Protein AF-A0A6J8AQ52-F1 (afdb_monomer_lite)

Secondary structure (DSSP, 8-state):
-----SS------------SSSHHHHTT------THHHHHHHHHHHHHHHHHTT-----------PPPPPP-PPPPS----------BHHHHHHHHHHHHHTHHHHTTHHHHTTHHHHHHHHT-S-SSSB---TT-HHHHHHHHHHHHHHHHH-------TT--EEEEEE-----GGGTTS-HHHHHHHHHHHHHHHTHHHHTT-EEEEEES-HHHHHHHHH--SSHHHHHHHHHHHHHHHHTT-EEEEEE--GGG-HHHHHHHT---TT-----HHHHHHHHHHH----EEES--TTT-SSSSEEESS--TT-SEE-GGGS--TTS-EEE---GGGHHHHHHHHHHHHTTSGGG---S---HHHHHHHHHHHHHHHHTS-HHHHHHHHHHHHHHHHHHHHTT--STTPPHHHHHHHHHHHHHH---HHHHHHHHHHHHHHHHHHT---GGGSTTS---

Foldseek 3Di:
DDADFDLAFDDDDDDDDDDPPVVVVVVPDDDDDDPPVVVVVVVVVVVVVVVVVPPPDDDDDDDDDDDDDDDDDDDDPPDDDDDDPQDFLLNLVVVLVVLVVLCVQLNQVSQLLCLLSVLQSVPDPDRRDRRPCVVVVSNVVSVVCCVVCVVVSRGHDDDPPPFDARETAAAADDDPVCVVPDRLLRRLVRLLFNLQLCLVVQQQHEYEYEYQDPVNQCCLRRNDNDPSSSVSSVSSVVSCVVRVYHYRYDYDHVVVRVVNVVRSPDDDPQQDEDDPVVVVVVCVVQDPFDEEEAHDPVHDPDLAYEHCHRGRSHPYHDCLVDDCPPGRYHYDHRPVCPVVVVVSVVVNLCCDFPNPDDPDDDPVCVVVSVCVVVVLVVVDDPVLVVLLVVLLVVLVVVCVVVVHDLVVDALVSLLVVLVVVVVVDPDLVSSVSNLVSSQVCNVVGHHDRSCVDVSNDSD

pLDDT: mean 75.39, std 20.75, range [21.36, 96.62]

Radius of gyration: 35.49 Å; chains: 1; bounding box: 75×76×105 Å

InterPro domains:
  IPR010998 Integrase/recombinase, N-terminal [G3DSA:1.10.150.130] (375-459)
  IPR044068 Core-binding (CB) domain [PS51900] (367-445)
  IPR052055 Hepadnavirus polymerase/reverse transcriptase [PTHR33050] (88-349)

Organism: Mytilus coruscus (NCBI:txid42192)

Structure (mmCIF, N/CA/C/O backbone):
data_AF-A0A6J8AQ52-F1
#
_entry.id   AF-A0A6J8AQ52-F1
#
loop_
_atom_site.group_PDB
_atom_site.id
_atom_site.type_symbol
_atom_site.label_atom_id
_atom_site.label_alt_id
_atom_site.label_comp_id
_atom_site.label_asym_id
_atom_site.label_entity_id
_atom_site.label_seq_id
_atom_site.pdbx_PDB_ins_code
_atom_site.Cartn_x
_atom_site.Cartn_y
_atom_site.Cartn_z
_atom_site.occupancy
_atom_site.B_iso_or_equiv
_atom_site.auth_seq_id
_atom_site.auth_comp_id
_atom_site.auth_asym_id
_atom_site.auth_atom_id
_atom_site.pdbx_PDB_model_num
ATOM 1 N N . MET A 1 1 ? -5.218 -19.307 -9.862 1.00 22.22 1 MET A N 1
ATOM 2 C CA . MET A 1 1 ? -3.906 -19.885 -9.485 1.00 22.22 1 MET A CA 1
ATOM 3 C C . MET A 1 1 ? -2.793 -18.841 -9.500 1.00 22.22 1 MET A C 1
ATOM 5 O O . MET A 1 1 ? -2.116 -18.672 -10.508 1.00 22.22 1 MET A O 1
ATOM 9 N N . SER A 1 2 ? -2.579 -18.145 -8.387 1.00 21.36 2 SER A N 1
ATOM 10 C CA . SER A 1 2 ? -1.350 -17.372 -8.166 1.00 21.36 2 SER A CA 1
ATOM 11 C C . SER A 1 2 ? -1.159 -17.154 -6.669 1.00 21.36 2 SER A C 1
ATOM 13 O O . SER A 1 2 ? -1.871 -16.366 -6.048 1.00 21.36 2 SER A O 1
ATOM 15 N N . GLU A 1 3 ? -0.218 -17.895 -6.090 1.00 24.02 3 GLU A N 1
ATOM 16 C CA . GLU A 1 3 ? 0.265 -17.701 -4.726 1.00 24.02 3 GLU A CA 1
ATOM 17 C C . GLU A 1 3 ? 1.272 -16.545 -4.708 1.00 24.02 3 GLU A C 1
ATOM 19 O O . GLU A 1 3 ? 2.189 -16.512 -5.523 1.00 24.02 3 GLU A O 1
ATOM 24 N N . ILE A 1 4 ? 1.095 -15.572 -3.811 1.00 28.89 4 ILE A N 1
ATOM 25 C CA . ILE A 1 4 ? 1.937 -14.368 -3.738 1.00 28.89 4 ILE A CA 1
ATOM 26 C C . ILE A 1 4 ? 2.066 -13.958 -2.285 1.00 28.89 4 ILE A C 1
ATOM 28 O O . ILE A 1 4 ? 1.031 -13.987 -1.618 1.00 28.89 4 ILE A O 1
ATOM 32 N N . ARG A 1 5 ? 3.268 -13.568 -1.808 1.00 34.38 5 ARG A N 1
ATOM 33 C CA . ARG A 1 5 ? 3.459 -13.027 -0.455 1.00 34.38 5 ARG A CA 1
ATOM 34 C C . ARG A 1 5 ? 4.822 -12.373 -0.126 1.00 34.38 5 ARG A C 1
ATOM 36 O O . ARG A 1 5 ? 5.812 -12.589 -0.806 1.00 34.38 5 ARG A O 1
ATOM 43 N N . GLU A 1 6 ? 4.736 -11.595 0.961 1.00 28.03 6 GLU A N 1
ATOM 44 C CA . GLU A 1 6 ? 5.574 -10.545 1.585 1.00 28.03 6 GLU A CA 1
ATOM 45 C C . GLU A 1 6 ? 5.920 -9.304 0.752 1.00 28.03 6 GLU A C 1
ATOM 47 O O . GLU A 1 6 ? 6.754 -9.295 -0.136 1.00 28.03 6 GLU A O 1
ATOM 52 N N . GLY A 1 7 ? 5.216 -8.220 1.084 1.00 36.56 7 GLY A N 1
ATOM 53 C CA . GLY A 1 7 ? 4.629 -7.295 0.125 1.00 36.56 7 GLY A CA 1
ATOM 54 C C . GLY A 1 7 ? 3.143 -7.617 0.001 1.00 36.56 7 GLY A C 1
ATOM 55 O O . GLY A 1 7 ? 2.321 -6.897 0.546 1.00 36.56 7 GLY A O 1
ATOM 56 N N . SER A 1 8 ? 2.810 -8.805 -0.506 1.00 30.89 8 SER A N 1
ATOM 57 C CA . SER A 1 8 ? 1.436 -9.311 -0.619 1.00 30.89 8 SER A CA 1
ATOM 58 C C . SER A 1 8 ? 0.875 -9.953 0.660 1.00 30.89 8 SER A C 1
ATOM 60 O O . SER A 1 8 ? 1.432 -10.932 1.153 1.00 30.89 8 SER A O 1
ATOM 62 N N . PRO A 1 9 ? -0.243 -9.451 1.199 1.00 34.19 9 PRO A N 1
ATOM 63 C CA . PRO A 1 9 ? -1.164 -10.249 2.010 1.00 34.19 9 PRO A CA 1
ATOM 64 C C . PRO A 1 9 ? -2.192 -11.004 1.165 1.00 34.19 9 PRO A C 1
ATOM 66 O O . PRO A 1 9 ? -2.716 -10.484 0.190 1.00 34.19 9 PRO A O 1
ATOM 69 N N . ILE A 1 10 ? -2.540 -12.193 1.665 1.00 33.03 10 ILE A N 1
ATOM 70 C CA . ILE A 1 10 ? -3.653 -13.073 1.263 1.00 33.03 10 ILE A CA 1
ATOM 71 C C . ILE A 1 10 ? -3.321 -14.056 0.154 1.00 33.03 10 ILE A C 1
ATOM 73 O O . ILE A 1 10 ? -3.046 -13.704 -0.985 1.00 33.03 10 ILE A O 1
ATOM 77 N N . SER A 1 11 ? -3.400 -15.333 0.524 1.00 33.41 11 SER A N 1
ATOM 78 C CA . SER A 1 11 ? -3.432 -16.424 -0.434 1.00 33.41 11 SER A CA 1
ATOM 79 C C . SER A 1 11 ? -4.870 -16.690 -0.861 1.00 33.41 11 SER A C 1
ATOM 81 O O . SER A 1 11 ? -5.689 -17.082 -0.027 1.00 33.41 11 SER A O 1
ATOM 83 N N . GLU A 1 12 ? -5.148 -16.562 -2.149 1.00 27.72 12 GLU A N 1
ATOM 84 C CA . GLU A 1 12 ? -6.246 -17.287 -2.779 1.00 27.72 12 GLU A CA 1
ATOM 85 C C . GLU A 1 12 ? -5.800 -18.749 -2.930 1.00 27.72 12 GLU A C 1
ATOM 87 O O . GLU A 1 12 ? -4.727 -19.023 -3.468 1.00 27.72 12 GLU A O 1
ATOM 92 N N . ALA A 1 13 ? -6.569 -19.690 -2.384 1.00 30.55 13 ALA A N 1
ATOM 93 C CA . ALA A 1 13 ? -6.374 -21.112 -2.632 1.00 30.55 13 ALA A CA 1
ATOM 94 C C . ALA A 1 13 ? -7.548 -21.606 -3.479 1.00 30.55 13 ALA A C 1
ATOM 96 O O . ALA A 1 13 ? -8.672 -21.714 -2.986 1.00 30.55 13 ALA A O 1
ATOM 97 N N . ASP A 1 14 ? -7.258 -21.886 -4.750 1.00 26.84 14 ASP A N 1
ATOM 98 C CA . ASP A 1 14 ? -8.092 -22.737 -5.591 1.00 26.84 14 ASP A CA 1
ATOM 99 C C . ASP A 1 14 ? -8.073 -24.160 -5.011 1.00 26.84 14 ASP A C 1
ATOM 101 O O . ASP A 1 14 ? -7.049 -24.663 -4.546 1.00 26.84 14 ASP A O 1
ATOM 105 N N . THR A 1 15 ? -9.238 -24.794 -4.997 1.00 38.19 15 THR A N 1
ATOM 106 C CA . THR A 1 15 ? -9.477 -26.117 -4.419 1.00 38.19 15 THR A CA 1
ATOM 107 C C . THR A 1 15 ? -8.909 -27.200 -5.343 1.00 38.19 15 THR A C 1
ATOM 109 O O . THR A 1 15 ? -9.486 -27.464 -6.393 1.00 38.19 15 THR A O 1
ATOM 112 N N . ALA A 1 16 ? -7.809 -27.860 -4.971 1.00 26.69 16 ALA A N 1
ATOM 113 C CA . ALA A 1 16 ? -7.393 -29.115 -5.603 1.00 26.69 16 ALA A CA 1
ATOM 114 C C . ALA A 1 16 ? -6.661 -30.020 -4.601 1.00 26.69 16 ALA A C 1
ATOM 116 O O . ALA A 1 16 ? -5.817 -29.574 -3.828 1.00 26.69 16 ALA A O 1
ATOM 117 N N . ALA A 1 17 ? -7.069 -31.286 -4.583 1.00 32.69 17 ALA A N 1
ATOM 118 C CA . ALA A 1 17 ? -6.663 -32.309 -3.635 1.00 32.69 17 ALA A CA 1
ATOM 119 C C . ALA A 1 17 ? -5.302 -32.929 -3.988 1.00 32.69 17 ALA A C 1
ATOM 121 O O . ALA A 1 17 ? -5.066 -33.272 -5.142 1.00 32.69 17 ALA A O 1
ATOM 122 N N . GLY A 1 18 ? -4.478 -33.161 -2.964 1.00 34.81 18 GLY A N 1
ATOM 123 C CA . GLY A 1 18 ? -3.268 -33.982 -3.042 1.00 34.81 18 GLY A CA 1
ATOM 124 C C . GLY A 1 18 ? -2.063 -33.289 -2.420 1.00 34.81 18 GLY A C 1
ATOM 125 O O . GLY A 1 18 ? -1.523 -32.385 -3.033 1.00 34.81 18 GLY A O 1
ATOM 126 N N . ASP A 1 19 ? -1.727 -33.672 -1.180 1.00 33.78 19 ASP A N 1
ATOM 127 C CA . ASP A 1 19 ? -0.341 -33.881 -0.692 1.00 33.78 19 ASP A CA 1
ATOM 128 C C . ASP A 1 19 ? -0.253 -33.967 0.847 1.00 33.78 19 ASP A C 1
ATOM 130 O O . ASP A 1 19 ? 0.609 -33.396 1.509 1.00 33.78 19 ASP A O 1
ATOM 134 N N . TRP A 1 20 ? -1.120 -34.799 1.438 1.00 38.41 20 TRP A N 1
ATOM 135 C CA . TRP A 1 20 ? -0.991 -35.291 2.824 1.00 38.41 20 TRP A CA 1
ATOM 136 C C . TRP A 1 20 ? 0.004 -36.467 2.956 1.00 38.41 20 TRP A C 1
ATOM 138 O O . TRP A 1 20 ? 0.015 -37.184 3.962 1.00 38.41 20 TRP A O 1
ATOM 148 N N . ALA A 1 21 ? 0.825 -36.712 1.931 1.00 31.08 21 ALA A N 1
ATOM 149 C CA . ALA A 1 21 ? 1.878 -37.726 1.960 1.00 31.08 21 ALA A CA 1
ATOM 150 C C . ALA A 1 21 ? 3.179 -37.178 2.578 1.00 31.08 21 ALA A C 1
ATOM 152 O O . ALA A 1 21 ? 3.831 -37.882 3.339 1.00 31.08 21 ALA A O 1
ATOM 153 N N . THR A 1 22 ? 3.487 -35.900 2.356 1.00 36.50 2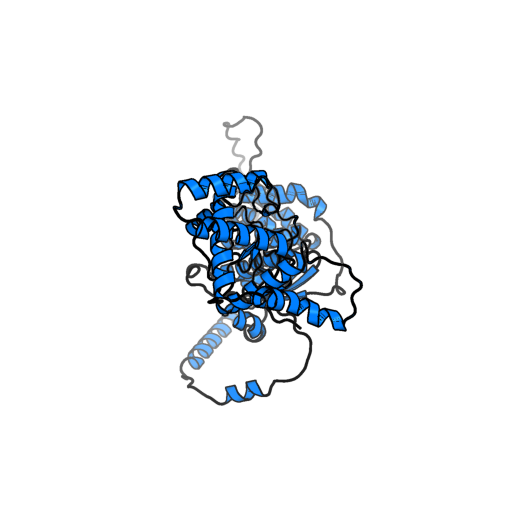2 THR A N 1
ATOM 154 C CA . THR A 1 22 ? 4.757 -35.263 2.749 1.00 36.50 22 THR A CA 1
ATOM 155 C C . THR A 1 22 ? 4.831 -34.924 4.242 1.00 36.50 22 THR A C 1
ATOM 157 O O . THR A 1 22 ? 5.900 -34.912 4.842 1.00 36.50 22 THR A O 1
ATOM 160 N N . VAL A 1 23 ? 3.681 -34.685 4.881 1.00 37.91 23 VAL A N 1
ATOM 161 C CA . VAL A 1 23 ? 3.604 -34.336 6.314 1.00 37.91 23 VAL A CA 1
ATOM 162 C C . VAL A 1 23 ? 3.905 -35.543 7.212 1.00 37.91 23 VAL A C 1
ATOM 164 O O . VAL A 1 23 ? 4.502 -35.384 8.272 1.00 37.91 23 VAL A O 1
ATOM 167 N N . ARG A 1 24 ? 3.583 -36.764 6.760 1.00 37.88 24 ARG A N 1
ATOM 168 C CA . ARG A 1 24 ? 3.850 -38.000 7.518 1.00 37.88 24 ARG A CA 1
ATOM 169 C C . ARG A 1 24 ? 5.327 -38.392 7.565 1.00 37.88 24 ARG A C 1
ATOM 171 O O . ARG A 1 24 ? 5.709 -39.182 8.420 1.00 37.88 24 ARG A O 1
ATOM 178 N N . GLU A 1 25 ? 6.158 -37.832 6.692 1.00 34.16 25 GLU A N 1
ATOM 179 C CA . GLU A 1 25 ? 7.600 -38.096 6.678 1.00 34.16 25 GLU A CA 1
ATOM 180 C C . GLU A 1 25 ? 8.356 -37.251 7.725 1.00 34.16 25 GLU A C 1
ATOM 182 O O . GLU A 1 25 ? 9.401 -37.662 8.223 1.00 34.16 25 GLU A O 1
ATOM 187 N N . TYR A 1 26 ? 7.786 -36.116 8.153 1.00 36.75 26 TYR A N 1
ATOM 188 C CA . TYR A 1 26 ? 8.377 -35.242 9.175 1.00 36.75 26 TYR A CA 1
ATOM 189 C C . TYR A 1 26 ? 8.038 -35.634 10.622 1.00 36.75 26 TYR A C 1
ATOM 191 O O . TYR A 1 26 ? 8.769 -35.261 11.537 1.00 36.75 26 TYR A O 1
ATOM 199 N N . GLU A 1 27 ? 6.988 -36.428 10.847 1.00 41.31 27 GLU A N 1
ATOM 200 C CA . GLU A 1 27 ? 6.624 -36.942 12.180 1.00 41.31 27 GLU A CA 1
ATOM 201 C C . GLU A 1 27 ? 7.553 -38.072 12.676 1.00 41.31 27 GLU A C 1
ATOM 203 O O . GLU A 1 27 ? 7.440 -38.510 13.820 1.00 41.31 27 GLU A O 1
ATOM 208 N N . ALA A 1 28 ? 8.499 -38.536 11.851 1.00 33.19 28 ALA A N 1
ATOM 209 C CA . ALA A 1 28 ? 9.345 -39.691 12.153 1.00 33.19 28 ALA A CA 1
ATOM 210 C C . ALA A 1 28 ? 10.640 -39.382 12.936 1.00 33.19 28 ALA A C 1
ATOM 212 O O . ALA A 1 28 ? 11.305 -40.320 13.372 1.00 33.19 28 ALA A O 1
ATOM 213 N N . ASN A 1 29 ? 11.012 -38.113 13.160 1.00 31.42 29 ASN A N 1
ATOM 214 C CA . ASN A 1 29 ? 12.273 -37.764 13.835 1.00 31.42 29 ASN A CA 1
ATOM 215 C C . ASN A 1 29 ? 12.056 -37.022 15.162 1.00 31.42 29 ASN A C 1
ATOM 217 O O . ASN A 1 29 ? 11.895 -35.805 15.225 1.00 31.42 29 ASN A O 1
ATOM 221 N N . VAL A 1 30 ? 12.088 -37.811 16.236 1.00 40.75 30 VAL A N 1
ATOM 222 C CA . VAL A 1 30 ? 11.982 -37.419 17.645 1.00 40.75 30 VAL A CA 1
ATOM 223 C C . VAL A 1 30 ? 13.291 -36.786 18.130 1.00 40.75 30 VAL A C 1
ATOM 225 O O . VAL A 1 30 ? 14.336 -37.429 18.076 1.00 40.75 30 VAL A O 1
ATOM 228 N N . ILE A 1 31 ? 13.236 -35.576 18.701 1.00 36.38 31 ILE A N 1
ATOM 229 C CA . ILE A 1 31 ? 14.275 -35.080 19.619 1.00 36.38 31 ILE A CA 1
ATOM 230 C C . ILE A 1 31 ? 13.610 -34.608 20.922 1.00 36.38 31 ILE A C 1
ATOM 232 O O . ILE A 1 31 ? 12.972 -33.563 20.974 1.00 36.38 31 ILE A O 1
ATOM 236 N N . ALA A 1 32 ? 13.773 -35.475 21.928 1.00 32.09 32 ALA A N 1
ATOM 237 C CA . ALA A 1 32 ? 13.803 -35.301 23.383 1.00 32.09 32 ALA A CA 1
ATOM 238 C C . ALA A 1 32 ? 12.851 -34.292 24.060 1.00 32.09 32 ALA A C 1
ATOM 240 O O . ALA A 1 32 ? 13.088 -33.086 24.095 1.00 32.09 32 ALA A O 1
ATOM 241 N N . SER A 1 33 ? 11.838 -34.858 24.728 1.00 41.28 33 SER A N 1
ATOM 242 C CA . SER A 1 33 ? 11.075 -34.249 25.819 1.00 41.28 33 SER A CA 1
ATOM 243 C C . SER A 1 33 ? 11.853 -34.321 27.137 1.00 41.28 33 SER A C 1
ATOM 245 O O . SER A 1 33 ? 12.264 -35.417 27.522 1.00 41.28 33 SER A O 1
ATOM 247 N N . ASP A 1 34 ? 11.936 -33.221 27.885 1.00 35.19 34 ASP A N 1
ATOM 248 C CA . ASP A 1 34 ? 12.308 -33.269 29.303 1.00 35.19 34 ASP A CA 1
ATOM 249 C C . ASP A 1 34 ? 11.048 -33.187 30.182 1.00 35.19 34 ASP A C 1
ATOM 251 O O . ASP A 1 34 ? 10.294 -32.215 30.169 1.00 35.19 34 ASP A O 1
ATOM 255 N N . SER A 1 35 ? 10.823 -34.251 30.960 1.00 46.47 35 SER A N 1
ATOM 256 C CA . SER A 1 35 ? 9.626 -34.534 31.782 1.00 46.47 35 SER A CA 1
ATOM 257 C C . SER A 1 35 ? 9.402 -33.620 33.007 1.00 46.47 35 SER A C 1
ATOM 259 O O . SER A 1 35 ? 8.556 -33.899 33.861 1.00 46.47 35 SER A O 1
ATOM 261 N N . GLU A 1 36 ? 10.145 -32.517 33.119 1.00 41.00 36 GLU A N 1
ATOM 262 C CA . GLU A 1 36 ? 10.085 -31.596 34.265 1.00 41.00 36 GLU A CA 1
ATOM 263 C C . GLU A 1 36 ? 9.040 -30.475 34.104 1.00 41.00 36 GLU A C 1
ATOM 265 O O . GLU A 1 36 ? 8.584 -29.905 35.103 1.00 41.00 36 GLU A O 1
ATOM 270 N N . ASP A 1 37 ? 8.587 -30.190 32.880 1.00 52.94 37 ASP A N 1
ATOM 271 C CA . ASP A 1 37 ? 7.623 -29.110 32.629 1.00 52.94 37 ASP A CA 1
ATOM 272 C C . ASP A 1 37 ? 6.151 -29.554 32.743 1.00 52.94 37 ASP A C 1
ATOM 274 O O . ASP A 1 37 ? 5.309 -28.776 33.202 1.00 52.94 37 ASP A O 1
ATOM 278 N N . GLU A 1 38 ? 5.825 -30.827 32.485 1.00 49.75 38 GLU A N 1
ATOM 279 C CA . GLU A 1 38 ? 4.457 -31.355 32.662 1.00 49.75 38 GLU A CA 1
ATOM 280 C C . GLU A 1 38 ? 4.010 -31.364 34.135 1.00 49.75 38 GLU A C 1
ATOM 282 O O . GLU A 1 38 ? 2.872 -31.007 34.461 1.00 49.75 38 GLU A O 1
ATOM 287 N N . LYS A 1 39 ? 4.919 -31.683 35.068 1.00 47.38 39 LYS A N 1
ATOM 288 C CA . LYS A 1 39 ? 4.611 -31.684 36.511 1.00 47.38 39 LYS A CA 1
ATOM 289 C C . LYS A 1 39 ? 4.326 -30.281 37.055 1.00 47.38 39 LYS A C 1
ATOM 291 O O . LYS A 1 39 ? 3.505 -30.133 37.966 1.00 47.38 39 LYS A O 1
ATOM 296 N N . LYS A 1 40 ? 4.958 -29.242 36.496 1.00 49.06 40 LYS A N 1
ATOM 297 C CA . LYS A 1 40 ? 4.730 -27.840 36.893 1.00 49.06 40 LYS A CA 1
ATOM 298 C C . LYS A 1 40 ? 3.394 -27.309 36.371 1.00 49.06 40 LYS A C 1
ATOM 300 O O . LYS A 1 40 ? 2.717 -26.573 37.092 1.00 49.06 40 LYS A O 1
ATOM 305 N N . ILE A 1 41 ? 2.977 -27.736 35.178 1.00 48.84 41 ILE A N 1
ATOM 306 C CA . ILE A 1 41 ? 1.690 -27.366 34.571 1.00 48.84 41 ILE A CA 1
ATOM 307 C C . ILE A 1 41 ? 0.519 -27.983 35.355 1.00 48.84 41 ILE A C 1
ATOM 309 O O . ILE A 1 41 ? -0.396 -27.261 35.760 1.00 48.84 41 ILE A O 1
ATOM 313 N N . HIS A 1 42 ? 0.593 -29.267 35.719 1.00 46.56 42 HIS A N 1
ATOM 314 C CA . HIS A 1 42 ? -0.468 -29.911 36.506 1.00 46.56 42 HIS A CA 1
ATOM 315 C C . HIS A 1 42 ? -0.596 -29.381 37.948 1.00 46.56 42 HIS A C 1
ATOM 317 O O . HIS A 1 42 ? -1.705 -29.302 38.498 1.00 46.56 42 HIS A O 1
ATOM 323 N N . GLN A 1 43 ? 0.506 -28.949 38.576 1.00 47.09 43 GLN A N 1
ATOM 324 C CA . GLN A 1 43 ? 0.435 -28.268 39.876 1.00 47.09 43 GLN A CA 1
ATOM 325 C C . GLN A 1 43 ? -0.182 -26.863 39.779 1.00 47.09 43 GLN A C 1
ATOM 327 O O . GLN A 1 43 ? -0.827 -26.425 40.737 1.00 47.09 43 GLN A O 1
ATOM 332 N N . ALA A 1 44 ? -0.032 -26.166 38.648 1.00 47.50 44 ALA A N 1
ATOM 333 C CA . ALA A 1 44 ? -0.669 -24.871 38.408 1.00 47.50 44 ALA A CA 1
ATOM 334 C C . ALA A 1 44 ? -2.186 -25.014 38.172 1.00 47.50 44 ALA A C 1
ATOM 336 O O . ALA A 1 44 ? -2.973 -24.263 38.757 1.00 47.50 44 ALA A O 1
ATOM 337 N N . GLU A 1 45 ? -2.613 -26.034 37.423 1.00 46.50 45 GLU A N 1
ATOM 338 C CA . GLU A 1 45 ? -4.032 -26.350 37.195 1.00 46.50 45 GLU A CA 1
ATOM 339 C C . GLU A 1 45 ? -4.765 -26.746 38.485 1.00 46.50 45 GLU A C 1
ATOM 341 O O . GLU A 1 45 ? -5.859 -26.252 38.776 1.00 46.50 45 GLU A O 1
ATOM 346 N N . SER A 1 46 ? -4.128 -27.566 39.329 1.00 48.06 46 SER 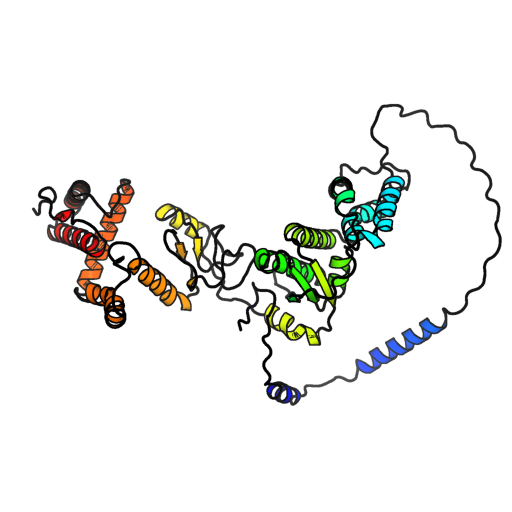A N 1
ATOM 347 C CA . SER A 1 46 ? -4.696 -27.995 40.616 1.00 48.06 46 SER A CA 1
ATOM 348 C C . SER A 1 46 ? -4.886 -26.831 41.602 1.00 48.06 46 SER A C 1
ATOM 350 O O . SER A 1 46 ? -5.814 -26.837 42.419 1.00 48.06 46 SER A O 1
ATOM 352 N N . ARG A 1 47 ? -4.031 -25.799 41.524 1.00 50.78 47 ARG A N 1
ATOM 353 C CA . ARG A 1 47 ? -4.155 -24.570 42.327 1.00 50.78 47 ARG A CA 1
ATOM 354 C C . ARG A 1 47 ? -5.278 -23.667 41.809 1.00 50.78 47 ARG A C 1
ATOM 356 O O . ARG A 1 47 ? -6.027 -23.134 42.626 1.00 50.78 47 ARG A O 1
ATOM 363 N N . ALA A 1 48 ? -5.461 -23.567 40.490 1.00 46.44 48 ALA A N 1
ATOM 364 C CA . ALA A 1 48 ? -6.531 -22.777 39.875 1.00 46.44 48 ALA A CA 1
ATOM 365 C C . ALA A 1 48 ? -7.938 -23.335 40.175 1.00 46.44 48 ALA A C 1
ATOM 367 O O . ALA A 1 48 ? -8.868 -22.571 40.453 1.00 46.44 48 ALA A O 1
ATOM 368 N N . MET A 1 49 ? -8.098 -24.664 40.217 1.00 46.12 49 MET A N 1
ATOM 369 C CA . MET A 1 49 ? -9.391 -25.291 40.529 1.00 46.12 49 MET A CA 1
ATOM 370 C C . MET A 1 49 ? -9.842 -25.101 41.987 1.00 46.12 49 MET A C 1
ATOM 372 O O . MET A 1 49 ? -11.044 -25.053 42.258 1.00 46.12 49 MET A O 1
ATOM 376 N N . ARG A 1 50 ? -8.917 -24.922 42.943 1.00 45.22 50 ARG A N 1
ATOM 377 C CA . ARG A 1 50 ? -9.277 -24.634 44.347 1.00 45.22 50 ARG A CA 1
ATOM 378 C C . ARG A 1 50 ? -9.790 -23.206 44.543 1.00 45.22 50 ARG A C 1
ATOM 380 O O . ARG A 1 50 ? -10.663 -22.988 45.380 1.00 45.22 50 ARG A O 1
ATOM 387 N N . THR A 1 51 ? -9.330 -22.244 43.743 1.00 44.75 51 THR A N 1
ATOM 388 C CA . THR A 1 51 ? -9.771 -20.838 43.829 1.00 44.75 51 THR A CA 1
ATOM 389 C C . THR A 1 51 ? -11.170 -20.619 43.235 1.00 44.75 51 THR A C 1
ATOM 391 O O . THR A 1 51 ? -11.879 -19.698 43.642 1.00 44.75 51 THR A O 1
ATOM 394 N N . ALA A 1 52 ? -11.611 -21.493 42.325 1.00 41.03 52 ALA A N 1
ATOM 395 C CA . ALA A 1 52 ? -12.933 -21.423 41.698 1.00 41.03 52 ALA A CA 1
ATOM 396 C C . ALA A 1 52 ? -14.087 -21.887 42.613 1.00 41.03 52 ALA A C 1
ATOM 398 O O . ALA A 1 52 ? -15.234 -21.503 42.392 1.00 41.03 52 ALA A O 1
ATOM 399 N N . LYS A 1 53 ? -13.808 -22.649 43.682 1.00 41.16 53 LYS A N 1
ATOM 400 C CA . LYS A 1 53 ? -14.848 -23.230 44.556 1.00 41.16 53 LYS A CA 1
ATOM 401 C C . LYS A 1 53 ? -15.310 -22.329 45.714 1.00 41.16 53 LYS A C 1
ATOM 403 O O . LYS A 1 53 ? -16.239 -22.696 46.423 1.00 41.16 53 LYS A O 1
ATOM 408 N N . TYR A 1 54 ? -14.719 -21.139 45.892 1.00 37.69 54 TYR A N 1
ATOM 409 C CA . TYR A 1 54 ? -15.078 -20.204 46.979 1.00 37.69 54 TYR A CA 1
ATOM 410 C C . TYR A 1 54 ? -15.950 -19.009 46.543 1.00 37.69 54 TYR A C 1
ATOM 412 O O . TYR A 1 54 ? -16.326 -18.179 47.368 1.00 37.69 54 TYR A O 1
ATOM 420 N N . LYS A 1 55 ? -16.325 -18.913 45.259 1.00 37.84 55 LYS A N 1
ATOM 421 C CA . LYS A 1 55 ? -17.214 -17.859 44.728 1.00 37.84 55 LYS A CA 1
ATOM 422 C C . LYS A 1 55 ? -18.588 -18.401 44.320 1.00 37.84 55 LYS A C 1
ATOM 424 O O . LYS A 1 55 ? -19.088 -18.114 43.241 1.00 37.84 55 LYS A O 1
ATOM 429 N N . SER A 1 56 ? -19.236 -19.152 45.204 1.00 39.41 56 SER A N 1
ATOM 430 C CA . SER A 1 56 ? -20.670 -19.444 45.087 1.00 39.41 56 SER A CA 1
ATOM 431 C C . SER A 1 56 ? -21.344 -19.342 46.451 1.00 39.41 56 SER A C 1
ATOM 433 O O . SER A 1 56 ? -21.704 -20.341 47.063 1.00 39.41 56 SER A O 1
ATOM 435 N N . ARG A 1 57 ? -21.488 -18.116 46.957 1.00 36.62 57 ARG A N 1
ATOM 436 C CA . ARG A 1 57 ? -22.394 -17.795 48.067 1.00 36.62 57 ARG A CA 1
ATOM 437 C C . ARG A 1 57 ? -22.721 -16.302 48.027 1.00 36.62 57 ARG A C 1
ATOM 439 O O . ARG A 1 57 ? -21.947 -15.471 48.485 1.00 36.62 57 ARG A O 1
ATOM 446 N N . ARG A 1 58 ? -23.853 -15.960 47.405 1.00 42.28 58 ARG A N 1
ATOM 447 C CA . ARG A 1 58 ? -24.510 -14.653 47.575 1.00 42.28 58 ARG A CA 1
ATOM 448 C C . ARG A 1 58 ? -25.318 -14.672 48.876 1.00 42.28 58 ARG A C 1
ATOM 450 O O . ARG A 1 58 ? -25.935 -15.698 49.160 1.00 42.28 58 ARG A O 1
ATOM 457 N N . PRO A 1 59 ? -25.413 -13.536 49.580 1.00 33.12 59 PRO A N 1
ATOM 458 C CA . PRO A 1 59 ? -26.655 -13.184 50.263 1.00 33.12 59 PRO A CA 1
ATOM 459 C C . PRO A 1 59 ? -27.341 -11.946 49.661 1.00 33.12 59 PRO A C 1
ATOM 461 O O . PRO A 1 59 ? -26.735 -11.127 48.974 1.00 33.12 59 PRO A O 1
ATOM 464 N N . HIS A 1 60 ? -28.643 -11.897 49.929 1.00 34.19 60 HIS A N 1
ATOM 465 C CA . HIS A 1 60 ? -29.711 -10.987 49.497 1.00 34.19 60 HIS A CA 1
ATOM 466 C C . HIS A 1 60 ? -29.629 -9.592 50.195 1.00 34.19 60 HIS A C 1
ATOM 468 O O . HIS A 1 60 ? -28.871 -9.459 51.156 1.00 34.19 60 HIS A O 1
ATOM 474 N N . PRO A 1 61 ? -30.350 -8.540 49.737 1.00 47.09 61 PRO A N 1
ATOM 475 C CA . PRO A 1 61 ? -30.070 -7.145 50.069 1.00 47.09 61 PRO A CA 1
ATOM 476 C C . PRO A 1 61 ? -30.711 -6.714 51.393 1.00 47.09 61 PRO A C 1
ATOM 478 O O . PRO A 1 61 ? -31.783 -7.190 51.758 1.00 47.09 61 PRO A O 1
ATOM 481 N N . TYR A 1 62 ? -30.095 -5.740 52.066 1.00 30.62 62 TYR A N 1
ATOM 482 C CA . TYR A 1 62 ? -30.711 -5.037 53.187 1.00 30.62 62 TYR A CA 1
ATOM 483 C C . TYR A 1 62 ? -30.609 -3.514 53.042 1.00 30.62 62 TYR A C 1
ATOM 485 O O . TYR A 1 62 ? -29.531 -2.960 52.856 1.00 30.62 62 TYR A O 1
ATOM 493 N N . LYS A 1 63 ? -31.801 -2.918 53.172 1.00 33.56 63 LYS A N 1
ATOM 494 C CA . LYS A 1 63 ? -32.215 -1.642 53.778 1.00 33.56 63 LYS A CA 1
ATOM 495 C C . LYS A 1 63 ? -31.522 -0.328 53.388 1.00 33.56 63 LYS A C 1
ATOM 497 O O . LYS A 1 63 ? -30.342 -0.081 53.597 1.00 33.56 63 LYS A O 1
ATOM 502 N N . THR A 1 64 ? -32.396 0.560 52.926 1.00 40.69 64 THR A N 1
ATOM 503 C CA . THR A 1 64 ? -32.273 2.007 52.789 1.00 40.69 64 THR A CA 1
ATOM 504 C C . THR A 1 64 ? -31.891 2.670 54.113 1.00 40.69 64 THR A C 1
ATOM 506 O O . THR A 1 64 ? -32.669 2.620 55.064 1.00 40.69 64 THR A O 1
ATOM 509 N N . ASN A 1 65 ? -30.750 3.358 54.139 1.00 32.69 65 ASN A N 1
ATOM 510 C CA . 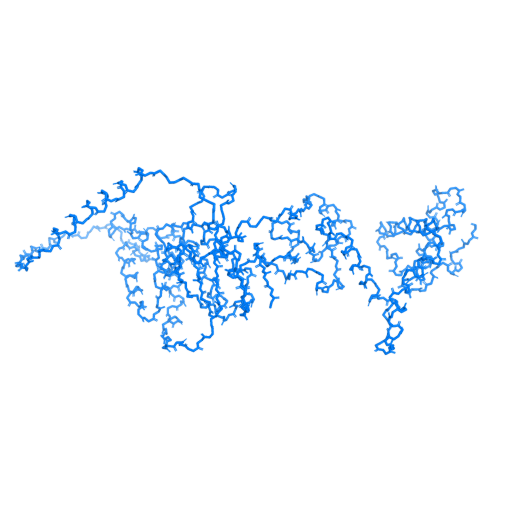ASN A 1 65 ? -30.488 4.414 55.113 1.00 32.69 65 ASN A CA 1
ATOM 511 C C . ASN A 1 65 ? -30.559 5.764 54.394 1.00 32.69 65 ASN A C 1
ATOM 513 O O . ASN A 1 65 ? -29.845 6.015 53.421 1.00 32.69 65 ASN A O 1
ATOM 517 N N . SER A 1 66 ? -31.466 6.604 54.879 1.00 39.97 66 SER A N 1
ATOM 518 C CA . SER A 1 66 ? -31.650 8.006 54.523 1.00 39.97 66 SER A CA 1
ATOM 519 C C . SER A 1 66 ? -30.348 8.791 54.689 1.00 39.97 66 SER A C 1
ATOM 521 O O . SER A 1 66 ? -29.743 8.804 55.760 1.00 39.97 66 SER A O 1
ATOM 523 N N . ARG A 1 67 ? -29.926 9.451 53.611 1.00 38.75 67 ARG A N 1
ATOM 524 C CA . ARG A 1 67 ? -28.787 10.372 53.577 1.00 38.75 67 ARG A CA 1
ATOM 525 C C . ARG A 1 67 ? -29.252 11.745 54.095 1.00 38.75 67 ARG A C 1
ATOM 527 O O . ARG A 1 67 ? -30.334 12.162 53.683 1.00 38.75 67 ARG A O 1
ATOM 534 N N . PRO A 1 68 ? -28.493 12.464 54.942 1.00 40.41 68 PRO A N 1
ATOM 535 C CA . PRO A 1 68 ? -28.836 13.842 55.282 1.00 40.41 68 PRO A CA 1
ATOM 536 C C . PRO A 1 68 ? -28.736 14.727 54.033 1.00 40.41 68 PRO A C 1
ATOM 538 O O . PRO A 1 68 ? -27.892 14.478 53.164 1.00 40.41 68 PRO A O 1
ATOM 541 N N . ALA A 1 69 ? -29.606 15.732 53.940 1.00 40.78 69 ALA A N 1
ATOM 542 C CA . ALA A 1 69 ? -29.619 16.705 52.852 1.00 40.78 69 ALA A CA 1
ATOM 543 C C . ALA A 1 69 ? -28.265 17.443 52.736 1.00 40.78 69 ALA A C 1
ATOM 545 O O . ALA A 1 69 ? -27.599 17.645 53.756 1.00 40.78 69 ALA A O 1
ATOM 546 N N . PRO A 1 70 ? -27.833 17.850 51.527 1.00 39.12 70 PRO A N 1
ATOM 547 C CA . PRO A 1 70 ? -26.620 18.642 51.373 1.00 39.12 70 PRO A CA 1
ATOM 548 C C . PRO A 1 70 ? -26.835 20.028 51.984 1.00 39.12 70 PRO A C 1
ATOM 550 O O . PRO A 1 70 ? -27.852 20.669 51.732 1.00 39.12 70 PRO A O 1
ATOM 553 N N . VAL A 1 71 ? -25.859 20.490 52.760 1.00 42.47 71 VAL A N 1
ATOM 554 C CA . VAL A 1 71 ? -25.764 21.884 53.200 1.00 42.47 71 VAL A CA 1
ATOM 555 C C . VAL A 1 71 ? -25.526 22.752 51.963 1.00 42.47 71 VAL A C 1
ATOM 557 O O . VAL A 1 71 ? -24.551 22.538 51.241 1.00 42.47 71 VAL A O 1
ATOM 560 N N . GLU A 1 72 ? -26.417 23.710 51.708 1.00 39.84 72 GLU A N 1
ATOM 561 C CA . GLU A 1 72 ? -26.223 24.760 50.706 1.00 39.84 72 GLU A CA 1
ATOM 562 C C . GLU A 1 72 ? -25.033 25.637 51.112 1.00 39.84 72 GLU A C 1
ATOM 564 O O . GLU A 1 72 ? -25.133 26.505 51.977 1.00 39.84 72 GLU A O 1
ATOM 569 N N . THR A 1 73 ? -23.877 25.414 50.494 1.00 43.34 73 THR A N 1
ATOM 570 C CA . THR A 1 73 ? -22.794 26.400 50.498 1.00 43.34 73 THR A CA 1
ATOM 571 C C . THR A 1 73 ? -23.033 27.392 49.368 1.00 43.34 73 THR A C 1
ATOM 573 O O . THR A 1 73 ? -23.172 26.987 48.212 1.00 43.34 73 THR A O 1
ATOM 576 N N . ALA A 1 74 ? -23.081 28.678 49.721 1.00 39.00 74 ALA A N 1
ATOM 577 C CA . ALA A 1 74 ? -23.291 29.804 48.817 1.00 39.00 74 ALA A CA 1
ATOM 578 C C . ALA A 1 74 ? -22.340 29.791 47.596 1.00 39.00 74 ALA A C 1
ATOM 580 O O . ALA A 1 74 ? -21.219 29.277 47.694 1.00 39.00 74 ALA A O 1
ATOM 581 N N . PRO A 1 75 ? -22.744 30.377 46.450 1.00 40.69 75 PRO A N 1
ATOM 582 C CA . PRO A 1 75 ? -21.912 30.416 45.255 1.00 40.69 75 PRO A CA 1
ATOM 583 C C . PRO A 1 75 ? -20.661 31.269 45.495 1.00 40.69 75 PRO A C 1
ATOM 585 O O . PRO A 1 75 ? -20.740 32.388 46.001 1.00 40.69 75 PRO A O 1
ATOM 588 N N . ASN A 1 76 ? -19.502 30.741 45.100 1.00 39.34 76 ASN A N 1
ATOM 589 C CA . ASN A 1 76 ? -18.240 31.474 45.074 1.00 39.34 76 ASN A CA 1
ATOM 590 C C . ASN A 1 76 ? -18.364 32.690 44.115 1.00 39.34 76 ASN A C 1
ATOM 592 O O . ASN A 1 76 ? -18.706 32.467 42.953 1.00 39.34 76 ASN A O 1
ATOM 596 N N . PRO A 1 77 ? -18.104 33.948 44.540 1.00 35.91 77 PRO A N 1
ATOM 597 C CA . PRO A 1 77 ? -18.450 35.141 43.755 1.00 35.91 77 PRO A CA 1
ATOM 598 C C . PRO A 1 77 ? -17.490 35.497 42.612 1.00 35.91 77 PRO A C 1
ATOM 600 O O . PRO A 1 77 ? -17.677 36.528 41.971 1.00 35.91 77 PRO A O 1
ATOM 603 N N . TYR A 1 78 ? -16.456 34.703 42.344 1.00 39.50 78 TYR A N 1
ATOM 604 C CA . TYR A 1 78 ? -15.491 35.025 41.294 1.00 39.50 78 TYR A CA 1
ATOM 605 C C . TYR A 1 78 ? -15.677 34.105 40.087 1.00 39.50 78 TYR A C 1
ATOM 607 O O . TYR A 1 78 ? -15.542 32.892 40.213 1.00 39.50 78 TYR A O 1
ATOM 615 N N . PHE A 1 79 ? -15.951 34.745 38.943 1.00 40.28 79 PHE A N 1
ATOM 616 C CA . PHE A 1 79 ? -16.135 34.246 37.567 1.00 40.28 79 PHE A CA 1
ATOM 617 C C . PHE A 1 79 ? -17.565 34.328 37.018 1.00 40.28 79 PHE A C 1
ATOM 619 O O . PHE A 1 79 ? -18.162 33.350 36.579 1.00 40.28 79 PHE A O 1
ATOM 626 N N . VAL A 1 80 ? -18.067 35.560 36.934 1.00 42.06 80 VAL A N 1
ATOM 627 C CA . VAL A 1 80 ? -18.922 35.976 35.818 1.00 42.06 80 VAL A CA 1
ATOM 628 C C . VAL A 1 80 ? -17.985 36.526 34.745 1.00 42.06 80 VAL A C 1
ATOM 630 O O . VAL A 1 80 ? -17.349 37.543 34.989 1.00 42.06 80 VAL A O 1
ATOM 633 N N . ASN A 1 81 ? -17.847 35.823 33.617 1.00 35.94 81 ASN A N 1
ATOM 634 C CA . ASN A 1 81 ? -17.504 36.389 32.306 1.00 35.94 81 ASN A CA 1
ATOM 635 C C . ASN A 1 81 ? -17.728 35.327 31.208 1.00 35.94 81 ASN A C 1
ATOM 637 O O . ASN A 1 81 ? -17.001 34.346 31.118 1.00 35.94 81 ASN A O 1
ATOM 641 N N . GLN A 1 82 ? -18.806 35.542 30.449 1.00 35.97 82 GLN A N 1
ATOM 642 C CA . GLN A 1 82 ? -19.083 35.170 29.052 1.00 35.97 82 GLN A CA 1
ATOM 643 C C . GLN A 1 82 ? -18.488 33.864 28.460 1.00 35.97 82 GLN A C 1
ATOM 645 O O . GLN A 1 82 ? -17.312 33.766 28.133 1.00 35.97 82 GLN A O 1
ATOM 650 N N . GLU A 1 83 ? -19.400 32.911 28.223 1.00 43.53 83 GLU A N 1
ATOM 651 C CA . GLU A 1 83 ? -19.519 32.050 27.025 1.00 43.53 83 GLU A CA 1
ATOM 652 C C . GLU A 1 83 ? -18.306 31.238 26.529 1.00 43.53 83 GLU A C 1
ATOM 654 O O . GLU A 1 83 ? -17.941 31.279 25.357 1.00 43.53 83 GLU A O 1
ATOM 659 N N . ILE A 1 84 ? -17.784 30.343 27.371 1.00 43.31 84 ILE A N 1
ATOM 660 C CA . ILE A 1 84 ? -17.161 29.094 26.896 1.00 43.31 84 ILE A CA 1
ATOM 661 C C . ILE A 1 84 ? -17.778 27.945 27.708 1.00 43.31 84 ILE A C 1
ATOM 663 O O . ILE A 1 84 ? -17.759 28.012 28.940 1.00 43.31 84 ILE A O 1
ATOM 667 N N . PRO A 1 85 ? -18.377 26.905 27.089 1.00 54.88 85 PRO A N 1
ATOM 668 C CA . PRO A 1 85 ? -19.034 25.845 27.847 1.00 54.88 85 PRO A CA 1
ATOM 669 C C . PRO A 1 85 ? -18.034 25.159 28.785 1.00 54.88 85 PRO A C 1
ATOM 671 O O . PRO A 1 85 ? -16.978 24.686 28.362 1.00 54.88 85 PRO A O 1
ATOM 674 N N . TYR A 1 86 ? -18.375 25.100 30.075 1.00 61.75 86 TYR A N 1
ATOM 675 C CA . TYR A 1 86 ? -17.576 24.414 31.085 1.00 61.75 86 TYR A CA 1
ATOM 676 C C . TYR A 1 86 ? -17.482 22.919 30.752 1.00 61.75 86 TYR A C 1
ATOM 678 O O . TYR A 1 86 ? -18.427 22.145 30.940 1.00 61.75 86 TYR A O 1
ATOM 686 N N . ASN A 1 87 ? -16.329 22.495 30.243 1.00 76.88 87 ASN A N 1
ATOM 687 C CA . ASN A 1 87 ? -16.104 21.119 29.820 1.00 76.88 87 ASN A CA 1
ATOM 688 C C . ASN A 1 87 ? -15.579 20.296 30.997 1.00 76.88 87 ASN A C 1
ATOM 690 O O . ASN A 1 87 ? -14.376 20.131 31.162 1.00 76.88 87 ASN A O 1
ATOM 694 N N . SER A 1 88 ? -16.470 19.791 31.850 1.00 88.19 88 SER A N 1
ATOM 695 C CA . SER A 1 88 ? -16.080 18.903 32.950 1.00 88.19 88 SER A CA 1
ATOM 696 C C . SER A 1 88 ? -15.873 17.461 32.474 1.00 88.19 88 SER A C 1
ATOM 698 O O . SER A 1 88 ? -16.436 17.017 31.466 1.00 88.19 88 SER A O 1
ATOM 700 N N . ALA A 1 89 ? -15.113 16.674 33.238 1.00 88.31 89 ALA A N 1
ATOM 701 C CA . ALA A 1 89 ? -15.002 15.239 32.983 1.00 88.31 89 ALA A CA 1
ATOM 702 C C . ALA A 1 89 ? -16.365 14.524 33.093 1.00 88.31 89 ALA A C 1
ATOM 704 O O . ALA A 1 89 ? -16.597 13.528 32.404 1.00 88.31 89 ALA A O 1
ATOM 705 N N . ARG A 1 90 ? -17.281 15.044 33.925 1.00 90.75 90 ARG A N 1
ATOM 706 C CA . ARG A 1 90 ? -18.674 14.588 34.015 1.00 90.75 90 ARG A CA 1
ATOM 707 C C . ARG A 1 90 ? -19.431 14.816 32.708 1.00 90.75 90 ARG A C 1
ATOM 709 O O . ARG A 1 90 ? -20.068 13.880 32.230 1.00 90.75 90 ARG A O 1
ATOM 716 N N . ASN A 1 91 ? -19.319 16.000 32.107 1.00 89.88 91 ASN A N 1
ATOM 717 C CA . ASN A 1 91 ? -19.976 16.318 30.835 1.00 89.88 91 ASN A CA 1
ATOM 718 C C . ASN A 1 91 ? -19.455 15.415 29.709 1.00 89.88 91 ASN A C 1
ATOM 720 O O . ASN A 1 91 ? -20.244 14.788 29.000 1.00 89.88 91 ASN A O 1
ATOM 724 N N . LEU A 1 92 ? -18.130 15.247 29.612 1.00 90.88 92 LEU A N 1
ATOM 725 C CA . LEU A 1 92 ? -17.520 14.337 28.637 1.00 90.88 92 LEU A CA 1
ATOM 726 C C . LEU A 1 92 ? -18.001 12.889 28.827 1.00 90.88 92 LEU A C 1
ATOM 728 O O . LEU A 1 92 ? -18.310 12.201 27.853 1.00 90.88 92 LEU A O 1
ATOM 732 N N . ALA A 1 93 ? -18.114 12.425 30.076 1.00 92.44 93 ALA A N 1
ATOM 733 C CA . ALA A 1 93 ? -18.620 11.091 30.390 1.00 92.44 93 ALA A CA 1
ATOM 734 C C . ALA A 1 93 ? -20.101 10.909 30.031 1.00 92.44 93 ALA A C 1
ATOM 736 O O . ALA A 1 93 ? -20.471 9.843 29.541 1.00 92.44 93 ALA A O 1
ATOM 737 N N . GLN A 1 94 ? -20.939 11.931 30.223 1.00 93.75 94 GLN A N 1
ATOM 738 C CA . GLN A 1 94 ? -22.345 11.894 29.813 1.00 93.75 94 GLN A CA 1
ATOM 739 C C . GLN A 1 94 ? -22.485 11.770 28.293 1.00 93.75 94 GLN A C 1
ATOM 741 O O . GLN A 1 94 ? -23.212 10.896 27.821 1.00 93.75 94 GLN A O 1
ATOM 746 N N . VAL A 1 95 ? -21.760 12.593 27.528 1.00 92.81 95 VAL A N 1
ATOM 747 C CA . VAL A 1 95 ? -21.760 12.530 26.056 1.00 92.81 95 VAL A CA 1
ATOM 748 C C . VAL A 1 95 ? -21.256 11.168 25.577 1.00 92.81 95 VAL A C 1
ATOM 750 O O . VAL A 1 95 ? -21.928 10.494 24.798 1.00 92.81 95 VAL A O 1
ATOM 753 N N . THR A 1 96 ? -20.124 10.711 26.118 1.00 94.06 96 THR A N 1
ATOM 754 C CA . THR A 1 96 ? -19.539 9.403 25.785 1.00 94.06 96 THR A CA 1
ATOM 755 C C . THR A 1 96 ? -20.509 8.258 26.091 1.00 94.06 96 THR A C 1
ATOM 757 O O . THR A 1 96 ? -20.698 7.365 25.269 1.00 94.06 96 THR A O 1
ATOM 760 N N . GLY A 1 97 ? -21.175 8.291 27.249 1.00 95.44 97 GLY A N 1
ATOM 761 C CA . GLY A 1 97 ? -22.159 7.283 27.645 1.00 95.44 97 GLY A CA 1
ATOM 762 C C . GLY A 1 97 ? -23.371 7.233 26.715 1.00 95.44 97 GLY A C 1
ATOM 763 O O . GLY A 1 97 ? -23.812 6.144 26.347 1.00 95.44 97 GLY A O 1
ATOM 764 N N . ARG A 1 98 ? -23.869 8.397 26.276 1.00 94.69 98 ARG A N 1
ATOM 765 C CA . ARG A 1 98 ? -24.942 8.482 25.274 1.00 94.69 98 ARG A CA 1
ATOM 766 C C . ARG A 1 98 ? -24.511 7.848 23.955 1.00 94.69 98 ARG A C 1
ATOM 768 O O . ARG A 1 98 ? -25.249 7.021 23.434 1.00 94.69 98 ARG A O 1
ATOM 775 N N . ILE A 1 99 ? -23.303 8.140 23.474 1.00 94.31 99 ILE A N 1
ATOM 776 C CA . ILE A 1 99 ? -22.770 7.532 22.245 1.00 94.31 99 ILE A CA 1
ATOM 777 C C . ILE A 1 99 ? -22.705 6.006 22.359 1.00 94.31 99 ILE A C 1
ATOM 779 O O . ILE A 1 99 ? -23.196 5.290 21.489 1.00 94.31 99 ILE A O 1
ATOM 783 N N . ILE A 1 100 ? -22.153 5.495 23.460 1.00 93.56 100 ILE A N 1
ATOM 784 C CA . ILE A 1 100 ? -22.034 4.052 23.696 1.00 93.56 100 ILE A CA 1
ATOM 785 C C . ILE A 1 100 ? -23.400 3.364 23.770 1.00 93.56 100 ILE A C 1
ATOM 787 O O . ILE A 1 100 ? -23.542 2.242 23.284 1.00 93.56 100 ILE A O 1
ATOM 791 N N . SER A 1 101 ? -24.419 4.027 24.320 1.00 94.00 101 SER A N 1
ATOM 792 C CA . SER A 1 101 ? -25.778 3.475 24.390 1.00 94.00 101 SER A CA 1
ATOM 793 C C . SER A 1 101 ? -26.389 3.183 23.011 1.00 94.00 101 SER A C 1
ATOM 795 O O . SER A 1 101 ? -27.254 2.318 22.900 1.00 94.00 101 SER A O 1
ATOM 797 N N . MET A 1 102 ? -25.880 3.819 21.947 1.00 91.38 102 MET A N 1
ATOM 798 C CA . MET A 1 102 ? -26.310 3.598 20.560 1.00 91.38 102 MET A CA 1
ATOM 799 C C . MET A 1 102 ? -25.638 2.386 19.887 1.00 91.38 102 MET A C 1
ATOM 801 O O . MET A 1 102 ? -25.953 2.060 18.742 1.00 91.38 102 MET A O 1
ATOM 805 N N . SER A 1 103 ? -24.728 1.689 20.580 1.00 89.56 103 SER A N 1
ATOM 806 C CA . SER A 1 103 ? -24.009 0.505 20.080 1.00 89.56 103 SER A CA 1
ATOM 807 C C . SER A 1 103 ? -24.909 -0.576 19.441 1.00 89.56 103 SER A C 1
ATOM 809 O O . SER A 1 103 ? -24.506 -1.116 18.413 1.00 89.56 103 SER A O 1
ATOM 811 N N . PRO A 1 104 ? -26.137 -0.867 19.924 1.00 87.88 104 PRO A N 1
ATOM 812 C CA . PRO A 1 104 ? -27.027 -1.842 19.277 1.00 87.88 104 PRO A CA 1
ATOM 813 C C . PRO A 1 104 ? -27.489 -1.481 17.854 1.00 87.88 104 PRO A C 1
ATOM 815 O O . PRO A 1 104 ? -27.962 -2.360 17.129 1.00 87.88 104 PRO A O 1
ATOM 818 N N . VAL A 1 105 ? -27.405 -0.202 17.474 1.00 86.56 105 VAL A N 1
ATOM 819 C CA . VAL A 1 105 ? -27.794 0.309 16.149 1.00 86.56 105 VAL A CA 1
ATOM 820 C C . VAL A 1 105 ? -26.550 0.593 15.315 1.00 86.56 105 VAL A C 1
ATOM 822 O O . VAL A 1 105 ? -26.404 0.050 14.229 1.00 86.56 105 VAL A O 1
ATOM 825 N N . ILE A 1 106 ? -25.637 1.392 15.866 1.00 85.62 106 ILE A N 1
ATOM 826 C CA . ILE A 1 106 ? -24.464 1.932 15.165 1.00 85.62 106 ILE A CA 1
ATOM 827 C C . ILE A 1 106 ? -23.289 0.928 15.164 1.00 85.62 106 ILE A C 1
ATOM 829 O O . ILE A 1 106 ? -22.371 0.998 14.349 1.00 85.62 106 ILE A O 1
ATOM 833 N N . GLY A 1 107 ? -23.300 -0.039 16.082 1.00 86.81 107 GLY A N 1
ATOM 834 C CA . GLY A 1 107 ? -22.297 -1.090 16.179 1.00 86.81 107 GLY A CA 1
ATOM 835 C C . GLY A 1 107 ? -20.995 -0.656 16.856 1.00 86.81 107 GLY A C 1
ATOM 836 O O . GLY A 1 107 ? -20.936 0.245 17.700 1.00 86.81 107 GLY A O 1
ATOM 837 N N . ASN A 1 108 ? -19.927 -1.360 16.493 1.00 88.44 108 ASN A N 1
ATOM 838 C CA . ASN A 1 108 ? -18.618 -1.328 17.148 1.00 88.44 108 ASN A CA 1
ATOM 839 C C . ASN A 1 108 ? -17.891 0.024 17.085 1.00 88.44 108 ASN A C 1
ATOM 841 O O . ASN A 1 108 ? -17.111 0.349 17.984 1.00 88.44 108 ASN A O 1
ATOM 845 N N . ILE A 1 109 ? -18.194 0.845 16.080 1.00 89.69 109 ILE A N 1
ATOM 846 C CA . ILE A 1 109 ? -17.624 2.187 15.919 1.00 89.69 109 ILE A CA 1
ATOM 847 C C . ILE A 1 109 ? -17.875 3.085 17.138 1.00 89.69 109 ILE A C 1
ATOM 849 O O . ILE A 1 109 ? -17.004 3.874 17.495 1.00 89.69 109 ILE A O 1
ATOM 853 N N . THR A 1 110 ? -18.994 2.891 17.850 1.00 92.38 110 THR A N 1
ATOM 854 C CA . THR A 1 110 ? -19.285 3.585 19.120 1.00 92.38 110 THR A CA 1
ATOM 855 C C . THR A 1 110 ? -18.148 3.455 20.125 1.00 92.38 110 THR A C 1
ATOM 857 O O . THR A 1 110 ? -17.827 4.413 20.820 1.00 92.38 110 THR A O 1
ATOM 860 N N . ARG A 1 111 ? -17.494 2.290 20.179 1.00 93.38 111 ARG A N 1
ATOM 861 C CA . ARG A 1 111 ? -16.378 2.017 21.090 1.00 93.38 111 ARG A CA 1
ATOM 862 C C . ARG A 1 111 ? -15.045 2.484 20.533 1.00 93.38 111 ARG A C 1
ATOM 864 O O . ARG A 1 111 ? -14.211 2.918 21.317 1.00 93.38 111 ARG A O 1
ATOM 871 N N . ILE A 1 112 ? -14.835 2.355 19.222 1.00 93.31 112 ILE A N 1
ATOM 872 C CA . ILE A 1 112 ? -13.588 2.766 18.564 1.00 93.31 112 ILE A CA 1
ATOM 873 C C . ILE A 1 112 ? -13.448 4.287 18.643 1.00 93.31 112 ILE A C 1
ATOM 875 O O . ILE A 1 112 ? -12.434 4.760 19.136 1.00 93.31 112 ILE A O 1
ATOM 879 N N . MET A 1 113 ? -14.484 5.034 18.261 1.00 93.62 113 MET A N 1
ATOM 880 C CA . MET A 1 113 ? -14.471 6.500 18.175 1.00 93.62 113 MET A CA 1
ATOM 881 C C . MET A 1 113 ? -14.818 7.196 19.500 1.00 93.62 113 MET A C 1
ATOM 883 O O . MET A 1 113 ? -15.327 8.312 19.504 1.00 93.62 113 MET A O 1
ATOM 887 N N . THR A 1 114 ? -14.604 6.535 20.637 1.00 94.69 114 THR A N 1
ATOM 888 C CA . THR A 1 114 ? -14.749 7.143 21.974 1.00 94.69 114 THR A CA 1
ATOM 889 C C . THR A 1 114 ? -13.610 6.771 22.924 1.00 94.69 114 THR A C 1
ATOM 891 O O . THR A 1 114 ? -13.682 7.033 24.131 1.00 94.69 114 THR A O 1
ATOM 894 N N . ARG A 1 115 ? -12.547 6.116 22.435 1.00 94.75 115 ARG A N 1
ATOM 895 C CA . ARG A 1 115 ? -11.459 5.666 23.312 1.00 94.75 115 ARG A CA 1
ATOM 896 C C . ARG A 1 115 ? -10.652 6.820 23.856 1.00 94.75 115 ARG A C 1
ATOM 898 O O . ARG A 1 115 ? -10.310 6.760 25.037 1.00 94.75 115 ARG A O 1
ATOM 905 N N . TYR A 1 116 ? -10.400 7.863 23.077 1.00 93.50 116 TYR A N 1
ATOM 906 C CA . TYR A 1 116 ? -9.706 9.043 23.583 1.00 93.50 116 TYR A CA 1
ATOM 907 C C . TYR A 1 116 ? -10.546 9.804 24.607 1.00 93.50 116 TYR A C 1
ATOM 909 O O . TYR A 1 116 ? -10.010 10.227 25.639 1.00 93.50 116 TYR A O 1
ATOM 917 N N . CYS A 1 117 ? -11.865 9.877 24.411 1.00 92.94 117 CYS A N 1
ATOM 918 C CA . CYS A 1 117 ? -12.797 10.347 25.433 1.00 92.94 117 CYS A CA 1
ATOM 919 C C . CYS A 1 117 ? -12.654 9.527 26.727 1.00 92.94 117 CYS A C 1
ATOM 921 O O . CYS A 1 117 ? -12.433 10.095 27.797 1.00 92.94 117 CYS A O 1
ATOM 923 N N . TYR A 1 118 ? -12.673 8.191 26.648 1.00 93.31 118 TYR A N 1
ATOM 924 C CA . TYR A 1 118 ? -12.480 7.319 27.814 1.00 93.31 118 TYR A CA 1
ATOM 925 C C . TYR A 1 118 ? -11.105 7.465 28.474 1.00 93.31 118 TYR A C 1
ATOM 927 O O . TYR A 1 118 ? -11.028 7.456 29.704 1.00 93.31 118 TYR A O 1
ATOM 935 N N . MET A 1 119 ? -10.023 7.598 27.702 1.00 92.38 119 MET A N 1
ATOM 936 C CA . MET A 1 119 ? -8.677 7.845 28.233 1.00 92.38 119 MET A CA 1
ATOM 937 C C . MET A 1 119 ? -8.645 9.160 29.016 1.00 92.38 119 MET A C 1
ATOM 939 O O . MET A 1 119 ? -8.163 9.189 30.147 1.00 92.38 119 MET A O 1
ATOM 943 N N . SER A 1 120 ? -9.249 10.214 28.463 1.00 90.19 120 SER A N 1
ATOM 944 C CA . SER A 1 120 ? -9.341 11.528 29.103 1.00 90.19 120 SER A CA 1
ATOM 945 C C . SER A 1 120 ? -10.222 11.547 30.342 1.00 90.19 120 SER A C 1
ATOM 947 O O . SER A 1 120 ? -9.877 12.201 31.323 1.00 90.19 120 SER A O 1
ATOM 949 N N . ILE A 1 121 ? -11.335 10.813 30.326 1.00 91.06 121 ILE A N 1
ATOM 950 C CA . ILE A 1 121 ? -12.159 10.611 31.517 1.00 91.06 121 ILE A CA 1
ATOM 951 C C . ILE A 1 121 ? -11.333 9.865 32.561 1.00 91.06 121 ILE A C 1
ATOM 953 O O . ILE A 1 121 ? -11.305 10.271 33.716 1.00 91.06 121 ILE A O 1
ATOM 957 N N . LYS A 1 122 ? -10.632 8.788 32.193 1.00 90.56 122 LYS A N 1
ATOM 958 C CA . LYS A 1 122 ? -9.830 7.993 33.133 1.00 90.56 122 LYS A CA 1
ATOM 959 C C . LYS A 1 122 ? -8.689 8.800 33.760 1.00 90.56 122 LYS A C 1
ATOM 961 O O . LYS A 1 122 ? -8.399 8.580 34.930 1.00 90.56 122 LYS A O 1
ATOM 966 N N . SER A 1 123 ? -8.090 9.729 33.019 1.00 88.12 123 SER A N 1
ATOM 967 C CA . SER A 1 123 ? -7.000 10.588 33.495 1.00 88.12 123 SER A CA 1
ATOM 968 C C . SER A 1 123 ? -7.467 11.810 34.301 1.00 88.12 123 SER A C 1
ATOM 970 O O . SER A 1 123 ? -6.649 12.673 34.609 1.00 88.12 123 SER A O 1
ATOM 972 N N . ARG A 1 124 ? -8.771 11.959 34.573 1.00 87.94 124 ARG A N 1
ATOM 973 C CA . ARG A 1 124 ? -9.317 13.124 35.287 1.00 87.94 124 ARG A CA 1
ATOM 974 C C . ARG A 1 124 ? -8.819 13.187 36.735 1.00 87.94 124 ARG A C 1
ATOM 976 O O . ARG A 1 124 ? -8.741 12.159 37.402 1.00 87.94 124 ARG A O 1
ATOM 983 N N . MET A 1 125 ? -8.586 14.400 37.236 1.00 85.94 125 MET A N 1
ATOM 984 C CA . MET A 1 125 ? -8.306 14.640 38.660 1.00 85.94 125 MET A CA 1
ATOM 985 C C . MET A 1 125 ? -9.594 14.720 39.490 1.00 85.94 125 MET A C 1
ATOM 987 O O . MET A 1 125 ? -9.657 14.185 40.591 1.00 85.94 125 MET A O 1
ATOM 991 N N . SER A 1 126 ? -10.640 15.348 38.944 1.00 87.50 126 SER A N 1
ATOM 992 C CA . SER A 1 126 ? -11.976 15.433 39.539 1.00 87.50 126 SER A CA 1
ATOM 993 C C . SER A 1 126 ? -13.052 15.292 38.456 1.00 87.50 126 SER A C 1
ATOM 995 O O . SER A 1 126 ? -12.783 15.408 37.259 1.00 87.50 126 SER A O 1
ATOM 997 N N . TRP A 1 127 ? -14.282 14.990 38.868 1.00 86.62 127 TRP A N 1
ATOM 998 C CA . TRP A 1 127 ? -15.438 14.929 37.969 1.00 86.62 127 TRP A CA 1
ATOM 999 C C . TRP A 1 127 ? -15.874 16.301 37.477 1.00 86.62 127 TRP A C 1
ATOM 1001 O O . TRP A 1 127 ? -16.285 16.438 36.326 1.00 86.62 127 TRP A O 1
ATOM 1011 N N . ASP A 1 128 ? -15.757 17.284 38.358 1.00 85.62 128 ASP A N 1
ATOM 1012 C CA . ASP A 1 128 ? -16.317 18.614 38.179 1.00 85.62 128 ASP A CA 1
ATOM 1013 C C . ASP A 1 128 ? -15.217 19.657 37.965 1.00 85.62 128 ASP A C 1
ATOM 1015 O O . ASP A 1 128 ? -15.516 20.835 37.941 1.00 85.62 128 ASP A O 1
ATOM 1019 N N . SER A 1 129 ? -13.956 19.238 37.787 1.00 77.94 129 SER A N 1
ATOM 1020 C CA . SER A 1 129 ? -12.866 20.124 37.365 1.00 77.94 129 SER A CA 1
ATOM 1021 C C . SER A 1 129 ? -12.911 20.385 35.862 1.00 77.94 129 SER A C 1
ATOM 1023 O O . SER A 1 129 ? -13.241 19.481 35.085 1.00 77.94 129 SER A O 1
ATOM 1025 N N . TYR A 1 130 ? -12.473 21.580 35.462 1.00 78.94 130 TYR A N 1
ATOM 1026 C CA . TYR A 1 130 ? -12.322 21.961 34.063 1.00 78.94 130 TYR A CA 1
ATOM 1027 C C . TYR A 1 130 ? -11.348 21.017 33.353 1.00 78.94 130 TYR A C 1
ATOM 1029 O O . TYR A 1 130 ? -10.211 20.819 33.789 1.00 78.94 130 TYR A O 1
ATOM 1037 N N . LEU A 1 131 ? -11.805 20.406 32.265 1.00 77.81 131 LEU A N 1
ATOM 1038 C CA . LEU A 1 131 ? -11.000 19.545 31.418 1.00 77.81 131 LEU A CA 1
ATOM 1039 C C . LEU A 1 131 ? -10.524 20.380 30.233 1.00 77.81 131 LEU A C 1
ATOM 1041 O O . LEU A 1 131 ? -11.306 20.737 29.355 1.00 77.81 131 LEU A O 1
ATOM 1045 N N . VAL A 1 132 ? -9.227 20.686 30.212 1.00 73.88 132 VAL A N 1
ATOM 1046 C CA . VAL A 1 132 ? -8.599 21.418 29.106 1.00 73.88 132 VAL A CA 1
ATOM 1047 C C . VAL A 1 132 ? -8.625 20.522 27.865 1.00 73.88 132 VAL A C 1
ATOM 1049 O O . VAL A 1 132 ? -7.802 19.620 27.717 1.00 73.88 132 VAL A O 1
ATOM 1052 N N . LEU A 1 133 ? -9.640 20.706 27.018 1.00 69.25 133 LEU A N 1
ATOM 1053 C CA . LEU A 1 133 ? -9.824 19.947 25.779 1.00 69.25 133 LEU A CA 1
ATOM 1054 C C . LEU A 1 133 ? -8.933 20.458 24.647 1.00 69.25 133 LEU A C 1
ATOM 1056 O O . LEU A 1 133 ? -8.575 19.677 23.774 1.00 69.25 133 LEU A O 1
ATOM 1060 N N . GLU A 1 134 ? -8.543 21.733 24.673 1.00 63.94 134 GLU A N 1
ATOM 1061 C CA . GLU A 1 134 ? -7.707 22.362 23.640 1.00 63.94 134 GLU A CA 1
ATOM 1062 C C . GLU A 1 134 ? -6.339 21.684 23.496 1.00 63.94 134 GLU A C 1
ATOM 1064 O O . GLU A 1 134 ? -5.838 21.518 22.389 1.00 63.94 134 GLU A O 1
ATOM 1069 N N . SER A 1 135 ? -5.776 21.179 24.597 1.00 65.81 135 SER A N 1
ATOM 1070 C CA . SER A 1 135 ? -4.544 20.381 24.584 1.00 65.81 135 SER A CA 1
ATOM 1071 C C . SER A 1 135 ? -4.766 18.912 24.195 1.00 65.81 135 SER A C 1
ATOM 1073 O O . SER A 1 135 ? -3.817 18.133 24.131 1.00 65.81 135 SER A O 1
ATOM 1075 N N . LYS A 1 136 ? -6.013 18.507 23.922 1.00 75.06 136 LYS A N 1
ATOM 1076 C CA . LYS A 1 136 ? -6.435 17.124 23.660 1.00 75.06 136 LYS A CA 1
ATOM 1077 C C . LYS A 1 136 ? -7.046 16.985 22.268 1.00 75.06 136 LYS A C 1
ATOM 1079 O O . LYS A 1 136 ? -8.202 16.581 22.116 1.00 75.06 136 LYS A O 1
ATOM 1084 N N . SER A 1 137 ? -6.230 17.258 21.250 1.00 81.38 137 SER A N 1
ATOM 1085 C CA . SER A 1 137 ? -6.608 17.189 19.828 1.00 81.38 137 SER A CA 1
ATOM 1086 C C . SER A 1 137 ? -7.372 15.904 19.459 1.00 81.38 137 SER A C 1
ATOM 1088 O O . SER A 1 137 ? -8.407 15.962 18.796 1.00 81.38 137 SER A O 1
ATOM 1090 N N . PHE A 1 138 ? -6.956 14.746 19.982 1.00 87.31 138 PHE A N 1
ATOM 1091 C CA . PHE A 1 138 ? -7.620 13.470 19.703 1.00 87.31 138 PHE A CA 1
ATOM 1092 C C . PHE A 1 138 ? -9.052 13.370 20.252 1.00 87.31 138 PHE A C 1
ATOM 1094 O O . PHE A 1 138 ? -9.934 12.850 19.571 1.00 87.31 138 PHE A O 1
ATOM 1101 N N . VAL A 1 139 ? -9.327 13.914 21.442 1.00 89.25 139 VAL A N 1
ATOM 1102 C CA . VAL A 1 139 ? -10.693 13.947 22.002 1.00 89.25 139 VAL A CA 1
ATOM 1103 C C . VAL A 1 139 ? -11.580 14.850 21.158 1.00 89.25 139 VAL A C 1
ATOM 1105 O O . VAL A 1 139 ? -12.703 14.483 20.827 1.00 89.25 139 VAL A O 1
ATOM 1108 N N . ILE A 1 140 ? -11.057 16.015 20.767 1.00 89.19 140 ILE A N 1
ATOM 1109 C CA . ILE A 1 140 ? -11.763 16.935 19.873 1.00 89.19 140 ILE A CA 1
ATOM 1110 C C . ILE A 1 140 ? -12.072 16.240 18.542 1.00 89.19 140 ILE A C 1
ATOM 1112 O O . ILE A 1 140 ? -13.183 16.378 18.039 1.00 89.19 140 ILE A O 1
ATOM 1116 N N . SER A 1 141 ? -11.134 15.464 17.993 1.00 90.31 141 SER A N 1
ATOM 1117 C CA . SER A 1 141 ? -11.347 14.722 16.745 1.00 90.31 141 SER A CA 1
ATOM 1118 C C . SER A 1 141 ? -12.460 13.672 16.857 1.00 90.31 141 SER A C 1
ATOM 1120 O O . SER A 1 141 ? -13.293 13.586 15.959 1.00 90.31 141 SER A O 1
ATOM 1122 N N . GLU A 1 142 ? -12.547 12.938 17.976 1.00 92.88 142 GLU A N 1
ATOM 1123 C CA . GLU A 1 142 ? -13.641 11.990 18.232 1.00 92.88 142 GLU A CA 1
ATOM 1124 C C . GLU A 1 142 ? -14.987 12.716 18.364 1.00 92.88 142 GLU A C 1
ATOM 1126 O O . GLU A 1 142 ? -15.977 12.301 17.765 1.00 92.88 142 GLU A O 1
ATOM 1131 N N . LEU A 1 143 ? -15.039 13.823 19.112 1.00 92.12 143 LEU A N 1
ATOM 1132 C CA . LEU A 1 143 ? -16.271 14.595 19.290 1.00 92.12 143 LEU A CA 1
ATOM 1133 C C . LEU A 1 143 ? -16.763 15.214 17.976 1.00 92.12 143 LEU A C 1
ATOM 1135 O O . LEU A 1 143 ? -17.955 15.133 17.686 1.00 92.12 143 LEU A O 1
ATOM 1139 N N . LYS A 1 144 ? -15.856 15.777 17.165 1.00 92.50 144 LYS A N 1
ATOM 1140 C CA . LYS A 1 144 ? -16.170 16.281 15.818 1.00 92.50 144 LYS A CA 1
ATOM 1141 C C . LYS A 1 144 ? -16.667 15.162 14.913 1.00 92.50 144 LYS A C 1
ATOM 1143 O O . LYS A 1 144 ? -17.713 15.310 14.297 1.00 92.50 144 LYS A O 1
ATOM 1148 N N . PHE A 1 145 ? -15.991 14.010 14.918 1.00 92.50 145 PHE A N 1
ATOM 1149 C CA . PHE A 1 145 ? -16.443 12.841 14.170 1.00 92.50 145 PHE A CA 1
ATOM 1150 C C . PHE A 1 145 ? -17.909 12.507 14.483 1.00 92.50 145 PHE A C 1
ATOM 1152 O O . PHE A 1 145 ? -18.702 12.338 13.559 1.00 92.50 145 PHE A O 1
ATOM 1159 N N . TRP A 1 146 ? -18.293 12.451 15.761 1.00 93.50 146 TRP A N 1
ATOM 1160 C CA . TRP A 1 146 ? -19.683 12.177 16.131 1.00 93.50 146 TRP A CA 1
ATOM 1161 C C . TRP A 1 146 ? -20.633 13.300 15.740 1.00 93.50 146 TRP A C 1
ATOM 1163 O O . TRP A 1 146 ? -21.701 13.005 15.213 1.00 93.50 146 TRP A O 1
ATOM 1173 N N . LEU A 1 147 ? -20.257 14.559 15.959 1.00 92.88 147 LEU A N 1
ATOM 1174 C CA . LEU A 1 147 ? -21.077 15.704 15.571 1.00 92.88 147 LEU A CA 1
ATOM 1175 C C . LEU A 1 147 ? -21.413 15.672 14.072 1.00 92.88 147 LEU A C 1
ATOM 1177 O O . LEU A 1 147 ? -22.572 15.842 13.702 1.00 92.88 147 LEU A O 1
ATOM 1181 N N . ASP A 1 148 ? -20.419 15.368 13.239 1.00 93.06 148 ASP A N 1
ATOM 1182 C CA . ASP A 1 148 ? -20.540 15.413 11.782 1.00 93.06 148 ASP A CA 1
ATOM 1183 C C . ASP A 1 148 ? -21.208 14.154 11.198 1.00 93.06 148 ASP A C 1
ATOM 1185 O O . ASP A 1 148 ? -21.811 14.205 10.126 1.00 93.06 148 ASP A O 1
ATOM 1189 N N . ASN A 1 149 ? -21.108 13.003 11.879 1.00 90.06 149 ASN A N 1
ATOM 1190 C CA . ASN A 1 149 ? -21.486 11.707 11.299 1.00 90.06 149 ASN A CA 1
ATOM 1191 C C . ASN A 1 149 ? -22.655 11.002 11.991 1.00 90.06 149 ASN A C 1
ATOM 1193 O O . ASN A 1 149 ? -23.173 10.048 11.414 1.00 90.06 149 ASN A O 1
ATOM 1197 N N . ILE A 1 150 ? -23.106 11.429 13.179 1.00 88.62 150 ILE A N 1
ATOM 1198 C CA . ILE A 1 150 ? -24.111 10.688 13.968 1.00 88.62 150 ILE A CA 1
ATOM 1199 C C . ILE A 1 150 ? -25.395 10.386 13.187 1.00 88.62 150 ILE A C 1
ATOM 1201 O O . ILE A 1 150 ? -25.879 9.258 13.232 1.00 88.62 150 ILE A O 1
ATOM 1205 N N . ALA A 1 151 ? -25.913 11.355 12.427 1.00 86.25 151 ALA A N 1
ATOM 1206 C CA . ALA A 1 151 ? -27.113 11.174 11.612 1.00 86.25 151 ALA A CA 1
ATOM 1207 C C . ALA A 1 151 ? -26.883 10.168 10.475 1.00 86.25 151 ALA A C 1
ATOM 1209 O O . ALA A 1 151 ? -27.749 9.344 10.191 1.00 86.25 151 ALA A O 1
ATOM 1210 N N . ASN A 1 152 ? -25.688 10.195 9.880 1.00 83.19 152 ASN A N 1
ATOM 1211 C CA . ASN A 1 152 ? -25.319 9.326 8.771 1.00 83.19 152 ASN A CA 1
ATOM 1212 C C . ASN A 1 152 ? -25.057 7.892 9.210 1.00 83.19 152 ASN A C 1
ATOM 1214 O O . ASN A 1 152 ? -25.268 7.006 8.402 1.00 83.19 152 ASN A O 1
ATOM 1218 N N . VAL A 1 153 ? -24.600 7.648 10.443 1.00 79.06 153 VAL A N 1
ATOM 1219 C CA . VAL A 1 153 ? -24.297 6.293 10.950 1.00 79.06 153 VAL A CA 1
ATOM 1220 C C . VAL A 1 153 ? -25.451 5.662 11.731 1.00 79.06 153 VAL A C 1
ATOM 1222 O O . VAL A 1 153 ? -25.355 4.505 12.135 1.00 79.06 153 VAL A O 1
ATOM 1225 N N . ASN A 1 154 ? -26.546 6.395 11.950 1.00 79.12 154 ASN A N 1
ATOM 1226 C CA . ASN A 1 154 ? -27.724 5.928 12.681 1.00 79.12 154 ASN A CA 1
ATOM 1227 C C . ASN A 1 154 ? -28.642 5.045 11.816 1.00 79.12 154 ASN A C 1
ATOM 1229 O O . ASN A 1 154 ? -29.834 5.308 11.663 1.00 79.12 154 ASN A O 1
ATOM 1233 N N . PHE A 1 155 ? -28.085 3.990 11.231 1.00 71.12 155 PHE A N 1
ATOM 1234 C CA . PHE A 1 155 ? -28.839 2.995 10.481 1.00 71.12 155 PHE A CA 1
ATOM 1235 C C . PHE A 1 155 ? -28.440 1.590 10.926 1.00 71.12 155 PHE A C 1
ATOM 1237 O O . PHE A 1 155 ? -27.293 1.330 11.282 1.00 71.12 155 PHE A O 1
ATOM 1244 N N . LYS A 1 156 ? -29.405 0.668 10.901 1.00 68.38 156 LYS A N 1
ATOM 1245 C CA . LYS A 1 156 ? -29.188 -0.743 11.225 1.00 68.38 156 LYS A CA 1
ATOM 1246 C C . LYS A 1 156 ? -29.390 -1.579 9.974 1.00 68.38 156 LYS A C 1
ATOM 1248 O O . LYS A 1 156 ? -30.510 -1.709 9.488 1.00 68.38 156 LYS A O 1
ATOM 1253 N N . THR A 1 157 ? -28.324 -2.198 9.490 1.00 65.00 157 THR A N 1
ATOM 1254 C CA . THR A 1 157 ? -28.435 -3.192 8.421 1.00 65.00 157 THR A CA 1
ATOM 1255 C C . THR A 1 157 ? -28.883 -4.520 9.026 1.00 65.00 157 THR A C 1
ATOM 1257 O O . THR A 1 157 ? -28.167 -5.123 9.825 1.00 65.00 157 THR A O 1
ATOM 1260 N N . LEU A 1 158 ? -30.087 -4.974 8.680 1.00 59.56 158 LEU A N 1
ATOM 1261 C CA . LEU A 1 158 ? -30.595 -6.285 9.081 1.00 59.56 158 LEU A CA 1
ATOM 1262 C C . LEU A 1 158 ? -30.037 -7.348 8.121 1.00 59.56 158 LEU A C 1
ATOM 1264 O O . LEU A 1 158 ? -30.344 -7.308 6.939 1.00 59.56 158 LEU A O 1
ATOM 1268 N N . ASN A 1 159 ? -29.240 -8.284 8.647 1.00 54.28 159 ASN A N 1
ATOM 1269 C CA . ASN A 1 159 ? -28.812 -9.548 8.024 1.00 54.28 159 ASN A CA 1
ATOM 1270 C C . ASN A 1 159 ? -28.196 -9.494 6.608 1.00 54.28 159 ASN A C 1
ATOM 1272 O O . ASN A 1 159 ? -28.884 -9.386 5.601 1.00 54.28 159 ASN A O 1
ATOM 1276 N N . GLN A 1 160 ? -26.885 -9.749 6.526 1.00 56.53 160 GLN A N 1
ATOM 1277 C CA . GLN A 1 160 ? -26.121 -9.928 5.277 1.00 56.53 160 GLN A CA 1
ATOM 1278 C C . GLN A 1 160 ? -25.593 -11.371 5.119 1.00 56.53 160 GLN A C 1
ATOM 1280 O O . GLN A 1 160 ? -24.444 -11.587 4.741 1.00 56.53 160 GLN A O 1
ATOM 1285 N N . TYR A 1 161 ? -26.409 -12.387 5.428 1.00 56.88 161 TYR A N 1
ATOM 1286 C CA . TYR A 1 161 ? -25.973 -13.797 5.412 1.00 56.88 161 TYR A CA 1
ATOM 1287 C C . TYR A 1 161 ? -25.542 -14.322 4.032 1.00 56.88 161 TYR A C 1
ATOM 1289 O O . TYR A 1 161 ? -24.821 -15.310 3.955 1.00 56.88 161 TYR A O 1
ATOM 1297 N N . SER A 1 162 ? -25.950 -13.661 2.951 1.00 61.84 162 SER A N 1
ATOM 1298 C CA . SER A 1 162 ? -25.682 -14.053 1.564 1.00 61.84 162 SER A CA 1
ATOM 1299 C C . SER A 1 162 ? -24.489 -13.329 0.922 1.00 61.84 162 SER A C 1
ATOM 1301 O O . SER A 1 162 ? -24.271 -13.463 -0.280 1.00 61.84 162 SER A O 1
ATOM 1303 N N . GLN A 1 163 ? -23.700 -12.562 1.683 1.00 67.50 163 GLN A N 1
ATOM 1304 C CA . GLN A 1 163 ? -22.531 -11.883 1.120 1.00 67.50 163 GLN A CA 1
ATOM 1305 C C . GLN A 1 163 ? -21.343 -12.831 0.935 1.00 67.50 163 GLN A C 1
ATOM 1307 O O . GLN A 1 163 ? -20.900 -13.501 1.869 1.00 67.50 163 GLN A O 1
ATOM 1312 N N . SER A 1 164 ? -20.772 -12.831 -0.270 1.00 78.31 164 SER A N 1
ATOM 1313 C CA . SER A 1 164 ? -19.469 -13.437 -0.535 1.00 78.31 164 SER A CA 1
ATOM 1314 C C . SER A 1 164 ? -18.387 -12.698 0.252 1.00 78.31 164 SER A C 1
ATOM 1316 O O . SER A 1 164 ? -18.314 -11.468 0.192 1.00 78.31 164 SER A O 1
ATOM 1318 N N . HIS A 1 165 ? -17.539 -13.441 0.959 1.00 81.69 165 HIS A N 1
ATOM 1319 C CA . HIS A 1 165 ? -16.422 -12.873 1.707 1.00 81.69 165 HIS A CA 1
ATOM 1320 C C . HIS A 1 165 ? -15.099 -13.211 1.027 1.00 81.69 165 HIS A C 1
ATOM 1322 O O . HIS A 1 165 ? -14.882 -14.352 0.625 1.00 81.69 165 HIS A O 1
ATOM 1328 N N . VAL A 1 166 ? -14.193 -12.237 0.963 1.00 87.44 166 VAL A N 1
ATOM 1329 C CA . VAL A 1 166 ? -12.786 -12.504 0.646 1.00 87.44 166 VAL A CA 1
ATOM 1330 C C . VAL A 1 166 ? -12.110 -12.995 1.922 1.00 87.44 166 VAL A C 1
ATOM 1332 O O . VAL A 1 166 ? -12.121 -12.298 2.940 1.00 87.44 166 VAL A O 1
ATOM 1335 N N . MET A 1 167 ? -11.565 -14.209 1.882 1.00 90.62 167 MET A N 1
ATOM 1336 C CA . MET A 1 167 ? -10.850 -14.809 3.009 1.00 90.62 167 MET A CA 1
ATOM 1337 C C . MET A 1 167 ? -9.441 -14.239 3.098 1.00 90.62 167 MET A C 1
ATOM 1339 O O . MET A 1 167 ? -8.722 -14.222 2.105 1.00 90.62 167 MET A O 1
ATOM 1343 N N . ILE A 1 168 ? -9.043 -13.792 4.287 1.00 91.19 168 ILE A N 1
ATOM 1344 C CA . ILE A 1 168 ? -7.757 -13.143 4.519 1.00 91.19 168 ILE A CA 1
ATOM 1345 C C . ILE A 1 168 ? -7.064 -13.762 5.720 1.00 91.19 168 ILE A C 1
ATOM 1347 O O . ILE A 1 168 ? -7.682 -13.917 6.764 1.00 91.19 168 ILE A O 1
ATOM 1351 N N . TYR A 1 169 ? -5.773 -14.056 5.582 1.00 90.75 169 TYR A N 1
ATOM 1352 C CA . TYR A 1 169 ? -4.907 -14.515 6.666 1.00 90.75 169 TYR A CA 1
ATOM 1353 C C . TYR A 1 169 ? -3.755 -13.529 6.823 1.00 90.75 169 TYR A C 1
ATOM 1355 O O . TYR A 1 169 ? -3.124 -13.169 5.824 1.00 90.75 169 TYR A O 1
ATOM 1363 N N . SER A 1 170 ? -3.473 -13.109 8.054 1.00 89.75 170 SER A N 1
ATOM 1364 C CA . SER A 1 170 ? -2.351 -12.221 8.360 1.00 89.75 170 SER A CA 1
ATOM 1365 C C . SER A 1 170 ? -1.503 -12.750 9.506 1.00 89.75 170 SER A C 1
ATOM 1367 O O . SER A 1 170 ? -2.010 -13.399 10.422 1.00 89.75 170 SER A O 1
ATOM 1369 N N . ASP A 1 171 ? -0.226 -12.404 9.451 1.00 86.38 171 ASP A N 1
ATOM 1370 C CA . ASP A 1 171 ? 0.760 -12.603 10.507 1.00 86.38 171 ASP A CA 1
ATOM 1371 C C . ASP A 1 171 ? 1.848 -11.527 10.360 1.00 86.38 171 ASP A C 1
ATOM 1373 O O . ASP A 1 171 ? 2.015 -10.969 9.265 1.00 86.38 171 ASP A O 1
ATOM 1377 N N . ALA A 1 172 ? 2.572 -11.218 11.436 1.00 83.94 172 ALA A N 1
ATOM 1378 C CA . ALA A 1 172 ? 3.645 -10.232 11.425 1.00 83.94 172 ALA A CA 1
ATOM 1379 C C . ALA A 1 172 ? 4.969 -10.781 11.973 1.00 83.94 172 ALA A C 1
ATOM 1381 O O . ALA A 1 172 ? 5.159 -11.021 13.174 1.00 83.94 172 ALA A O 1
ATOM 1382 N N . MET A 1 173 ? 5.983 -10.818 11.108 1.00 79.56 173 MET A N 1
ATOM 1383 C CA . MET A 1 173 ? 7.343 -11.147 11.521 1.00 79.56 173 MET A CA 1
ATOM 1384 C C . MET A 1 173 ? 8.001 -9.996 12.291 1.00 79.56 173 MET A C 1
ATOM 1386 O O . MET A 1 173 ? 7.702 -8.813 12.121 1.00 79.56 173 MET A O 1
ATOM 1390 N N . ARG A 1 174 ? 8.912 -10.346 13.203 1.00 67.88 174 ARG A N 1
ATOM 1391 C CA . ARG A 1 174 ? 9.728 -9.378 13.938 1.00 67.88 174 ARG A CA 1
ATOM 1392 C C . ARG A 1 174 ? 10.951 -9.002 13.106 1.00 67.88 174 ARG A C 1
ATOM 1394 O O . ARG A 1 174 ? 11.864 -9.814 12.974 1.00 67.88 174 ARG A O 1
ATOM 1401 N N . LYS A 1 175 ? 10.980 -7.774 12.590 1.00 69.19 175 LYS A N 1
ATOM 1402 C CA . LYS A 1 175 ? 12.141 -7.209 11.881 1.00 69.19 175 LYS A CA 1
ATOM 1403 C C . LYS A 1 175 ? 13.101 -6.552 12.882 1.00 69.19 175 LYS A C 1
ATOM 1405 O O . LYS A 1 175 ? 12.685 -6.132 13.963 1.00 69.19 175 LYS A O 1
ATOM 1410 N N . SER A 1 176 ? 14.395 -6.492 12.555 1.00 62.84 176 SER A N 1
ATOM 1411 C CA . SER A 1 176 ? 15.447 -5.957 13.443 1.00 62.84 176 SER A CA 1
ATOM 1412 C C . SER A 1 176 ? 15.196 -4.500 13.849 1.00 62.84 176 SER A C 1
ATOM 1414 O O . SER A 1 176 ? 15.445 -4.124 14.992 1.00 62.84 176 SER A O 1
ATOM 1416 N N . THR A 1 177 ? 14.623 -3.712 12.943 1.00 61.94 177 THR A N 1
ATOM 1417 C CA . THR A 1 177 ? 14.227 -2.310 13.139 1.00 61.94 177 THR A CA 1
ATOM 1418 C C . THR A 1 177 ? 13.012 -2.128 14.054 1.00 61.94 177 THR A C 1
ATOM 1420 O O . THR A 1 177 ? 12.814 -1.046 14.597 1.00 61.94 177 THR A O 1
ATOM 1423 N N . GLU A 1 178 ? 12.215 -3.176 14.276 1.00 65.69 178 GLU A N 1
ATOM 1424 C CA . GLU A 1 178 ? 10.955 -3.135 15.037 1.00 65.69 178 GLU A CA 1
ATOM 1425 C C . GLU A 1 178 ? 11.049 -3.913 16.358 1.00 65.69 178 GLU A C 1
ATOM 1427 O O . GLU A 1 178 ? 10.043 -4.297 16.957 1.00 65.69 178 GLU A O 1
ATOM 1432 N N . MET A 1 179 ? 12.268 -4.171 16.839 1.00 66.12 179 MET A N 1
ATOM 1433 C CA . MET A 1 179 ? 12.504 -5.043 17.993 1.00 66.12 179 MET A CA 1
ATOM 1434 C C . MET A 1 179 ? 11.865 -4.528 19.294 1.00 66.12 179 MET A C 1
ATOM 1436 O O . MET A 1 179 ? 11.555 -5.325 20.180 1.00 66.12 179 MET A O 1
ATOM 1440 N N . LEU A 1 180 ? 11.649 -3.212 19.383 1.00 74.75 180 LEU A N 1
ATOM 1441 C CA . LEU A 1 180 ? 11.024 -2.529 20.518 1.00 74.75 180 LEU A CA 1
ATOM 1442 C C . LEU A 1 180 ? 9.487 -2.498 20.438 1.00 74.75 180 LEU A C 1
ATOM 1444 O O . LEU A 1 180 ? 8.832 -2.113 21.410 1.00 74.75 180 LEU A O 1
ATOM 1448 N N . GLU A 1 181 ? 8.887 -2.885 19.308 1.00 79.06 181 GLU A N 1
ATOM 1449 C CA . GLU A 1 181 ? 7.435 -2.884 19.157 1.00 79.06 181 GLU A CA 1
ATOM 1450 C C . GLU A 1 181 ? 6.792 -4.158 19.713 1.00 79.06 181 GLU A C 1
ATOM 1452 O O . GLU A 1 181 ? 7.235 -5.287 19.484 1.00 79.06 181 GLU A O 1
ATOM 1457 N N . SER A 1 182 ? 5.673 -3.984 20.424 1.00 88.00 182 SER A N 1
ATOM 1458 C CA . SER A 1 182 ? 4.883 -5.122 20.899 1.00 88.00 182 SER A CA 1
ATOM 1459 C C . SER A 1 182 ? 4.375 -5.958 19.722 1.00 88.00 182 SER A C 1
ATOM 1461 O O . SER A 1 182 ? 3.992 -5.395 18.696 1.00 88.00 182 SER A O 1
ATOM 1463 N N . SER A 1 183 ? 4.266 -7.279 19.898 1.00 88.12 183 SER A N 1
ATOM 1464 C CA . SER A 1 183 ? 3.704 -8.182 18.879 1.00 88.12 183 SER A CA 1
ATOM 1465 C C . SER A 1 183 ? 2.358 -7.694 18.341 1.00 88.12 183 SER A C 1
ATOM 1467 O O . SER A 1 183 ? 2.161 -7.626 17.141 1.00 88.12 183 SER A O 1
ATOM 1469 N N . THR A 1 184 ? 1.465 -7.239 19.223 1.00 92.88 184 THR A N 1
ATOM 1470 C CA . THR A 1 184 ? 0.140 -6.722 18.837 1.00 92.88 184 THR A CA 1
ATOM 1471 C C . THR A 1 184 ? 0.222 -5.476 17.947 1.00 92.88 184 THR A C 1
ATOM 1473 O O . THR A 1 184 ? -0.613 -5.303 17.070 1.00 92.88 184 THR A O 1
ATOM 1476 N N . CYS A 1 185 ? 1.220 -4.611 18.149 1.00 91.38 185 CYS A N 1
ATOM 1477 C CA . CYS A 1 185 ? 1.427 -3.438 17.293 1.00 91.38 185 CYS A CA 1
ATOM 1478 C C . CYS A 1 185 ? 1.847 -3.862 15.882 1.00 91.38 185 CYS A C 1
ATOM 1480 O O . CYS A 1 185 ? 1.253 -3.397 14.912 1.00 91.38 185 CYS A O 1
ATOM 1482 N N . ARG A 1 186 ? 2.792 -4.806 15.784 1.00 90.00 186 ARG A N 1
ATOM 1483 C CA . ARG A 1 186 ? 3.262 -5.359 14.506 1.00 90.00 186 ARG A CA 1
ATOM 1484 C C . ARG A 1 186 ? 2.143 -6.072 13.746 1.00 90.00 186 ARG A C 1
ATOM 1486 O O . ARG A 1 186 ? 1.956 -5.817 12.564 1.00 90.00 186 ARG A O 1
ATOM 1493 N N . GLU A 1 187 ? 1.329 -6.865 14.437 1.00 91.88 187 GLU A N 1
ATOM 1494 C CA . GLU A 1 187 ? 0.155 -7.512 13.838 1.00 91.88 187 GLU A CA 1
ATOM 1495 C C . GLU A 1 187 ? -0.879 -6.498 13.323 1.00 91.88 187 GLU A C 1
ATOM 1497 O O . GLU A 1 187 ? -1.339 -6.592 12.188 1.00 91.88 187 GLU A O 1
ATOM 1502 N N . LEU A 1 188 ? -1.225 -5.472 14.112 1.00 94.38 188 LEU A N 1
ATOM 1503 C CA . LEU A 1 188 ? -2.123 -4.407 13.643 1.00 94.38 188 LEU A CA 1
ATOM 1504 C C . LEU A 1 188 ? -1.520 -3.637 12.462 1.00 94.38 188 LEU A C 1
ATOM 1506 O O . LEU A 1 188 ? -2.247 -3.233 11.555 1.00 94.38 188 LEU A O 1
ATOM 1510 N N . LYS A 1 189 ? -0.197 -3.446 12.451 1.00 91.81 189 LYS A N 1
ATOM 1511 C CA . LYS A 1 189 ? 0.510 -2.828 11.330 1.00 91.81 189 LYS A CA 1
ATOM 1512 C C . LYS A 1 189 ? 0.437 -3.697 10.076 1.00 91.81 189 LYS A C 1
ATOM 1514 O O . LYS A 1 189 ? 0.224 -3.149 8.999 1.00 91.81 189 LYS A O 1
ATOM 1519 N N . ALA A 1 190 ? 0.543 -5.018 10.202 1.00 90.69 190 ALA A N 1
ATOM 1520 C CA . ALA A 1 190 ? 0.349 -5.936 9.085 1.00 90.69 190 ALA A CA 1
ATOM 1521 C C . ALA A 1 190 ? -1.066 -5.804 8.496 1.00 90.69 190 ALA A C 1
ATOM 1523 O O . ALA A 1 190 ? -1.199 -5.673 7.283 1.00 90.69 190 ALA A O 1
ATOM 1524 N N . ILE A 1 191 ? -2.106 -5.721 9.338 1.00 93.69 191 ILE A N 1
ATOM 1525 C CA . ILE A 1 191 ? -3.493 -5.477 8.892 1.00 93.69 191 ILE A CA 1
ATOM 1526 C C . ILE A 1 191 ? -3.619 -4.136 8.155 1.00 93.69 191 ILE A C 1
ATOM 1528 O O . ILE A 1 191 ? -4.190 -4.069 7.069 1.00 93.69 191 ILE A O 1
ATOM 1532 N N . GLU A 1 192 ? -3.065 -3.063 8.722 1.00 94.12 192 GLU A N 1
ATOM 1533 C CA . GLU A 1 192 ? -3.076 -1.727 8.116 1.00 94.12 192 GLU A CA 1
ATOM 1534 C C . GLU A 1 192 ? -2.395 -1.719 6.735 1.00 94.12 192 GLU A C 1
ATOM 1536 O O . GLU A 1 192 ? -2.986 -1.271 5.752 1.00 94.12 192 GLU A O 1
ATOM 1541 N N . LEU A 1 193 ? -1.169 -2.247 6.643 1.00 91.50 193 LEU A N 1
ATOM 1542 C CA . LEU A 1 193 ? -0.405 -2.309 5.392 1.00 91.50 193 LEU A CA 1
ATOM 1543 C C . LEU A 1 193 ? -1.110 -3.160 4.339 1.00 91.50 193 LEU A C 1
ATOM 1545 O O . LEU A 1 193 ? -1.111 -2.813 3.159 1.00 91.50 193 LEU A O 1
ATOM 1549 N N . ALA A 1 194 ? -1.738 -4.247 4.768 1.00 92.06 194 ALA A N 1
ATOM 1550 C CA . ALA A 1 194 ? -2.488 -5.131 3.905 1.00 92.06 194 ALA A CA 1
ATOM 1551 C C . ALA A 1 194 ? -3.703 -4.451 3.270 1.00 92.06 194 ALA A C 1
ATOM 1553 O O . ALA A 1 194 ? -3.876 -4.506 2.051 1.00 92.06 194 ALA A O 1
ATOM 1554 N N . LEU A 1 195 ? -4.501 -3.747 4.076 1.00 93.12 195 LEU A N 1
ATOM 1555 C CA . LEU A 1 195 ? -5.637 -2.968 3.586 1.00 93.12 195 LEU A CA 1
ATOM 1556 C C . LEU A 1 195 ? -5.198 -1.859 2.620 1.00 93.12 195 LEU A C 1
ATOM 1558 O O . LEU A 1 195 ? -5.870 -1.619 1.619 1.00 93.12 195 LEU A O 1
ATOM 1562 N N . MET A 1 196 ? -4.064 -1.203 2.893 1.00 91.75 196 MET A N 1
ATOM 1563 C CA . MET A 1 196 ? -3.517 -0.164 2.014 1.00 91.75 196 MET A CA 1
ATOM 1564 C C . MET A 1 196 ? -3.005 -0.726 0.682 1.00 91.75 196 MET A C 1
ATOM 1566 O O . MET A 1 196 ? -3.276 -0.147 -0.368 1.00 91.75 196 MET A O 1
ATOM 1570 N N . SER A 1 197 ? -2.283 -1.848 0.710 1.00 90.50 197 SER A N 1
ATOM 1571 C CA . SER A 1 197 ? -1.650 -2.430 -0.485 1.00 90.50 197 SER A CA 1
ATOM 1572 C C . SER A 1 197 ? -2.684 -2.988 -1.467 1.00 90.50 197 SER A C 1
ATOM 1574 O O . SER A 1 197 ? -2.531 -2.874 -2.677 1.00 90.50 197 SER A O 1
ATOM 1576 N N . TYR A 1 198 ? -3.793 -3.515 -0.946 1.00 88.75 198 TYR A N 1
ATOM 1577 C CA . TYR A 1 198 ? -4.870 -4.121 -1.732 1.00 88.75 198 TYR A CA 1
ATOM 1578 C C . TYR A 1 198 ? -6.124 -3.252 -1.806 1.00 88.75 198 TYR A C 1
ATOM 1580 O O . TYR A 1 198 ? -7.220 -3.747 -2.076 1.00 88.75 198 TYR A O 1
ATOM 1588 N N . GLN A 1 199 ? -5.985 -1.943 -1.597 1.00 86.12 199 GLN A N 1
ATOM 1589 C CA . GLN A 1 199 ? -7.117 -1.017 -1.549 1.00 86.12 199 GLN A CA 1
ATOM 1590 C C . GLN A 1 199 ? -8.060 -1.133 -2.760 1.00 86.12 199 GLN A C 1
ATOM 1592 O O . GLN A 1 199 ? -9.271 -1.025 -2.595 1.00 86.12 199 GLN A O 1
ATOM 1597 N N . HIS A 1 200 ? -7.528 -1.382 -3.963 1.00 86.56 200 HIS A N 1
ATOM 1598 C CA . HIS A 1 200 ? -8.320 -1.545 -5.187 1.00 86.56 200 HIS A CA 1
ATOM 1599 C C . HIS A 1 200 ? -9.042 -2.894 -5.227 1.00 86.56 200 HIS A C 1
ATOM 1601 O O . HIS A 1 200 ? -10.201 -2.963 -5.624 1.00 86.56 200 HIS A O 1
ATOM 1607 N N . ALA A 1 201 ? -8.380 -3.957 -4.766 1.00 88.69 201 ALA A N 1
ATOM 1608 C CA . ALA A 1 201 ? -8.939 -5.302 -4.740 1.00 88.69 201 ALA A CA 1
ATOM 1609 C C . ALA A 1 201 ? -10.000 -5.481 -3.643 1.00 88.69 201 ALA A C 1
ATOM 1611 O O . ALA A 1 201 ? -10.899 -6.306 -3.812 1.00 88.69 201 ALA A O 1
ATOM 1612 N N . PHE A 1 202 ? -9.909 -4.733 -2.537 1.00 92.12 202 PHE A N 1
ATOM 1613 C CA . PHE A 1 202 ? -10.851 -4.815 -1.414 1.00 92.12 202 PHE A CA 1
ATOM 1614 C C . PHE A 1 202 ? -11.964 -3.779 -1.451 1.00 92.12 202 PHE A C 1
ATOM 1616 O O . PHE A 1 202 ? -12.950 -3.965 -0.742 1.00 92.12 202 PHE A O 1
ATOM 1623 N N . ALA A 1 203 ? -11.840 -2.713 -2.245 1.00 92.25 203 ALA A N 1
ATOM 1624 C CA . ALA A 1 203 ? -12.840 -1.652 -2.295 1.00 92.25 203 ALA A CA 1
ATOM 1625 C C . ALA A 1 203 ? -14.261 -2.216 -2.487 1.00 92.25 203 ALA A C 1
ATOM 1627 O O . ALA A 1 203 ? -14.521 -2.988 -3.409 1.00 92.25 203 ALA A O 1
ATOM 1628 N N . GLY A 1 204 ? -15.178 -1.836 -1.594 1.00 89.31 204 GLY A N 1
ATOM 1629 C CA . GLY A 1 204 ? -16.574 -2.278 -1.607 1.00 89.31 204 GLY A CA 1
ATOM 1630 C C . GLY A 1 204 ? -16.827 -3.731 -1.182 1.00 89.31 204 GLY A C 1
ATOM 1631 O O . GLY A 1 204 ? -17.973 -4.171 -1.255 1.00 89.31 204 GLY A O 1
ATOM 1632 N N . LYS A 1 205 ? -15.806 -4.494 -0.768 1.00 90.19 205 LYS A N 1
ATOM 1633 C CA . LYS A 1 205 ? -15.943 -5.917 -0.418 1.00 90.19 205 LYS A CA 1
ATOM 1634 C C . LYS A 1 205 ? -16.082 -6.154 1.086 1.00 90.19 205 LYS A C 1
ATOM 1636 O O . LYS A 1 205 ? -15.600 -5.382 1.919 1.00 90.19 205 LYS A O 1
ATOM 1641 N N . SER A 1 206 ? -16.689 -7.293 1.414 1.00 91.50 206 SER A N 1
ATOM 1642 C CA . SER A 1 206 ? -16.698 -7.863 2.760 1.00 91.50 206 SER A CA 1
ATOM 1643 C C . SER A 1 206 ? -15.525 -8.832 2.915 1.00 91.50 206 SER A C 1
ATOM 1645 O O . SER A 1 206 ? -15.349 -9.755 2.120 1.00 91.50 206 SER A O 1
ATOM 1647 N N . LEU A 1 207 ? -14.696 -8.612 3.930 1.00 92.88 207 LEU A N 1
ATOM 1648 C CA . LEU A 1 207 ? -13.476 -9.361 4.202 1.00 92.88 207 LEU A CA 1
ATOM 1649 C C . LEU A 1 207 ? -13.664 -10.195 5.466 1.00 92.88 207 LEU A C 1
ATOM 1651 O O . LEU A 1 207 ? -14.063 -9.664 6.503 1.00 92.88 207 LEU A O 1
ATOM 1655 N N . LYS A 1 208 ? -13.333 -11.484 5.407 1.00 93.56 208 LYS A N 1
ATOM 1656 C CA . LYS A 1 208 ? -13.210 -12.333 6.595 1.00 93.56 208 LYS A CA 1
ATOM 1657 C C . LYS A 1 208 ? -11.733 -12.461 6.945 1.00 93.56 208 LYS A C 1
ATOM 1659 O O . LYS A 1 208 ? -10.989 -13.159 6.264 1.00 93.56 208 LYS A O 1
ATOM 1664 N N . TRP A 1 209 ? -11.321 -11.746 7.986 1.00 94.56 209 TRP A N 1
ATOM 1665 C CA . TRP A 1 209 ? -9.928 -11.586 8.383 1.00 94.56 209 TRP A CA 1
ATOM 1666 C C . TRP A 1 209 ? -9.554 -12.535 9.512 1.00 94.56 209 TRP A C 1
ATOM 1668 O O . TRP A 1 209 ? -10.134 -12.473 10.589 1.00 94.56 209 TRP A O 1
ATOM 1678 N N . LEU A 1 210 ? -8.560 -13.381 9.292 1.00 94.81 210 LEU A N 1
ATOM 1679 C CA . LEU A 1 210 ? -8.093 -14.389 10.230 1.00 94.81 210 LEU A CA 1
ATOM 1680 C C . LEU A 1 210 ? -6.688 -14.025 10.718 1.00 94.81 210 LEU A C 1
ATOM 1682 O O . LEU A 1 210 ? -5.794 -13.726 9.927 1.00 94.81 210 LEU A O 1
ATOM 1686 N N . THR A 1 211 ? -6.513 -14.015 12.037 1.00 93.75 211 THR A N 1
ATOM 1687 C CA . THR A 1 211 ? -5.239 -13.740 12.720 1.00 93.75 211 THR A CA 1
ATOM 1688 C C . THR A 1 211 ? -5.109 -14.661 13.925 1.00 93.75 211 THR A C 1
ATOM 1690 O O . THR A 1 211 ? -6.105 -14.996 14.566 1.00 93.75 211 THR A O 1
ATOM 1693 N N . ASP A 1 212 ? -3.890 -15.046 14.282 1.00 92.25 212 ASP A N 1
ATOM 1694 C CA . ASP A 1 212 ? -3.617 -15.815 15.498 1.00 92.25 212 ASP A CA 1
ATOM 1695 C C . ASP A 1 212 ? -3.469 -14.935 16.756 1.00 92.25 212 ASP A C 1
ATOM 1697 O O . ASP A 1 212 ? -3.270 -15.442 17.865 1.00 92.25 212 ASP A O 1
ATOM 1701 N N . ASN A 1 213 ? -3.666 -13.615 16.632 1.00 93.50 213 ASN A N 1
ATOM 1702 C CA . ASN A 1 213 ? -3.580 -12.668 17.737 1.00 93.50 213 ASN A CA 1
ATOM 1703 C C . ASN A 1 213 ? -4.960 -12.168 18.206 1.00 93.50 213 ASN A C 1
ATOM 1705 O O . ASN A 1 213 ? -5.565 -11.260 17.628 1.00 93.50 213 ASN A O 1
ATOM 1709 N N . GLN A 1 214 ? -5.431 -12.692 19.344 1.00 94.50 214 GLN A N 1
ATOM 1710 C CA . GLN A 1 214 ? -6.711 -12.295 19.955 1.00 94.50 214 GLN A CA 1
ATOM 1711 C C . GLN A 1 214 ? -6.787 -10.801 20.313 1.00 94.50 214 GLN A C 1
ATOM 1713 O O . GLN A 1 214 ? -7.873 -10.214 20.300 1.00 94.50 214 GLN A O 1
ATOM 1718 N N . ASN A 1 215 ? -5.657 -10.160 20.637 1.00 95.06 215 ASN A N 1
ATOM 1719 C CA . ASN A 1 215 ? -5.654 -8.731 20.947 1.00 95.06 215 ASN A CA 1
ATOM 1720 C C . ASN A 1 215 ? -5.984 -7.900 19.706 1.00 95.06 215 ASN A C 1
ATOM 1722 O O . ASN A 1 215 ? -6.727 -6.929 19.829 1.00 95.06 215 ASN A O 1
ATOM 1726 N N . CYS A 1 216 ? -5.506 -8.296 18.524 1.00 95.06 216 CYS A N 1
ATOM 1727 C CA . CYS A 1 216 ? -5.832 -7.616 17.270 1.00 95.06 216 CYS A CA 1
ATOM 1728 C C . CYS A 1 216 ? -7.329 -7.651 16.989 1.00 95.06 216 CYS A C 1
ATOM 1730 O O . CYS A 1 216 ? -7.918 -6.604 16.734 1.00 95.06 216 CYS A O 1
ATOM 1732 N N . VAL A 1 217 ? -7.960 -8.820 17.149 1.00 95.69 217 VAL A N 1
ATOM 1733 C CA . VAL A 1 217 ? -9.419 -8.981 17.021 1.00 95.69 217 VAL A CA 1
ATOM 1734 C C . VAL A 1 217 ? -10.149 -7.983 17.917 1.00 95.69 217 VAL A C 1
ATOM 1736 O O . VAL A 1 217 ? -10.979 -7.202 17.453 1.00 95.69 217 VAL A O 1
ATOM 1739 N N . ARG A 1 218 ? -9.790 -7.945 19.206 1.00 95.38 218 ARG A N 1
ATOM 1740 C CA . ARG A 1 218 ? -10.420 -7.042 20.177 1.00 95.38 218 ARG A CA 1
ATOM 1741 C C . ARG A 1 218 ? -10.199 -5.570 19.844 1.00 95.38 218 ARG A C 1
ATOM 1743 O O . ARG A 1 218 ? -11.110 -4.770 20.041 1.00 95.38 218 ARG A O 1
ATOM 1750 N N . ILE A 1 219 ? -9.004 -5.203 19.389 1.00 96.38 219 ILE A N 1
ATOM 1751 C CA . ILE A 1 219 ? -8.646 -3.811 19.102 1.00 96.38 219 ILE A CA 1
ATOM 1752 C C . ILE A 1 219 ? -9.330 -3.328 17.823 1.00 96.38 219 ILE A C 1
ATOM 1754 O O . ILE A 1 219 ? -9.909 -2.248 17.836 1.00 96.38 219 ILE A O 1
ATOM 1758 N N . VAL A 1 220 ? -9.353 -4.128 16.758 1.00 94.75 220 VAL A N 1
ATOM 1759 C CA . VAL A 1 220 ? -10.066 -3.780 15.518 1.00 94.75 220 VAL A CA 1
ATOM 1760 C C . VAL A 1 220 ? -11.575 -3.682 15.763 1.00 94.75 220 VAL A C 1
ATOM 1762 O O . VAL A 1 220 ? -12.228 -2.806 15.211 1.00 94.75 220 VAL A O 1
ATOM 1765 N N . GLN A 1 221 ? -12.141 -4.524 16.635 1.00 92.69 221 GLN A N 1
ATOM 1766 C CA . GLN A 1 221 ? -13.572 -4.483 16.957 1.00 92.69 221 GLN A CA 1
ATOM 1767 C C . GLN A 1 221 ? -13.962 -3.386 17.955 1.00 92.69 221 GLN A C 1
ATOM 1769 O O . GLN A 1 221 ? -15.115 -2.974 17.978 1.00 92.69 221 GLN A O 1
ATOM 1774 N N . ALA A 1 222 ? -13.073 -2.951 18.847 1.00 91.62 222 ALA A N 1
ATOM 1775 C CA . ALA A 1 222 ? -13.489 -2.118 19.976 1.00 91.62 222 ALA A CA 1
ATOM 1776 C C . ALA A 1 222 ? -12.535 -0.982 20.344 1.00 91.62 222 ALA A C 1
ATOM 1778 O O . ALA A 1 222 ? -12.847 -0.246 21.280 1.00 91.62 222 ALA A O 1
ATOM 1779 N N . GLY A 1 223 ? -11.389 -0.847 19.688 1.00 94.38 223 GLY A N 1
ATOM 1780 C CA . GLY A 1 223 ? -10.326 0.083 20.057 1.00 94.38 223 GLY A CA 1
ATOM 1781 C C . GLY A 1 223 ? -9.514 -0.353 21.283 1.00 94.38 223 GLY A C 1
ATOM 1782 O O . GLY A 1 223 ? -9.790 -1.367 21.935 1.00 94.38 223 GLY A O 1
ATOM 1783 N N . SER A 1 224 ? -8.504 0.448 21.621 1.00 95.44 224 SER A N 1
ATOM 1784 C CA . SER A 1 224 ? -7.552 0.219 22.709 1.00 95.44 224 SER A CA 1
ATOM 1785 C C . SER A 1 224 ? -7.518 1.383 23.701 1.00 95.44 224 SER A C 1
ATOM 1787 O O . SER A 1 224 ? -7.792 2.525 23.358 1.00 95.44 224 SER A O 1
ATOM 1789 N N . MET A 1 225 ? -7.132 1.095 24.947 1.00 93.00 225 MET A N 1
ATOM 1790 C CA . MET A 1 225 ? -6.800 2.118 25.954 1.00 93.00 225 MET A CA 1
ATOM 1791 C C . MET A 1 225 ? -5.315 2.520 25.921 1.00 93.00 225 MET A C 1
ATOM 1793 O O . MET A 1 225 ? -4.885 3.316 26.750 1.00 93.00 225 MET A O 1
ATOM 1797 N N . LYS A 1 226 ? -4.528 1.957 24.996 1.00 92.44 226 LYS A N 1
ATOM 1798 C CA . LYS A 1 226 ? -3.150 2.372 24.714 1.00 92.44 226 LYS A CA 1
ATOM 1799 C C . LYS A 1 226 ? -3.150 3.203 23.434 1.00 92.44 226 LYS A C 1
ATOM 1801 O O . LYS A 1 226 ? -3.509 2.657 22.395 1.00 92.44 226 LYS A O 1
ATOM 1806 N N . GLU A 1 227 ? -2.710 4.454 23.521 1.00 90.94 227 GLU A N 1
ATOM 1807 C CA . GLU A 1 227 ? -2.694 5.445 22.428 1.00 90.94 227 GLU A CA 1
ATOM 1808 C C . GLU A 1 227 ? -2.132 4.877 21.118 1.00 90.94 227 GLU A C 1
ATOM 1810 O O . GLU A 1 227 ? -2.883 4.712 20.165 1.00 90.94 227 GLU A O 1
ATOM 1815 N N . LYS A 1 228 ? -0.892 4.365 21.118 1.00 91.88 228 LYS A N 1
ATOM 1816 C CA . LYS A 1 228 ? -0.273 3.765 19.917 1.00 91.88 228 LYS A CA 1
ATOM 1817 C C . LYS A 1 228 ? -1.114 2.675 19.234 1.00 91.88 228 LYS A C 1
ATOM 1819 O O . LYS A 1 228 ? -1.096 2.542 18.016 1.00 91.88 228 LYS A O 1
ATOM 1824 N N . LEU A 1 229 ? -1.827 1.853 20.011 1.00 95.06 229 LEU A N 1
ATOM 1825 C CA . LEU A 1 229 ? -2.686 0.796 19.458 1.00 95.06 229 LEU A CA 1
ATOM 1826 C C . LEU A 1 229 ? -4.037 1.354 18.997 1.00 95.06 229 LEU A C 1
ATOM 1828 O O . LEU A 1 229 ? -4.638 0.815 18.070 1.00 95.06 229 LEU A O 1
ATOM 1832 N N . GLN A 1 230 ? -4.520 2.405 19.658 1.00 95.62 230 GLN A N 1
ATOM 1833 C CA . GLN A 1 230 ? -5.735 3.107 19.274 1.00 95.62 230 GLN A CA 1
ATOM 1834 C C . GLN A 1 230 ? -5.544 3.857 17.954 1.00 95.62 230 GLN A C 1
ATOM 1836 O O . GLN A 1 230 ? -6.425 3.782 17.105 1.00 95.62 230 GLN A O 1
ATOM 1841 N N . ASP A 1 231 ? -4.379 4.464 17.726 1.00 93.12 231 ASP A N 1
ATOM 1842 C CA . ASP A 1 231 ? -4.034 5.086 16.443 1.00 93.12 231 ASP A CA 1
ATOM 1843 C C . ASP A 1 231 ? -4.104 4.083 15.289 1.00 93.12 231 ASP A C 1
ATOM 1845 O O . ASP A 1 231 ? -4.680 4.368 14.240 1.00 93.12 231 ASP A O 1
ATOM 1849 N N . LYS A 1 232 ? -3.593 2.862 15.499 1.00 94.62 232 LYS A N 1
ATOM 1850 C CA . LYS A 1 232 ? -3.714 1.778 14.514 1.00 94.62 232 LYS A CA 1
ATOM 1851 C C . LYS A 1 232 ? -5.161 1.358 14.285 1.00 94.62 232 LYS A C 1
ATOM 1853 O O . LYS A 1 232 ? -5.556 1.179 13.137 1.00 94.62 232 LYS A O 1
ATOM 1858 N N . ALA A 1 233 ? -5.958 1.234 15.346 1.00 95.56 233 ALA A N 1
ATOM 1859 C CA . ALA A 1 233 ? -7.377 0.900 15.228 1.00 95.56 233 ALA A CA 1
ATOM 1860 C C . ALA A 1 233 ? -8.152 1.959 14.426 1.00 95.56 233 ALA A C 1
ATOM 1862 O O . ALA A 1 233 ? -8.942 1.609 13.552 1.00 95.56 233 ALA A O 1
ATOM 1863 N N . ILE A 1 234 ? -7.892 3.242 14.693 1.00 94.25 234 ILE A N 1
ATOM 1864 C CA . ILE A 1 234 ? -8.503 4.373 13.988 1.00 94.25 234 ILE A CA 1
ATOM 1865 C C . ILE A 1 234 ? -8.057 4.412 12.524 1.00 94.25 234 ILE A C 1
ATOM 1867 O O . ILE A 1 234 ? -8.895 4.589 11.645 1.00 94.25 234 ILE A O 1
ATOM 1871 N N . SER A 1 235 ? -6.768 4.204 12.247 1.00 94.94 235 SER A N 1
ATOM 1872 C CA . SER A 1 235 ? -6.248 4.142 10.875 1.00 94.94 235 SER A CA 1
ATOM 1873 C C . SER A 1 235 ? -6.926 3.030 10.068 1.00 94.94 235 SER A C 1
ATOM 1875 O O . SER A 1 235 ? -7.496 3.292 9.009 1.00 94.94 235 SER A O 1
ATOM 1877 N N . ILE A 1 236 ? -6.975 1.808 10.615 1.00 95.19 236 ILE A N 1
ATOM 1878 C CA . ILE A 1 236 ? -7.690 0.671 10.011 1.00 95.19 236 ILE A CA 1
ATOM 1879 C C . ILE A 1 236 ? -9.161 1.029 9.768 1.00 95.19 236 ILE A C 1
ATOM 1881 O O . ILE A 1 236 ? -9.679 0.800 8.675 1.00 95.19 236 ILE A O 1
ATOM 1885 N N . PHE A 1 237 ? -9.827 1.625 10.761 1.00 93.56 237 PHE A N 1
ATOM 1886 C CA . PHE A 1 237 ? -11.220 2.045 10.646 1.00 93.56 237 PHE A CA 1
ATOM 1887 C C . PHE A 1 237 ? -11.433 3.050 9.501 1.00 93.56 237 PHE A C 1
ATOM 1889 O O . PHE A 1 237 ? -12.331 2.850 8.682 1.00 93.56 237 PHE A O 1
ATOM 1896 N N . TYR A 1 238 ? -10.600 4.090 9.392 1.00 92.88 238 TYR A N 1
ATOM 1897 C CA . TYR A 1 238 ? -10.717 5.087 8.327 1.00 92.88 238 TYR A CA 1
ATOM 1898 C C . TYR A 1 238 ? -10.439 4.511 6.940 1.00 92.88 238 TYR A C 1
ATOM 1900 O O . TYR A 1 238 ? -11.161 4.853 6.005 1.00 92.88 238 TYR A O 1
ATOM 1908 N N . ILE A 1 239 ? -9.460 3.611 6.797 1.00 93.19 239 ILE A N 1
ATOM 1909 C CA . ILE A 1 239 ? -9.211 2.917 5.524 1.00 93.19 239 ILE A CA 1
ATOM 1910 C C . ILE A 1 239 ? -10.459 2.133 5.113 1.00 93.19 239 ILE A C 1
ATOM 1912 O O . ILE A 1 239 ? -10.922 2.254 3.975 1.00 93.19 239 ILE A O 1
ATOM 1916 N N . CYS A 1 240 ? -11.040 1.375 6.048 1.00 92.25 240 CYS A N 1
ATOM 1917 C CA . CYS A 1 240 ? -12.252 0.614 5.782 1.00 92.25 240 CYS A CA 1
ATOM 1918 C C . CYS A 1 240 ? -13.426 1.521 5.402 1.00 92.25 240 CYS A C 1
ATOM 1920 O O . CYS A 1 240 ? -14.125 1.243 4.429 1.00 92.25 240 CYS A O 1
ATOM 1922 N N . LEU A 1 241 ? -13.608 2.638 6.109 1.00 89.31 241 LEU A N 1
ATOM 1923 C CA . LEU A 1 241 ? -14.658 3.610 5.820 1.00 89.31 241 LEU A CA 1
ATOM 1924 C C . LEU A 1 241 ? -14.494 4.225 4.420 1.00 89.31 241 LEU A C 1
ATOM 1926 O O . LEU A 1 241 ? -15.426 4.193 3.618 1.00 89.31 241 LEU A O 1
ATOM 1930 N N . GLN A 1 242 ? -13.301 4.733 4.100 1.00 91.25 242 GLN A N 1
ATOM 1931 C CA . GLN A 1 242 ? -13.005 5.386 2.820 1.00 91.25 242 GLN A CA 1
ATOM 1932 C C . GLN A 1 242 ? -13.176 4.443 1.627 1.00 91.25 242 GLN A C 1
ATOM 1934 O O . GLN A 1 242 ? -13.663 4.852 0.574 1.00 91.25 242 GLN A O 1
ATOM 1939 N N . LYS A 1 243 ? -12.786 3.174 1.782 1.00 90.88 243 LYS A N 1
ATOM 1940 C CA . LYS A 1 243 ? -12.852 2.163 0.717 1.00 90.88 243 LYS A CA 1
ATOM 1941 C C . LYS A 1 243 ? -14.137 1.335 0.744 1.00 90.88 243 LYS A C 1
ATOM 1943 O O . LYS A 1 243 ? -14.272 0.422 -0.067 1.00 90.88 243 LYS A O 1
ATOM 1948 N N . ARG A 1 244 ? -15.087 1.653 1.634 1.00 90.31 244 ARG A N 1
ATOM 1949 C CA . ARG A 1 244 ? -16.342 0.904 1.837 1.00 90.31 244 ARG A CA 1
ATOM 1950 C C . ARG A 1 244 ? -16.098 -0.593 2.078 1.00 90.31 244 ARG A C 1
ATOM 1952 O O . ARG A 1 244 ? -16.799 -1.439 1.534 1.00 90.31 244 ARG A O 1
ATOM 1959 N N . ILE A 1 245 ? -15.072 -0.907 2.861 1.00 91.25 245 ILE A N 1
ATOM 1960 C CA . ILE A 1 245 ? -14.693 -2.272 3.227 1.00 91.25 245 ILE A CA 1
ATOM 1961 C C . ILE A 1 245 ? -15.431 -2.658 4.507 1.00 91.25 245 ILE A C 1
ATOM 1963 O O . ILE A 1 245 ? -15.365 -1.944 5.509 1.00 91.25 245 ILE A O 1
ATOM 1967 N N . SER A 1 246 ? -16.080 -3.819 4.496 1.00 90.38 246 SER A N 1
ATOM 1968 C CA . SER A 1 246 ? -16.620 -4.439 5.709 1.00 90.38 246 SER A CA 1
ATOM 1969 C C . SER A 1 246 ? -15.637 -5.493 6.207 1.00 90.38 246 SER A C 1
ATOM 1971 O O . SER A 1 246 ? -15.374 -6.461 5.502 1.00 90.38 246 SER A O 1
ATOM 1973 N N . ILE A 1 247 ? -15.060 -5.318 7.397 1.00 90.94 247 ILE A N 1
ATOM 1974 C CA . ILE A 1 247 ? -14.081 -6.262 7.954 1.00 90.94 247 ILE A CA 1
ATOM 1975 C C . ILE A 1 247 ? -14.696 -7.092 9.089 1.00 90.94 247 ILE A C 1
ATOM 1977 O O . ILE A 1 247 ? -15.090 -6.571 10.131 1.00 90.94 247 ILE A O 1
ATOM 1981 N N . ASN A 1 248 ? -14.741 -8.410 8.901 1.00 92.12 248 ASN A N 1
ATOM 1982 C CA . ASN A 1 248 ? -15.097 -9.396 9.916 1.00 92.12 248 ASN A CA 1
ATOM 1983 C C . ASN A 1 248 ? -13.828 -10.113 10.377 1.00 92.12 248 ASN A C 1
ATOM 1985 O O . ASN A 1 248 ? -13.384 -11.072 9.749 1.00 92.12 248 ASN A O 1
ATOM 1989 N N . ILE A 1 249 ? -13.224 -9.613 11.454 1.00 94.00 249 ILE A N 1
ATOM 1990 C CA . ILE A 1 249 ? -11.994 -10.171 12.015 1.00 94.00 249 ILE A CA 1
ATOM 1991 C C . ILE A 1 249 ? -12.283 -11.266 13.050 1.00 94.00 249 ILE A C 1
ATOM 1993 O O . ILE A 1 249 ? -13.114 -11.084 13.944 1.00 94.00 249 ILE A O 1
ATOM 1997 N N . GLN A 1 250 ? -11.580 -12.392 12.940 1.00 94.75 250 GLN A N 1
ATOM 1998 C CA . GLN A 1 250 ? -11.705 -13.569 13.793 1.00 94.75 250 GLN A CA 1
ATOM 1999 C C . GLN A 1 250 ? -10.331 -14.106 14.185 1.00 94.75 250 GLN A C 1
ATOM 2001 O O . GLN A 1 250 ? -9.358 -14.018 13.435 1.00 94.75 250 GLN A O 1
ATOM 2006 N N . TRP A 1 251 ? -10.272 -14.661 15.391 1.00 96.62 251 TRP A N 1
ATOM 2007 C CA . TRP A 1 251 ? -9.087 -15.352 15.867 1.00 96.62 251 TRP A CA 1
ATOM 2008 C C . TRP A 1 251 ? -9.096 -16.801 15.384 1.00 96.62 251 TRP A C 1
ATOM 2010 O O . TRP A 1 251 ? -10.145 -17.444 15.445 1.00 96.62 251 TRP A O 1
ATOM 2020 N N . ILE A 1 252 ? -7.936 -17.306 14.972 1.00 94.38 252 ILE A N 1
ATOM 2021 C CA . ILE A 1 252 ? -7.707 -18.727 14.687 1.00 94.38 252 ILE A CA 1
ATOM 2022 C C . ILE A 1 252 ? -6.501 -19.247 15.482 1.00 94.38 252 ILE A C 1
ATOM 2024 O O . ILE A 1 252 ? -5.592 -18.471 15.784 1.00 94.38 252 ILE A O 1
ATOM 2028 N N . PRO A 1 253 ? -6.451 -20.541 15.841 1.00 94.50 253 PRO A N 1
ATOM 2029 C CA . PRO A 1 253 ? -5.264 -21.134 16.443 1.00 94.50 253 PRO A CA 1
ATOM 2030 C C . PRO A 1 253 ? -4.033 -20.965 15.549 1.00 94.50 253 PRO A C 1
ATOM 2032 O O . PRO A 1 253 ? -4.122 -21.033 14.325 1.00 94.50 253 PRO A O 1
ATOM 2035 N N . ARG A 1 254 ? -2.849 -20.821 16.155 1.00 89.88 254 ARG A N 1
ATOM 2036 C CA . ARG A 1 254 ? -1.597 -20.649 15.401 1.00 89.88 254 ARG A CA 1
ATOM 2037 C C . ARG A 1 254 ? -1.310 -21.805 14.433 1.00 89.88 254 ARG A C 1
ATOM 2039 O O . ARG A 1 254 ? -0.820 -21.564 13.335 1.00 89.88 254 ARG A O 1
ATOM 2046 N N . GLY A 1 255 ? -1.684 -23.033 14.803 1.00 91.25 255 GLY A N 1
ATOM 2047 C CA . GLY A 1 255 ? -1.583 -24.213 13.933 1.00 91.25 255 GLY A CA 1
ATOM 2048 C C . GLY A 1 255 ? -2.467 -24.155 12.680 1.00 91.25 255 GLY A C 1
ATOM 2049 O O . GLY A 1 255 ? -2.198 -24.861 11.718 1.00 91.25 255 GLY A O 1
ATOM 2050 N N . GLU A 1 256 ? -3.478 -23.284 12.647 1.00 90.88 256 GLU A N 1
ATOM 2051 C CA . GLU A 1 256 ? -4.309 -23.029 11.462 1.00 90.88 256 GLU A CA 1
ATOM 2052 C C . GLU A 1 256 ? -3.814 -21.815 10.653 1.00 90.88 256 GLU A C 1
ATOM 2054 O O . GLU A 1 256 ? -4.222 -21.619 9.510 1.00 90.88 256 GLU A O 1
ATOM 2059 N N . ASN A 1 257 ? -2.898 -21.011 11.212 1.00 91.88 257 ASN A N 1
ATOM 2060 C CA . ASN A 1 257 ? -2.326 -19.822 10.571 1.00 91.88 257 ASN A CA 1
ATOM 2061 C C . ASN A 1 257 ? -0.953 -20.091 9.917 1.00 91.88 257 ASN A C 1
ATOM 2063 O O . ASN A 1 257 ? -0.226 -19.154 9.590 1.00 91.88 257 ASN A O 1
ATOM 2067 N N . LEU A 1 258 ? -0.586 -21.361 9.697 1.00 89.12 258 LEU A N 1
ATOM 2068 C CA . LEU A 1 258 ? 0.743 -21.757 9.198 1.00 89.12 258 LEU A CA 1
ATOM 2069 C C . LEU A 1 258 ? 1.100 -21.107 7.865 1.00 89.12 258 LEU A C 1
ATOM 2071 O O . LEU A 1 258 ? 2.241 -20.698 7.661 1.00 89.12 258 LEU A O 1
ATOM 2075 N N . LYS A 1 259 ? 0.120 -20.950 6.964 1.00 85.44 259 LYS A N 1
ATOM 2076 C CA . LYS A 1 259 ? 0.364 -20.266 5.694 1.00 85.44 259 LYS A CA 1
ATOM 2077 C C . LYS A 1 259 ? 0.783 -18.823 5.958 1.00 85.44 259 LYS A C 1
ATOM 2079 O O . LYS A 1 259 ? 1.751 -18.375 5.361 1.00 85.44 259 LYS A O 1
ATOM 2084 N N . ALA A 1 260 ? 0.079 -18.085 6.834 1.00 86.62 260 ALA A N 1
ATOM 2085 C CA . ALA A 1 260 ? 0.424 -16.713 7.256 1.00 86.62 260 ALA A CA 1
ATOM 2086 C C . ALA A 1 260 ? 1.874 -16.612 7.750 1.00 86.62 260 ALA A C 1
ATOM 2088 O O . ALA A 1 260 ? 2.654 -15.851 7.180 1.00 86.62 260 ALA A O 1
ATOM 2089 N N . ASP A 1 261 ? 2.218 -17.482 8.697 1.00 85.62 261 ASP A N 1
ATOM 2090 C CA . ASP A 1 261 ? 3.512 -17.535 9.385 1.00 85.62 261 ASP A CA 1
ATOM 2091 C C . ASP A 1 261 ? 4.687 -17.965 8.490 1.00 85.62 261 ASP A C 1
ATOM 2093 O O . ASP A 1 261 ? 5.775 -17.406 8.603 1.00 85.62 261 ASP A O 1
ATOM 2097 N N . TYR A 1 262 ? 4.497 -18.904 7.554 1.00 87.19 262 TYR A N 1
ATOM 2098 C CA . TYR A 1 262 ? 5.559 -19.305 6.615 1.00 87.19 262 TYR A CA 1
ATOM 2099 C C . TYR A 1 262 ? 6.057 -18.119 5.790 1.00 87.19 262 TYR A C 1
ATOM 2101 O O . TYR A 1 262 ? 7.244 -17.886 5.593 1.00 87.19 262 TYR A O 1
ATOM 2109 N N . ILE A 1 263 ? 5.108 -17.346 5.313 1.00 82.38 263 ILE A N 1
ATOM 2110 C CA . ILE A 1 263 ? 5.358 -16.274 4.372 1.00 82.38 263 ILE A CA 1
ATOM 2111 C C . ILE A 1 263 ? 5.869 -15.021 5.048 1.00 82.38 263 ILE A C 1
ATOM 2113 O O . ILE A 1 263 ? 6.635 -14.303 4.419 1.00 82.38 263 ILE A O 1
ATOM 2117 N N . SER A 1 264 ? 5.414 -14.723 6.271 1.00 82.88 264 SER A N 1
ATOM 2118 C CA . SER A 1 264 ? 5.876 -13.531 6.980 1.00 82.88 264 SER A CA 1
ATOM 2119 C C . SER A 1 264 ? 7.397 -13.607 7.190 1.00 82.88 264 SER A C 1
ATOM 2121 O O . SER A 1 264 ? 8.065 -12.611 7.434 1.00 82.88 264 SER A O 1
ATOM 2123 N N . LYS A 1 265 ? 7.968 -14.808 7.032 1.00 82.44 265 LYS A N 1
ATOM 2124 C CA . LYS A 1 265 ? 9.396 -15.111 7.086 1.00 82.44 265 LYS A CA 1
ATOM 2125 C C . LYS A 1 265 ? 10.115 -15.053 5.736 1.00 82.44 265 LYS A C 1
ATOM 2127 O O . LYS A 1 265 ? 11.332 -15.224 5.718 1.00 82.44 265 LYS A O 1
ATOM 2132 N N . ILE A 1 266 ? 9.418 -14.827 4.622 1.00 79.31 266 ILE A N 1
ATOM 2133 C CA . ILE A 1 266 ? 10.050 -14.678 3.306 1.00 79.31 266 ILE A CA 1
ATOM 2134 C C . ILE A 1 266 ? 10.738 -13.313 3.253 1.00 79.31 266 ILE A C 1
ATOM 2136 O O . ILE A 1 266 ? 10.096 -12.270 3.336 1.00 79.31 266 ILE A O 1
ATOM 2140 N N . ILE A 1 267 ? 12.061 -13.330 3.098 1.00 75.56 267 ILE A N 1
ATOM 2141 C CA . ILE A 1 267 ? 12.883 -12.131 2.931 1.00 75.56 267 ILE A CA 1
ATOM 2142 C C . ILE A 1 267 ? 13.267 -12.022 1.457 1.00 75.56 267 ILE A C 1
ATOM 2144 O O . ILE A 1 267 ? 13.884 -12.932 0.907 1.00 75.56 267 ILE A O 1
ATOM 2148 N N . ASP A 1 268 ? 12.926 -10.893 0.836 1.00 78.38 268 ASP A N 1
ATOM 2149 C CA . ASP A 1 268 ? 13.399 -10.551 -0.504 1.00 78.38 268 ASP A CA 1
ATOM 2150 C C . ASP A 1 268 ? 14.817 -9.968 -0.422 1.00 78.38 268 ASP A C 1
ATOM 2152 O O . ASP A 1 268 ? 15.008 -8.796 -0.087 1.00 78.38 268 ASP A O 1
ATOM 2156 N N . PHE A 1 269 ? 15.819 -10.812 -0.673 1.00 78.00 269 PHE A N 1
ATOM 2157 C CA . PHE A 1 269 ? 17.230 -10.410 -0.703 1.00 78.00 269 PHE A CA 1
ATOM 2158 C C . PHE A 1 269 ? 17.593 -9.589 -1.950 1.00 78.00 269 PHE A C 1
ATOM 2160 O O . PHE A 1 269 ? 18.651 -8.964 -1.976 1.00 78.00 269 PHE A O 1
ATOM 2167 N N . GLU A 1 270 ? 16.724 -9.568 -2.961 1.00 80.75 270 GLU A N 1
ATOM 2168 C CA . GLU A 1 270 ? 16.929 -8.868 -4.229 1.00 80.75 270 GLU A CA 1
ATOM 2169 C C . GLU A 1 270 ? 16.217 -7.499 -4.258 1.00 80.75 270 GLU A C 1
ATOM 2171 O O . GLU A 1 270 ? 16.250 -6.822 -5.285 1.00 80.75 270 GLU A O 1
ATOM 2176 N N . ASP A 1 271 ? 15.634 -7.044 -3.137 1.00 83.38 271 ASP A N 1
ATOM 2177 C CA . ASP A 1 271 ? 15.045 -5.700 -2.934 1.00 83.38 271 ASP A CA 1
ATOM 2178 C C . ASP A 1 271 ? 16.140 -4.618 -2.783 1.00 83.38 271 ASP A C 1
ATOM 2180 O O . ASP A 1 271 ? 16.128 -3.784 -1.872 1.00 83.38 271 ASP A O 1
ATOM 2184 N N . TRP A 1 272 ? 17.152 -4.665 -3.654 1.00 88.44 272 TRP A N 1
ATOM 2185 C CA . TRP A 1 272 ? 18.223 -3.677 -3.719 1.00 88.44 272 TRP A CA 1
ATOM 2186 C C . TRP A 1 272 ? 17.748 -2.422 -4.454 1.00 88.44 272 TRP A C 1
ATOM 2188 O O . TRP A 1 272 ? 16.762 -2.429 -5.183 1.00 88.44 272 TRP A O 1
ATOM 2198 N N . GLY A 1 273 ? 18.437 -1.303 -4.257 1.00 90.62 273 GLY A N 1
ATOM 2199 C CA . GLY A 1 273 ? 18.126 -0.059 -4.950 1.00 90.62 273 GLY A CA 1
ATOM 2200 C C . GLY A 1 273 ? 19.352 0.826 -5.071 1.00 90.62 273 GLY A C 1
ATOM 2201 O O . GLY A 1 273 ? 20.381 0.585 -4.436 1.00 90.62 273 GLY A O 1
ATOM 2202 N N . VAL A 1 274 ? 19.249 1.865 -5.894 1.00 92.94 274 VAL A N 1
ATOM 2203 C CA . VAL A 1 274 ? 20.324 2.852 -6.032 1.00 92.94 274 VAL A CA 1
ATOM 2204 C C . VAL A 1 274 ? 20.255 3.916 -4.934 1.00 92.94 274 VAL A C 1
ATOM 2206 O O . VAL A 1 274 ? 19.190 4.212 -4.379 1.00 92.94 274 VAL A O 1
ATOM 2209 N N . SER A 1 275 ? 21.396 4.541 -4.644 1.00 94.75 275 SER A N 1
ATOM 2210 C CA . SER A 1 275 ? 21.442 5.693 -3.743 1.00 94.75 275 SER A CA 1
ATOM 2211 C C . SER A 1 275 ? 20.687 6.888 -4.329 1.00 94.75 275 SER A C 1
ATOM 2213 O O . SER A 1 275 ? 20.564 7.033 -5.547 1.00 94.75 275 SER A O 1
ATOM 2215 N N . GLU A 1 276 ? 20.194 7.765 -3.452 1.00 94.62 276 GLU A N 1
ATOM 2216 C CA . GLU A 1 276 ? 19.468 8.968 -3.874 1.00 94.62 276 GLU A CA 1
ATOM 2217 C C . GLU A 1 276 ? 20.336 9.880 -4.741 1.00 94.62 276 GLU A C 1
ATOM 2219 O O . GLU A 1 276 ? 19.910 10.304 -5.806 1.00 94.62 276 GLU A O 1
ATOM 2224 N N . PHE A 1 277 ? 21.599 10.071 -4.352 1.00 95.19 277 PHE A N 1
ATOM 2225 C CA . PHE A 1 277 ? 22.568 10.848 -5.122 1.00 95.19 277 PHE A CA 1
ATOM 2226 C C . PHE A 1 277 ? 22.728 10.340 -6.563 1.00 95.19 277 PHE A C 1
ATOM 2228 O O . PHE A 1 277 ? 22.730 11.132 -7.504 1.00 95.19 277 PHE A O 1
ATOM 2235 N N . PHE A 1 278 ? 22.847 9.020 -6.748 1.00 94.06 278 PHE A N 1
ATOM 2236 C CA . PHE A 1 278 ? 22.982 8.442 -8.084 1.00 94.06 278 PHE A CA 1
ATOM 2237 C C . PHE A 1 278 ? 21.698 8.609 -8.900 1.00 94.06 278 PHE A C 1
ATOM 2239 O O . PHE A 1 278 ? 21.769 8.964 -10.074 1.00 94.06 278 PHE A O 1
ATOM 2246 N N . TYR A 1 279 ? 20.533 8.401 -8.280 1.00 95.25 279 TYR A N 1
ATOM 2247 C CA . TYR A 1 279 ? 19.250 8.660 -8.930 1.00 95.25 279 TYR A CA 1
ATOM 2248 C C . TYR A 1 279 ? 19.137 10.119 -9.392 1.00 95.25 279 TYR A C 1
ATOM 2250 O O . TYR A 1 279 ? 18.856 10.347 -10.566 1.00 95.25 279 TYR A O 1
ATOM 2258 N N . THR A 1 280 ? 19.428 11.094 -8.522 1.00 94.31 280 THR A N 1
ATOM 2259 C CA . THR A 1 280 ? 19.392 12.525 -8.867 1.00 94.31 280 THR A CA 1
ATOM 2260 C C . THR A 1 280 ? 20.314 12.836 -10.042 1.00 94.31 280 THR A C 1
ATOM 2262 O O . THR A 1 280 ? 19.865 13.404 -11.031 1.00 94.31 280 THR A O 1
ATOM 2265 N N . PHE A 1 281 ? 21.568 12.374 -9.992 1.00 93.06 281 PHE A N 1
ATOM 2266 C CA . PHE A 1 281 ? 22.535 12.579 -11.072 1.00 93.06 281 PHE A CA 1
ATOM 2267 C C . PHE A 1 281 ? 22.032 12.055 -12.426 1.00 93.06 281 PHE A C 1
ATOM 2269 O O . PHE A 1 281 ? 22.158 12.731 -13.445 1.00 93.06 281 PHE A O 1
ATOM 2276 N N . ILE A 1 282 ? 21.447 10.855 -12.455 1.00 90.31 282 ILE A N 1
ATOM 2277 C CA . ILE A 1 282 ? 20.934 10.284 -13.702 1.00 90.31 282 ILE A CA 1
ATOM 2278 C C . ILE A 1 282 ? 19.638 10.977 -14.149 1.00 90.31 282 ILE A C 1
ATOM 2280 O O . ILE A 1 282 ? 19.444 11.205 -15.345 1.00 90.31 282 ILE A O 1
ATOM 2284 N N . ASN A 1 283 ? 18.765 11.347 -13.213 1.00 89.62 283 ASN A N 1
ATOM 2285 C CA . ASN A 1 283 ? 17.539 12.081 -13.507 1.00 89.62 283 ASN A CA 1
ATOM 2286 C C . ASN A 1 283 ? 17.827 13.484 -14.071 1.00 89.62 283 ASN A C 1
ATOM 2288 O O . ASN A 1 283 ? 17.114 13.922 -14.967 1.00 89.62 283 ASN A O 1
ATOM 2292 N N . ASP A 1 284 ? 18.904 14.147 -13.651 1.00 88.81 284 ASP A N 1
ATOM 2293 C CA . ASP A 1 284 ? 19.329 15.426 -14.238 1.00 88.81 284 ASP A CA 1
ATOM 2294 C C . ASP A 1 284 ? 19.834 15.267 -15.685 1.00 88.81 284 ASP A C 1
ATOM 2296 O O . ASP A 1 284 ? 19.690 16.169 -16.510 1.00 88.81 284 ASP A O 1
ATOM 2300 N N . LEU A 1 285 ? 20.409 14.107 -16.022 1.00 80.56 285 LEU A N 1
ATOM 2301 C CA . LEU A 1 285 ? 20.941 13.827 -17.360 1.00 80.56 285 LEU A CA 1
ATOM 2302 C C . LEU A 1 285 ? 19.877 13.354 -18.359 1.00 80.56 285 LEU A C 1
ATOM 2304 O O . LEU A 1 285 ? 19.931 13.713 -19.542 1.00 80.56 285 LEU A O 1
ATOM 2308 N N . TRP A 1 286 ? 18.968 12.480 -17.922 1.00 82.44 286 TRP A N 1
ATOM 2309 C CA . TRP A 1 286 ? 18.036 11.749 -18.795 1.00 82.44 286 TRP A CA 1
ATOM 2310 C C . TRP A 1 286 ? 16.588 11.742 -18.305 1.00 82.44 286 TRP A C 1
ATOM 2312 O O . TRP A 1 286 ? 15.731 11.141 -18.957 1.00 82.44 286 TRP A O 1
ATOM 2322 N N . GLY A 1 287 ? 16.305 12.391 -17.181 1.00 86.56 287 GLY A N 1
ATOM 2323 C CA . GLY A 1 287 ? 14.955 12.578 -16.681 1.00 86.56 287 GLY A CA 1
ATOM 2324 C C . GLY A 1 287 ? 14.193 13.710 -17.395 1.00 86.56 287 GLY A C 1
ATOM 2325 O O . GLY A 1 287 ? 14.641 14.226 -18.423 1.00 86.56 287 GLY A O 1
ATOM 2326 N N . PRO A 1 288 ? 13.019 14.094 -16.865 1.00 92.31 288 PRO A N 1
ATOM 2327 C CA . PRO A 1 288 ? 12.382 13.483 -15.702 1.00 92.31 288 PRO A CA 1
ATOM 2328 C C . PRO A 1 288 ? 11.906 12.062 -16.017 1.00 92.31 288 PRO A C 1
ATOM 2330 O O . PRO A 1 288 ? 11.299 11.809 -17.063 1.00 92.31 288 PRO A O 1
ATOM 2333 N N . TYR A 1 289 ? 12.203 11.122 -15.121 1.00 92.62 289 TYR A N 1
ATOM 2334 C CA . TYR A 1 289 ? 11.602 9.795 -15.174 1.00 92.62 289 TYR A CA 1
ATOM 2335 C C . TYR A 1 289 ? 10.147 9.854 -14.712 1.00 92.62 289 TYR A C 1
ATOM 2337 O O . TYR A 1 289 ? 9.745 10.714 -13.934 1.00 92.62 289 TYR A O 1
ATOM 2345 N N . THR A 1 290 ? 9.345 8.938 -15.233 1.00 94.06 290 THR A N 1
ATOM 2346 C CA . THR A 1 290 ? 7.883 8.937 -15.064 1.00 94.06 290 THR A CA 1
ATOM 2347 C C . THR A 1 290 ? 7.406 7.775 -14.211 1.00 94.06 290 THR A C 1
ATOM 2349 O O . THR A 1 290 ? 6.454 7.930 -13.450 1.00 94.06 290 THR A O 1
ATOM 2352 N N . VAL A 1 291 ? 8.077 6.622 -14.316 1.00 95.12 291 VAL A N 1
ATOM 2353 C CA . VAL A 1 291 ? 7.720 5.408 -13.582 1.00 95.12 291 VAL A CA 1
ATOM 2354 C C . VAL A 1 291 ? 8.969 4.624 -13.195 1.00 95.12 291 VAL A C 1
ATOM 2356 O O . VAL A 1 291 ? 9.867 4.438 -14.022 1.00 95.12 291 VAL A O 1
ATOM 2359 N N . ASP A 1 292 ? 8.999 4.151 -11.951 1.00 96.44 292 ASP A N 1
ATOM 2360 C CA . ASP A 1 292 ? 10.034 3.273 -11.407 1.00 96.44 292 ASP A CA 1
ATOM 2361 C C . ASP A 1 292 ? 9.660 1.801 -11.628 1.00 96.44 292 ASP A C 1
ATOM 2363 O O . ASP A 1 292 ? 8.650 1.296 -11.130 1.00 96.44 292 ASP A O 1
ATOM 2367 N N . ARG A 1 293 ? 10.451 1.095 -12.428 1.00 94.00 293 ARG A N 1
ATOM 2368 C CA . ARG A 1 293 ? 10.268 -0.326 -12.709 1.00 94.00 293 ARG A CA 1
ATOM 2369 C C . ARG A 1 293 ? 11.191 -1.120 -11.787 1.00 94.00 293 ARG A C 1
ATOM 2371 O O . ARG A 1 293 ? 12.391 -0.854 -11.747 1.00 94.00 293 ARG A O 1
ATOM 2378 N N . PHE A 1 294 ? 10.633 -2.168 -11.174 1.00 93.75 294 PHE A N 1
ATOM 2379 C CA . PHE A 1 294 ? 11.309 -3.090 -10.248 1.00 93.75 294 PHE A CA 1
ATOM 2380 C C . PHE A 1 294 ? 11.619 -2.510 -8.858 1.00 93.75 294 PHE A C 1
ATOM 2382 O O . PHE A 1 294 ? 12.540 -2.971 -8.192 1.00 93.75 294 PHE A O 1
ATOM 2389 N N . ALA A 1 295 ? 10.826 -1.550 -8.391 1.00 93.00 295 ALA A N 1
ATOM 2390 C CA . ALA A 1 295 ? 10.974 -0.978 -7.059 1.00 93.00 295 ALA A CA 1
ATOM 2391 C C . ALA A 1 295 ? 9.890 -1.463 -6.098 1.00 93.00 295 ALA A C 1
ATOM 2393 O O . ALA A 1 295 ? 8.772 -1.765 -6.495 1.00 93.00 295 ALA A O 1
ATOM 2394 N N . SER A 1 296 ? 10.201 -1.488 -4.811 1.00 91.06 296 SER A N 1
ATOM 2395 C CA . SER A 1 296 ? 9.265 -1.640 -3.708 1.00 91.06 296 SER A CA 1
ATOM 2396 C C . SER A 1 296 ? 8.989 -0.292 -3.040 1.00 91.06 296 SER A C 1
ATOM 2398 O O . SER A 1 296 ? 9.693 0.697 -3.232 1.00 91.06 296 SER A O 1
ATOM 2400 N N . SER A 1 297 ? 8.006 -0.265 -2.138 1.00 89.38 297 SER A N 1
ATOM 2401 C CA . SER A 1 297 ? 7.724 0.907 -1.297 1.00 89.38 297 SER A CA 1
ATOM 2402 C C . SER A 1 297 ? 8.911 1.373 -0.432 1.00 89.38 297 SER A C 1
ATOM 2404 O O . SER A 1 297 ? 8.796 2.402 0.229 1.00 89.38 297 SER A O 1
ATOM 2406 N N . ARG A 1 298 ? 10.007 0.601 -0.354 1.00 88.44 298 ARG A N 1
ATOM 2407 C CA . ARG A 1 298 ? 11.206 0.933 0.431 1.00 88.44 298 ARG A CA 1
ATOM 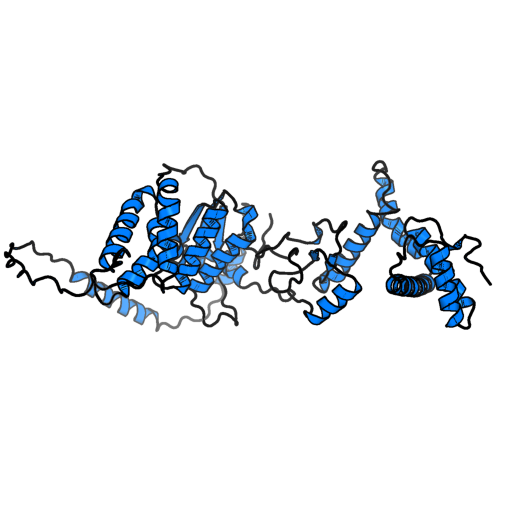2408 C C . ARG A 1 298 ? 12.282 1.638 -0.394 1.00 88.44 298 ARG A C 1
ATOM 2410 O O . ARG A 1 298 ? 12.999 2.462 0.163 1.00 88.44 298 ARG A O 1
ATOM 2417 N N . ASN A 1 299 ? 12.419 1.294 -1.675 1.00 92.19 299 ASN A N 1
ATOM 2418 C CA . ASN A 1 299 ? 13.507 1.768 -2.539 1.00 92.19 299 ASN A CA 1
ATOM 2419 C C . ASN A 1 299 ? 13.028 2.614 -3.736 1.00 92.19 299 ASN A C 1
ATOM 2421 O O . ASN A 1 299 ? 13.879 3.175 -4.428 1.00 92.19 299 ASN A O 1
ATOM 2425 N N . ALA A 1 300 ? 11.711 2.732 -3.952 1.00 94.06 300 ALA A N 1
ATOM 2426 C CA . ALA A 1 300 ? 11.132 3.510 -5.042 1.00 94.06 300 ALA A CA 1
ATOM 2427 C C . ALA A 1 300 ? 11.616 4.964 -5.042 1.00 94.06 300 ALA A C 1
ATOM 2429 O O . ALA A 1 300 ? 11.631 5.637 -4.008 1.00 94.06 300 ALA A O 1
ATOM 2430 N N . LYS A 1 301 ? 11.981 5.447 -6.232 1.00 95.31 301 LYS A N 1
ATOM 2431 C CA . LYS A 1 301 ? 12.437 6.823 -6.490 1.00 95.31 301 LYS A CA 1
ATOM 2432 C C . LYS A 1 301 ? 11.344 7.733 -7.032 1.00 95.31 301 LYS A C 1
ATOM 2434 O O . LYS A 1 301 ? 11.484 8.954 -7.022 1.00 95.31 301 LYS A O 1
ATOM 2439 N N . LEU A 1 302 ? 10.256 7.135 -7.508 1.00 94.81 302 LEU A N 1
ATOM 2440 C CA . LEU A 1 302 ? 9.126 7.815 -8.132 1.00 94.81 302 LEU A CA 1
ATOM 2441 C C . LEU A 1 302 ? 7.828 7.429 -7.420 1.00 94.81 302 LEU A C 1
ATOM 2443 O O . LEU A 1 302 ? 7.722 6.365 -6.812 1.00 94.81 302 LEU A O 1
ATOM 2447 N N . GLU A 1 303 ? 6.819 8.297 -7.515 1.00 94.06 303 GLU A N 1
ATOM 2448 C CA . GLU A 1 303 ? 5.493 8.031 -6.945 1.00 94.06 303 GLU A CA 1
ATOM 2449 C C . GLU A 1 303 ? 4.800 6.849 -7.635 1.00 94.06 303 GLU A C 1
ATOM 2451 O O . GLU A 1 303 ? 4.165 6.025 -6.977 1.00 94.06 303 GLU A O 1
ATOM 2456 N N . ARG A 1 304 ? 4.962 6.753 -8.958 1.00 94.75 304 ARG A N 1
ATOM 2457 C CA . ARG A 1 304 ? 4.496 5.637 -9.778 1.00 94.75 304 ARG A CA 1
ATOM 2458 C C . ARG A 1 304 ? 5.582 4.574 -9.832 1.00 94.75 304 ARG A C 1
ATOM 2460 O O . ARG A 1 304 ? 6.667 4.837 -10.355 1.00 94.75 304 ARG A O 1
ATOM 2467 N N . PHE A 1 305 ? 5.296 3.377 -9.324 1.00 95.69 305 PHE A N 1
ATOM 2468 C CA . PHE A 1 305 ? 6.252 2.274 -9.364 1.00 95.69 305 PHE A CA 1
ATOM 2469 C C . PHE A 1 305 ? 5.605 0.893 -9.487 1.00 95.69 305 PHE A C 1
ATOM 2471 O O . PHE A 1 305 ? 4.458 0.671 -9.086 1.00 95.69 305 PHE A O 1
ATOM 2478 N N . ASN A 1 306 ? 6.362 -0.060 -10.034 1.00 94.25 306 ASN A N 1
ATOM 2479 C CA . ASN A 1 306 ? 5.978 -1.468 -10.088 1.00 94.25 306 ASN A CA 1
ATOM 2480 C C . ASN A 1 306 ? 6.892 -2.318 -9.218 1.00 94.25 306 ASN A C 1
ATOM 2482 O O . ASN A 1 306 ? 8.108 -2.319 -9.417 1.00 94.25 306 ASN A O 1
ATOM 2486 N N . SER A 1 307 ? 6.279 -3.101 -8.340 1.00 91.00 307 SER A N 1
ATOM 2487 C CA . SER A 1 307 ? 6.956 -3.984 -7.396 1.00 91.00 307 SER A CA 1
ATOM 2488 C C . SER A 1 307 ? 6.755 -5.451 -7.748 1.00 91.00 307 SER A C 1
ATOM 2490 O O . SER A 1 307 ? 5.869 -5.821 -8.520 1.00 91.00 307 SER A O 1
ATOM 2492 N N . LEU A 1 308 ? 7.587 -6.311 -7.159 1.00 85.88 308 LEU A N 1
ATOM 2493 C CA . LEU A 1 308 ? 7.422 -7.760 -7.262 1.00 85.88 308 LEU A CA 1
ATOM 2494 C C . LEU A 1 308 ? 6.076 -8.215 -6.665 1.00 85.88 308 LEU A C 1
ATOM 2496 O O . LEU A 1 308 ? 5.399 -9.069 -7.231 1.00 85.88 308 LEU A O 1
ATOM 2500 N N . PHE A 1 309 ? 5.663 -7.583 -5.564 1.00 83.62 309 PHE A N 1
ATOM 2501 C CA . PHE A 1 309 ? 4.442 -7.879 -4.814 1.00 83.62 309 PHE A CA 1
ATOM 2502 C C . PHE A 1 309 ? 3.634 -6.614 -4.537 1.00 83.62 309 PHE A C 1
ATOM 2504 O O . PHE A 1 309 ? 4.186 -5.520 -4.592 1.00 83.62 309 PHE A O 1
ATOM 2511 N N . TRP A 1 310 ? 2.338 -6.727 -4.238 1.00 85.56 310 TRP A N 1
ATOM 2512 C CA . TRP A 1 310 ? 1.516 -5.548 -3.939 1.00 85.56 310 TRP A CA 1
ATOM 2513 C C . TRP A 1 310 ? 1.964 -4.907 -2.633 1.00 85.56 310 TRP A C 1
ATOM 2515 O O . TRP A 1 310 ? 1.695 -5.459 -1.580 1.00 85.56 310 TRP A O 1
ATOM 2525 N N . ASN A 1 311 ? 2.570 -3.726 -2.689 1.00 87.19 311 ASN A N 1
ATOM 2526 C CA . ASN A 1 311 ? 2.921 -2.935 -1.518 1.00 87.19 311 ASN A CA 1
ATOM 2527 C C . ASN A 1 311 ? 2.058 -1.670 -1.475 1.00 87.19 311 ASN A C 1
ATOM 2529 O O . ASN A 1 311 ? 1.296 -1.348 -2.391 1.00 87.19 311 ASN A O 1
ATOM 2533 N N . VAL A 1 312 ? 2.199 -0.907 -0.395 1.00 88.12 312 VAL A N 1
ATOM 2534 C CA . VAL A 1 312 ? 1.561 0.404 -0.282 1.00 88.12 312 VAL A CA 1
ATOM 2535 C C . VAL A 1 312 ? 2.027 1.284 -1.445 1.00 88.12 312 VAL A C 1
ATOM 2537 O O . VAL A 1 312 ? 3.228 1.484 -1.605 1.00 88.12 312 VAL A O 1
ATOM 2540 N N . LYS A 1 313 ? 1.068 1.822 -2.215 1.00 90.19 313 LYS A N 1
ATOM 2541 C CA . LYS A 1 313 ? 1.258 2.656 -3.424 1.00 90.19 313 LYS A CA 1
ATOM 2542 C C . LYS A 1 313 ? 1.804 1.953 -4.672 1.00 90.19 313 LYS A C 1
ATOM 2544 O O . LYS A 1 313 ? 2.033 2.633 -5.665 1.00 90.19 313 LYS A O 1
ATOM 2549 N N . THR A 1 314 ? 1.963 0.632 -4.667 1.00 91.56 314 THR A N 1
ATOM 2550 C CA . THR A 1 314 ? 2.281 -0.098 -5.901 1.00 91.56 314 THR A CA 1
ATOM 2551 C C . THR A 1 314 ? 1.246 0.226 -6.979 1.00 91.56 314 THR A C 1
ATOM 2553 O O . THR A 1 314 ? 0.048 0.114 -6.729 1.00 91.56 314 THR A O 1
ATOM 2556 N N . GLU A 1 315 ? 1.697 0.614 -8.173 1.00 92.56 315 GLU A N 1
ATOM 2557 C CA . GLU A 1 315 ? 0.818 0.830 -9.331 1.00 92.56 315 GLU A CA 1
ATOM 2558 C C . GLU A 1 315 ? 0.406 -0.510 -9.949 1.00 92.56 315 GLU A C 1
ATOM 2560 O O . GLU A 1 315 ? -0.762 -0.727 -10.265 1.00 92.56 315 GLU A O 1
ATOM 2565 N N . ALA A 1 316 ? 1.366 -1.428 -10.083 1.00 90.81 316 ALA A N 1
ATOM 2566 C CA . ALA A 1 316 ? 1.137 -2.774 -10.591 1.00 90.81 316 ALA A CA 1
ATOM 2567 C C . ALA A 1 316 ? 2.217 -3.755 -10.123 1.00 90.81 316 ALA A C 1
ATOM 2569 O O . ALA A 1 316 ? 3.365 -3.364 -9.887 1.00 90.81 316 ALA A O 1
ATOM 2570 N N . VAL A 1 317 ? 1.840 -5.032 -10.041 1.00 89.06 317 VAL A N 1
ATOM 2571 C CA . VAL A 1 317 ? 2.764 -6.156 -9.843 1.00 89.06 317 VAL A CA 1
ATOM 2572 C C . VAL A 1 317 ? 3.229 -6.720 -11.179 1.00 89.06 317 VAL A C 1
ATOM 2574 O O . VAL A 1 317 ? 2.510 -6.628 -12.172 1.00 89.06 317 VAL A O 1
ATOM 2577 N N . ASP A 1 318 ? 4.429 -7.300 -11.191 1.00 88.00 318 ASP A N 1
ATOM 2578 C CA . ASP A 1 318 ? 5.123 -7.776 -12.395 1.00 88.00 318 ASP A CA 1
ATOM 2579 C C . ASP A 1 318 ? 5.212 -6.706 -13.494 1.00 88.00 318 ASP A C 1
ATOM 2581 O O . ASP A 1 318 ? 4.388 -6.615 -14.410 1.00 88.00 318 ASP A O 1
ATOM 2585 N N . CYS A 1 319 ? 6.279 -5.912 -13.442 1.00 89.69 319 CYS A N 1
ATOM 2586 C CA . CYS A 1 319 ? 6.513 -4.856 -14.419 1.00 89.69 319 CYS A CA 1
ATOM 2587 C C . CYS A 1 319 ? 6.551 -5.351 -15.881 1.00 89.69 319 CYS A C 1
ATOM 2589 O O . CYS A 1 319 ? 6.278 -4.552 -16.772 1.00 89.69 319 CYS A O 1
ATOM 2591 N N . PHE A 1 320 ? 6.827 -6.634 -16.162 1.00 90.06 320 PHE A N 1
ATOM 2592 C CA . PHE A 1 320 ? 6.860 -7.160 -17.534 1.00 90.06 320 PHE A CA 1
ATOM 2593 C C . PHE A 1 320 ? 5.476 -7.293 -18.170 1.00 90.06 320 PHE A C 1
ATOM 2595 O O . PHE A 1 320 ? 5.378 -7.472 -19.385 1.00 90.06 320 PHE A O 1
ATOM 2602 N N . THR A 1 321 ? 4.416 -7.222 -17.367 1.00 89.69 321 THR A N 1
ATOM 2603 C CA . THR A 1 321 ? 3.026 -7.204 -17.845 1.00 89.69 321 THR A CA 1
ATOM 2604 C C . THR A 1 321 ? 2.541 -5.795 -18.178 1.00 89.69 321 THR A C 1
ATOM 2606 O O . THR A 1 321 ? 1.494 -5.633 -18.801 1.00 89.69 321 THR A O 1
ATOM 2609 N N . GLN A 1 322 ? 3.297 -4.772 -17.777 1.00 89.69 322 GLN A N 1
ATOM 2610 C CA . GLN A 1 322 ? 2.906 -3.378 -17.922 1.00 89.69 322 GLN A CA 1
ATOM 2611 C C . GLN A 1 322 ? 3.320 -2.820 -19.278 1.00 89.69 322 GLN A C 1
ATOM 2613 O O . GLN A 1 322 ? 4.310 -3.236 -19.880 1.00 89.69 322 GLN A O 1
ATOM 2618 N N . ASN A 1 323 ? 2.575 -1.826 -19.753 1.00 85.25 323 ASN A N 1
ATOM 2619 C CA . ASN A 1 323 ? 2.958 -1.108 -20.955 1.00 85.25 323 ASN A CA 1
ATOM 2620 C C . ASN A 1 323 ? 4.015 -0.046 -20.621 1.00 85.25 323 ASN A C 1
ATOM 2622 O O . ASN A 1 323 ? 3.736 0.910 -19.904 1.00 85.25 323 ASN A O 1
ATOM 2626 N N . TRP A 1 324 ? 5.227 -0.202 -21.155 1.00 87.31 324 TRP A N 1
ATOM 2627 C CA . TRP A 1 324 ? 6.325 0.749 -20.934 1.00 87.31 324 TRP A CA 1
ATOM 2628 C C . TRP A 1 324 ? 6.292 1.908 -21.940 1.00 87.31 324 TRP A C 1
ATOM 2630 O O . TRP A 1 324 ? 7.195 2.747 -21.956 1.00 87.31 324 TRP A O 1
ATOM 2640 N N . SER A 1 325 ? 5.268 1.949 -22.802 1.00 76.56 325 SER A N 1
ATOM 2641 C CA . SER A 1 325 ? 5.208 2.872 -23.922 1.00 76.56 325 SER A CA 1
ATOM 2642 C C . SER A 1 325 ? 4.885 4.301 -23.558 1.00 76.56 325 SER A C 1
ATOM 2644 O O . SER A 1 325 ? 3.940 4.537 -22.816 1.00 76.56 325 SER A O 1
ATOM 2646 N N . GLY A 1 326 ? 5.595 5.245 -24.178 1.00 78.12 326 GLY A N 1
ATOM 2647 C CA . GLY A 1 326 ? 5.390 6.677 -23.946 1.00 78.12 326 GLY A CA 1
ATOM 2648 C C . GLY A 1 326 ? 5.871 7.159 -22.575 1.00 78.12 326 GLY A C 1
ATOM 2649 O O . GLY A 1 326 ? 5.787 8.349 -22.304 1.00 78.12 326 GLY A O 1
ATOM 2650 N N . GLU A 1 327 ? 6.407 6.260 -21.748 1.00 86.00 327 GLU A N 1
ATOM 2651 C CA . GLU A 1 327 ? 6.947 6.555 -20.425 1.00 86.00 327 GLU A CA 1
ATOM 2652 C C . GLU A 1 327 ? 8.477 6.673 -20.502 1.00 86.00 327 GLU A C 1
ATOM 2654 O O . GLU A 1 327 ? 9.151 5.914 -21.210 1.00 86.00 327 GLU A O 1
ATOM 2659 N N . ASN A 1 328 ? 9.046 7.595 -19.729 1.00 88.81 328 ASN A N 1
ATOM 2660 C CA . ASN A 1 328 ? 10.474 7.597 -19.427 1.00 88.81 328 ASN A CA 1
ATOM 2661 C C . ASN A 1 328 ? 10.713 6.698 -18.206 1.00 88.81 328 ASN A C 1
ATOM 2663 O O . ASN A 1 328 ? 10.435 7.097 -17.072 1.00 88.81 328 ASN A O 1
ATOM 2667 N N . ASN A 1 329 ? 11.141 5.459 -18.445 1.00 92.12 329 ASN A N 1
ATOM 2668 C CA . ASN A 1 329 ? 11.184 4.407 -17.429 1.00 92.12 329 ASN A CA 1
ATOM 2669 C C . ASN A 1 329 ? 12.518 4.426 -16.667 1.00 92.12 329 ASN A C 1
ATOM 2671 O O . ASN A 1 329 ? 13.578 4.273 -17.275 1.00 92.12 329 ASN A O 1
ATOM 2675 N N . TRP A 1 330 ? 12.455 4.536 -15.340 1.00 95.38 330 TRP A N 1
ATOM 2676 C CA . TRP A 1 330 ? 13.576 4.222 -14.456 1.00 95.38 330 TRP A CA 1
ATOM 2677 C C . TRP A 1 330 ? 13.589 2.709 -14.210 1.00 95.38 330 TRP A C 1
ATOM 2679 O O . TRP A 1 330 ? 12.548 2.144 -13.889 1.00 95.38 330 TRP A O 1
ATOM 2689 N N . ILE A 1 331 ? 14.709 2.020 -14.448 1.00 94.25 331 ILE A N 1
ATOM 2690 C CA . ILE A 1 331 ? 14.751 0.546 -14.488 1.00 94.25 331 ILE A CA 1
ATOM 2691 C C . ILE A 1 331 ? 15.926 0.033 -13.653 1.00 94.25 331 ILE A C 1
ATOM 2693 O O . ILE A 1 331 ? 17.081 0.191 -14.050 1.00 94.25 331 ILE A O 1
ATOM 2697 N N . VAL A 1 332 ? 15.625 -0.621 -12.527 1.00 94.12 332 VAL A N 1
ATOM 2698 C CA . VAL A 1 332 ? 16.623 -1.206 -11.609 1.00 94.12 332 VAL A CA 1
ATOM 2699 C C . VAL A 1 332 ? 16.222 -2.647 -11.250 1.00 94.12 332 VAL A C 1
ATOM 2701 O O . VAL A 1 332 ? 15.766 -2.912 -10.144 1.00 94.12 332 VAL A O 1
ATOM 2704 N N . PRO A 1 333 ? 16.306 -3.600 -12.198 1.00 93.56 333 PRO A N 1
ATOM 2705 C CA . PRO A 1 333 ? 15.851 -4.966 -11.978 1.00 93.56 333 PRO A CA 1
ATOM 2706 C C . PRO A 1 333 ? 16.827 -5.754 -11.097 1.00 93.56 333 PRO A C 1
ATOM 2708 O O . PRO A 1 333 ? 18.034 -5.520 -11.177 1.00 93.56 333 PRO A O 1
ATOM 2711 N N . PRO A 1 334 ? 16.353 -6.785 -10.374 1.00 91.69 334 PRO A N 1
ATOM 2712 C CA . PRO A 1 334 ? 17.208 -7.842 -9.840 1.00 91.69 334 PRO A CA 1
ATOM 2713 C C . PRO A 1 334 ? 18.223 -8.343 -10.872 1.00 91.69 334 PRO A C 1
ATOM 2715 O O . PRO A 1 334 ? 17.910 -8.419 -12.067 1.00 91.69 334 PRO A O 1
ATOM 2718 N N . ILE A 1 335 ? 19.431 -8.712 -10.433 1.00 89.31 335 ILE A N 1
ATOM 2719 C CA . ILE A 1 335 ? 20.565 -8.982 -11.341 1.00 89.31 335 ILE A CA 1
ATOM 2720 C C . ILE A 1 335 ? 20.203 -10.065 -12.370 1.00 89.31 335 ILE A C 1
ATOM 2722 O O . ILE A 1 335 ? 20.472 -9.924 -13.565 1.00 89.31 335 ILE A O 1
ATOM 2726 N N . TYR A 1 336 ? 19.508 -11.113 -11.930 1.00 90.31 336 TYR A N 1
ATOM 2727 C CA . TYR A 1 336 ? 19.072 -12.216 -12.787 1.00 90.31 336 TYR A CA 1
ATOM 2728 C C . TYR A 1 336 ? 17.995 -11.817 -13.820 1.00 90.31 336 TYR A C 1
ATOM 2730 O O . TYR A 1 336 ? 17.822 -12.503 -14.829 1.00 90.31 336 TYR A O 1
ATOM 2738 N N . LEU A 1 337 ? 17.292 -10.696 -13.619 1.00 93.12 337 LEU A N 1
ATOM 2739 C CA . LEU A 1 337 ? 16.266 -10.172 -14.528 1.00 93.12 337 LEU A CA 1
ATOM 2740 C C . LEU A 1 337 ? 16.792 -9.124 -15.512 1.00 93.12 337 LEU A C 1
ATOM 2742 O O . LEU A 1 337 ? 16.067 -8.785 -16.449 1.00 93.12 337 LEU A O 1
ATOM 2746 N N . VAL A 1 338 ? 18.037 -8.652 -15.376 1.00 91.81 338 VAL A N 1
ATOM 2747 C CA . VAL A 1 338 ? 18.628 -7.614 -16.246 1.00 91.81 338 VAL A CA 1
ATOM 2748 C C . VAL A 1 338 ? 18.485 -7.967 -17.730 1.00 91.81 338 VAL A C 1
ATOM 2750 O O . VAL A 1 338 ? 18.002 -7.158 -18.522 1.00 91.81 338 VAL A O 1
ATOM 2753 N N . LEU A 1 339 ? 18.823 -9.200 -18.123 1.00 89.50 339 LEU A N 1
ATOM 2754 C CA . LEU A 1 339 ? 18.709 -9.632 -19.522 1.00 89.50 339 LEU A CA 1
ATOM 2755 C C . LEU A 1 339 ? 17.256 -9.644 -20.015 1.00 89.50 339 LEU A C 1
ATOM 2757 O O . LEU A 1 339 ? 16.991 -9.304 -21.169 1.00 89.50 339 LEU A O 1
ATOM 2761 N N . ARG A 1 340 ? 16.303 -10.017 -19.153 1.00 91.12 340 ARG A N 1
ATOM 2762 C CA . ARG A 1 340 ? 14.872 -10.009 -19.484 1.00 91.12 340 ARG A CA 1
ATOM 2763 C C . ARG A 1 340 ? 14.348 -8.576 -19.605 1.00 91.12 340 ARG A C 1
ATOM 2765 O O . ARG A 1 340 ? 13.618 -8.297 -20.551 1.00 91.12 340 ARG A O 1
ATOM 2772 N N . ALA A 1 341 ? 14.767 -7.671 -18.719 1.00 91.56 341 ALA A N 1
ATOM 2773 C CA . ALA A 1 341 ? 14.463 -6.239 -18.780 1.00 91.56 341 ALA A CA 1
ATOM 2774 C C . ALA A 1 341 ? 14.968 -5.614 -20.083 1.00 91.56 341 ALA A C 1
ATOM 2776 O O . ALA A 1 341 ? 14.187 -5.000 -20.806 1.00 91.56 341 ALA A O 1
ATOM 2777 N N . ILE A 1 342 ? 16.227 -5.865 -20.455 1.00 87.19 342 ILE A N 1
ATOM 2778 C CA . ILE A 1 342 ? 16.799 -5.388 -21.722 1.00 87.19 342 ILE A CA 1
ATOM 2779 C C . ILE A 1 342 ? 15.999 -5.924 -22.916 1.00 87.19 342 ILE A C 1
ATOM 2781 O O . ILE A 1 342 ? 15.609 -5.150 -23.788 1.00 87.19 342 ILE A O 1
ATOM 2785 N N . LYS A 1 343 ? 15.692 -7.230 -22.951 1.00 84.06 343 LYS A N 1
ATOM 2786 C CA . LYS A 1 343 ? 14.861 -7.819 -24.017 1.00 84.06 343 LYS A CA 1
ATOM 2787 C C . LYS A 1 343 ? 13.479 -7.169 -24.096 1.00 84.06 343 LYS A C 1
ATOM 2789 O O . LYS A 1 343 ? 12.989 -6.947 -25.199 1.00 84.06 343 LYS A O 1
ATOM 2794 N N . HIS A 1 344 ? 12.872 -6.846 -22.956 1.00 85.38 344 HIS A N 1
ATOM 2795 C CA . HIS A 1 344 ? 11.568 -6.192 -22.901 1.00 85.38 344 HIS A CA 1
ATOM 2796 C C . HIS A 1 344 ? 11.621 -4.763 -23.467 1.00 85.38 344 HIS A C 1
ATOM 2798 O O . HIS A 1 344 ? 10.808 -4.421 -24.325 1.00 85.38 344 HIS A O 1
ATOM 2804 N N . VAL A 1 345 ? 12.634 -3.969 -23.091 1.00 83.88 345 VAL A N 1
ATOM 2805 C CA . VAL A 1 345 ? 12.879 -2.630 -23.665 1.00 83.88 345 VAL A CA 1
ATOM 2806 C C . VAL A 1 345 ? 13.104 -2.710 -25.174 1.00 83.88 345 VAL A C 1
ATOM 2808 O O . VAL A 1 345 ? 12.517 -1.942 -25.932 1.00 83.88 345 VAL A O 1
ATOM 2811 N N . ILE A 1 346 ? 13.925 -3.659 -25.632 1.00 75.44 346 ILE A N 1
ATOM 2812 C CA . ILE A 1 346 ? 14.231 -3.841 -27.055 1.00 75.44 346 ILE A CA 1
ATOM 2813 C C . ILE A 1 346 ? 12.972 -4.231 -27.838 1.00 75.44 346 ILE A C 1
ATOM 2815 O O . ILE A 1 346 ? 12.655 -3.595 -28.842 1.00 75.44 346 ILE A O 1
ATOM 2819 N N . ALA A 1 347 ? 12.224 -5.238 -27.374 1.00 70.19 347 ALA A N 1
ATOM 2820 C CA . ALA A 1 347 ? 10.966 -5.650 -27.996 1.00 70.19 347 ALA A CA 1
ATOM 2821 C C . ALA A 1 347 ? 9.968 -4.485 -28.082 1.00 70.19 347 ALA A C 1
ATOM 2823 O O . ALA A 1 347 ? 9.231 -4.368 -29.061 1.00 70.19 347 ALA A O 1
ATOM 2824 N N . TYR A 1 348 ? 9.977 -3.601 -27.083 1.00 67.31 348 TYR A N 1
ATOM 2825 C CA . TYR A 1 348 ? 9.172 -2.392 -27.077 1.00 67.31 348 TYR A CA 1
ATOM 2826 C C . TYR A 1 348 ? 9.634 -1.354 -28.117 1.00 67.31 348 TYR A C 1
ATOM 2828 O O . TYR A 1 348 ? 8.796 -0.876 -28.878 1.00 67.31 348 TYR A O 1
ATOM 2836 N N . ILE A 1 349 ? 10.937 -1.056 -28.232 1.00 61.75 349 ILE A N 1
ATOM 2837 C CA . ILE A 1 349 ? 11.478 -0.137 -29.260 1.00 61.75 349 ILE A CA 1
ATOM 2838 C C . ILE A 1 349 ? 11.023 -0.552 -30.670 1.00 61.75 349 ILE A C 1
ATOM 2840 O O . ILE A 1 349 ? 10.739 0.302 -31.505 1.00 61.75 349 ILE A O 1
ATOM 2844 N N . PHE A 1 350 ? 10.873 -1.855 -30.921 1.00 56.88 350 PHE A N 1
ATOM 2845 C CA . PHE A 1 350 ? 10.391 -2.386 -32.201 1.00 56.88 350 PHE A CA 1
ATOM 2846 C C . PHE A 1 350 ? 8.865 -2.366 -32.395 1.00 56.88 350 PHE A C 1
ATOM 2848 O O . PHE A 1 350 ? 8.391 -2.665 -33.489 1.00 56.88 350 PHE A O 1
ATOM 2855 N N . ARG A 1 351 ? 8.077 -1.994 -31.379 1.00 55.44 351 ARG A N 1
ATOM 2856 C CA . ARG A 1 351 ? 6.616 -1.791 -31.476 1.00 55.44 351 ARG A CA 1
ATOM 2857 C C . ARG A 1 351 ? 6.217 -0.328 -31.725 1.00 55.44 351 ARG A C 1
ATOM 2859 O O . ARG A 1 351 ? 5.050 -0.057 -32.001 1.00 55.44 351 ARG A O 1
ATOM 2866 N N . VAL A 1 352 ? 7.163 0.609 -31.660 1.00 51.16 352 VAL A N 1
ATOM 2867 C CA . VAL A 1 352 ? 6.965 2.060 -31.859 1.00 51.16 352 VAL A CA 1
ATOM 2868 C C . VAL A 1 352 ? 7.866 2.601 -32.986 1.00 51.16 352 VAL A C 1
ATOM 2870 O O . VAL A 1 352 ? 8.849 1.976 -33.372 1.00 51.16 352 VAL A O 1
ATOM 2873 N N . GLY A 1 353 ? 7.531 3.765 -33.561 1.00 55.16 353 GLY A N 1
ATOM 2874 C CA . GLY A 1 353 ? 8.333 4.412 -34.620 1.00 55.16 353 GLY A CA 1
ATOM 2875 C C . GLY A 1 353 ? 8.240 3.738 -36.003 1.00 55.16 353 GLY A C 1
ATOM 2876 O O . GLY A 1 353 ? 7.172 3.260 -36.378 1.00 55.16 353 GLY A O 1
ATOM 2877 N N . ARG A 1 354 ? 9.346 3.695 -36.777 1.00 43.56 354 ARG A N 1
ATOM 2878 C CA . ARG A 1 354 ? 9.414 3.170 -38.176 1.00 43.56 354 ARG A CA 1
ATOM 2879 C C . ARG A 1 354 ? 8.961 1.713 -38.343 1.00 43.56 354 ARG A C 1
ATOM 2881 O O . ARG A 1 354 ? 8.642 1.303 -39.452 1.00 43.56 354 ARG A O 1
ATOM 2888 N N . TRP A 1 355 ? 8.948 0.943 -37.255 1.00 50.06 355 TRP A N 1
ATOM 2889 C CA . TRP A 1 355 ? 8.568 -0.477 -37.210 1.00 50.06 355 TRP A CA 1
ATOM 2890 C C . TRP A 1 355 ? 7.075 -0.696 -36.943 1.00 50.06 355 TRP A C 1
ATOM 2892 O O . TRP A 1 355 ? 6.576 -1.823 -37.017 1.00 50.06 355 TRP A O 1
ATOM 2902 N N . LYS A 1 356 ? 6.342 0.388 -36.667 1.00 50.72 356 LYS A N 1
ATOM 2903 C CA . LYS A 1 356 ? 4.886 0.390 -36.619 1.00 50.72 356 LYS A CA 1
ATOM 2904 C C . LYS A 1 356 ? 4.362 0.289 -38.054 1.00 50.72 356 LYS A C 1
ATOM 2906 O O . LYS A 1 356 ? 4.131 1.305 -38.699 1.00 50.72 356 LYS A O 1
ATOM 2911 N N . GLN A 1 357 ? 4.187 -0.929 -38.568 1.00 52.94 357 GLN A N 1
ATOM 2912 C CA . GLN A 1 357 ? 3.369 -1.146 -39.765 1.00 52.94 357 GLN A CA 1
ATOM 2913 C C . GLN A 1 357 ? 2.322 -2.252 -39.608 1.00 52.94 357 GLN A C 1
ATOM 2915 O O . GLN A 1 357 ? 2.598 -3.303 -39.016 1.00 52.94 357 GLN A O 1
ATOM 2920 N N . ASN A 1 358 ? 1.158 -1.859 -40.151 1.00 48.44 358 ASN A N 1
ATOM 2921 C CA . ASN A 1 358 ? -0.190 -2.401 -40.326 1.00 48.44 358 ASN A CA 1
ATOM 2922 C C . ASN A 1 358 ? -0.508 -3.803 -39.810 1.00 48.44 358 ASN A C 1
ATOM 2924 O O . ASN A 1 358 ? 0.210 -4.773 -40.023 1.00 48.44 358 ASN A O 1
ATOM 2928 N N . SER A 1 359 ? -1.675 -3.855 -39.179 1.00 46.03 359 SER A N 1
ATOM 2929 C CA . SER A 1 359 ? -2.358 -4.970 -38.531 1.00 46.03 359 SER A CA 1
ATOM 2930 C C . SER A 1 359 ? -2.747 -6.150 -39.432 1.00 46.03 359 SER A C 1
ATOM 2932 O O . SER A 1 359 ? -3.446 -7.026 -38.949 1.00 46.03 359 SER A O 1
ATOM 2934 N N . ASP A 1 360 ? -2.260 -6.234 -40.673 1.00 51.84 360 ASP A N 1
ATOM 2935 C CA . ASP A 1 360 ? -2.651 -7.275 -41.636 1.00 51.84 360 ASP A CA 1
ATOM 2936 C C . ASP A 1 360 ? -1.424 -7.948 -42.267 1.00 51.84 360 ASP A C 1
ATOM 2938 O O . ASP A 1 360 ? -1.160 -7.832 -43.463 1.00 51.84 360 ASP A O 1
ATOM 2942 N N . ILE A 1 361 ? -0.619 -8.632 -41.454 1.00 51.72 361 ILE A N 1
ATOM 2943 C CA . ILE A 1 361 ? 0.490 -9.460 -41.944 1.00 51.72 361 ILE A CA 1
ATOM 2944 C C . ILE A 1 361 ? 0.306 -10.868 -41.371 1.00 51.72 361 ILE A C 1
ATOM 2946 O O . ILE A 1 361 ? 0.195 -11.014 -40.157 1.00 51.72 361 ILE A O 1
ATOM 2950 N N . SER A 1 362 ? 0.257 -11.879 -42.247 1.00 56.22 362 SER A N 1
ATOM 2951 C CA . SER A 1 362 ? 0.003 -13.282 -41.891 1.00 56.22 362 SER A CA 1
ATOM 2952 C C . SER A 1 362 ? 0.992 -13.827 -40.851 1.00 56.22 362 SER A C 1
ATOM 2954 O O . SER A 1 362 ? 2.145 -13.389 -40.763 1.00 56.22 362 SER A O 1
ATOM 2956 N N . ASP A 1 363 ? 0.551 -14.828 -40.084 1.00 56.97 363 ASP A N 1
ATOM 2957 C CA . ASP A 1 363 ? 1.320 -15.434 -38.988 1.00 56.97 363 ASP A CA 1
ATOM 2958 C C . ASP A 1 363 ? 2.700 -15.969 -39.420 1.00 56.97 363 ASP A C 1
ATOM 2960 O O . ASP A 1 363 ? 3.652 -15.909 -38.640 1.00 56.97 363 ASP A O 1
ATOM 2964 N N . GLU A 1 364 ? 2.872 -16.394 -40.675 1.00 56.47 364 GLU A N 1
ATOM 2965 C CA . GLU A 1 364 ? 4.166 -16.840 -41.221 1.00 56.47 364 GLU A CA 1
ATOM 2966 C C . GLU A 1 364 ? 5.221 -15.720 -41.258 1.00 56.47 364 GLU A C 1
ATOM 2968 O O . GLU A 1 364 ? 6.396 -15.947 -40.966 1.00 56.47 364 GLU A O 1
ATOM 2973 N N . LEU A 1 365 ? 4.810 -14.481 -41.534 1.00 55.59 365 LEU A N 1
ATOM 2974 C CA . LEU A 1 365 ? 5.696 -13.314 -41.599 1.00 55.59 365 LEU A CA 1
ATOM 2975 C C . LEU A 1 365 ? 5.989 -12.710 -40.214 1.00 55.59 365 LEU A C 1
ATOM 2977 O O . LEU A 1 365 ? 6.942 -11.939 -40.068 1.00 55.59 365 LEU A O 1
ATOM 2981 N N . SER A 1 366 ? 5.228 -13.081 -39.177 1.00 56.69 366 SER A N 1
ATOM 2982 C CA . SER A 1 366 ? 5.448 -12.628 -37.794 1.00 56.69 366 SER A CA 1
ATOM 2983 C C . SER A 1 366 ? 6.791 -13.117 -37.222 1.00 56.69 366 SER A C 1
ATOM 2985 O O . SER A 1 366 ? 7.514 -12.357 -36.569 1.00 56.69 366 SER A O 1
ATOM 2987 N N . THR A 1 367 ? 7.180 -14.354 -37.549 1.00 61.88 367 THR A N 1
ATOM 2988 C CA . THR A 1 367 ? 8.455 -14.962 -37.130 1.00 61.88 367 THR A CA 1
ATOM 2989 C C . THR A 1 367 ? 9.656 -14.305 -37.816 1.00 61.88 367 THR A C 1
ATOM 2991 O O . THR A 1 367 ? 10.688 -14.070 -37.184 1.00 61.88 367 THR A O 1
ATOM 2994 N N . LEU A 1 368 ? 9.511 -13.916 -39.085 1.00 61.12 368 LEU A N 1
ATOM 2995 C CA . LEU A 1 368 ? 10.508 -13.133 -39.819 1.00 61.12 368 LEU A CA 1
ATOM 2996 C C . LEU A 1 368 ? 10.594 -11.696 -39.288 1.00 61.12 368 LEU A C 1
ATOM 2998 O O . LEU A 1 368 ? 11.695 -11.159 -39.142 1.00 61.12 368 LEU A O 1
ATOM 3002 N N . LYS A 1 369 ? 9.456 -11.099 -38.905 1.00 58.94 369 LYS A N 1
ATOM 3003 C CA . LYS A 1 369 ? 9.399 -9.761 -38.301 1.00 58.94 369 LYS A CA 1
ATOM 3004 C C . LYS A 1 369 ? 10.188 -9.688 -36.992 1.00 58.94 369 LYS A C 1
ATOM 3006 O O . LYS A 1 369 ? 10.920 -8.726 -36.777 1.00 58.94 369 LYS A O 1
ATOM 3011 N N . ALA A 1 370 ? 10.110 -10.727 -36.159 1.00 58.16 370 ALA A N 1
ATOM 3012 C CA . ALA A 1 370 ? 10.878 -10.826 -34.916 1.00 58.16 370 ALA A CA 1
ATOM 3013 C C . ALA A 1 370 ? 12.403 -10.903 -35.138 1.00 58.16 370 ALA A C 1
ATOM 3015 O O . ALA A 1 370 ? 13.171 -10.491 -34.270 1.00 58.16 370 ALA A O 1
ATOM 3016 N N . ARG A 1 371 ? 12.849 -11.391 -36.305 1.00 65.56 371 ARG A N 1
ATOM 3017 C CA . ARG A 1 371 ? 14.271 -11.528 -36.666 1.00 65.56 371 ARG A CA 1
ATOM 3018 C C . ARG A 1 371 ? 14.847 -10.311 -37.394 1.00 65.56 371 ARG A C 1
ATOM 3020 O O . ARG A 1 371 ? 16.068 -10.200 -37.477 1.00 65.56 371 ARG A O 1
ATOM 3027 N N . LEU A 1 372 ? 14.012 -9.384 -37.884 1.00 62.03 372 LEU A N 1
ATOM 3028 C CA . LEU A 1 372 ? 14.450 -8.158 -38.575 1.00 62.03 372 LEU A CA 1
ATOM 3029 C C . LEU A 1 372 ? 15.501 -7.360 -37.783 1.00 62.03 372 LEU A C 1
ATOM 3031 O O . LEU A 1 372 ? 16.503 -6.979 -38.387 1.00 62.03 372 LEU A O 1
ATOM 3035 N N . PRO A 1 373 ? 15.355 -7.131 -36.462 1.00 57.09 373 PRO A N 1
ATOM 3036 C CA . PRO A 1 373 ? 16.356 -6.411 -35.679 1.00 57.09 373 PRO A CA 1
ATOM 3037 C C . PRO A 1 373 ? 17.738 -7.048 -35.712 1.00 57.09 373 PRO A C 1
ATOM 3039 O O . PRO A 1 373 ? 18.737 -6.381 -35.975 1.00 57.09 373 PRO A O 1
ATOM 3042 N N . GLU A 1 374 ? 17.786 -8.351 -35.447 1.00 65.06 374 GLU A N 1
ATOM 3043 C CA . GLU A 1 374 ? 19.030 -9.102 -35.384 1.00 65.06 374 GLU A CA 1
ATOM 3044 C C . GLU A 1 374 ? 19.656 -9.198 -36.770 1.00 65.06 374 GLU A C 1
ATOM 3046 O O . GLU A 1 374 ? 20.851 -8.965 -36.897 1.00 65.06 374 GLU A O 1
ATOM 3051 N N . TYR A 1 375 ? 18.840 -9.390 -37.809 1.00 68.75 375 TYR A N 1
ATOM 3052 C CA . TYR A 1 375 ? 19.265 -9.394 -39.205 1.00 68.75 375 TYR A CA 1
ATOM 3053 C C . TYR A 1 375 ? 19.842 -8.041 -39.661 1.00 68.75 375 TYR A C 1
ATOM 3055 O O . TYR A 1 375 ? 20.906 -7.979 -40.281 1.00 68.75 375 TYR A O 1
ATOM 3063 N N . PHE A 1 376 ? 19.186 -6.925 -39.324 1.00 64.19 376 PHE A N 1
ATOM 3064 C CA . PHE A 1 376 ? 19.682 -5.588 -39.660 1.00 64.19 376 PHE A CA 1
ATOM 3065 C C . PHE A 1 376 ? 20.926 -5.214 -38.855 1.00 64.19 376 PHE A C 1
ATOM 3067 O O . PHE A 1 376 ? 21.833 -4.582 -39.399 1.00 64.19 376 PHE A O 1
ATOM 3074 N N . LEU A 1 377 ? 21.024 -5.622 -37.590 1.00 64.81 377 LEU A N 1
ATOM 3075 C CA . LEU A 1 377 ? 22.240 -5.433 -36.803 1.00 64.81 377 LEU A CA 1
ATOM 3076 C C . LEU A 1 377 ? 23.375 -6.344 -37.303 1.00 64.81 377 LEU A C 1
ATOM 3078 O O . LEU A 1 377 ? 24.514 -5.890 -37.391 1.00 64.81 377 LEU A O 1
ATOM 3082 N N . SER A 1 378 ? 23.089 -7.586 -37.702 1.00 67.50 378 SER A N 1
ATOM 3083 C CA . SER A 1 378 ? 24.073 -8.517 -38.271 1.00 67.50 378 SER A CA 1
ATOM 3084 C C . SER A 1 378 ? 24.480 -8.168 -39.703 1.00 67.50 378 SER A C 1
ATOM 3086 O O . SER A 1 378 ? 25.514 -8.640 -40.164 1.00 67.50 378 SER A O 1
ATOM 3088 N N . SER A 1 379 ? 23.734 -7.293 -40.392 1.00 70.56 379 SER A N 1
ATOM 3089 C CA . SER A 1 379 ? 24.123 -6.740 -41.702 1.00 70.56 379 SER A CA 1
ATOM 3090 C C . SER A 1 379 ? 25.422 -5.920 -41.654 1.00 70.56 379 SER A C 1
ATOM 3092 O O . SER A 1 379 ? 25.989 -5.568 -42.691 1.00 70.56 379 SER A O 1
ATOM 3094 N N . ARG A 1 380 ? 25.912 -5.599 -40.446 1.00 73.06 380 ARG A N 1
ATOM 3095 C CA . ARG A 1 380 ? 27.190 -4.930 -40.205 1.00 73.06 380 ARG A CA 1
ATOM 3096 C C . ARG A 1 380 ? 28.022 -5.704 -39.190 1.00 73.06 380 ARG A C 1
ATOM 3098 O O . ARG A 1 380 ? 27.515 -6.219 -38.194 1.00 73.06 380 ARG A O 1
ATOM 3105 N N . SER A 1 381 ? 29.336 -5.712 -39.415 1.00 79.06 381 SER A N 1
ATOM 3106 C CA . SER A 1 381 ? 30.282 -6.301 -38.466 1.00 79.06 381 SER A CA 1
ATOM 3107 C C . SER A 1 381 ? 30.126 -5.670 -37.076 1.00 79.06 381 SER A C 1
ATOM 3109 O O . SER A 1 381 ? 29.790 -4.487 -36.952 1.00 79.06 381 SER A O 1
ATOM 3111 N N . LEU A 1 382 ? 30.390 -6.449 -36.022 1.00 72.44 382 LEU A N 1
ATOM 3112 C CA . LEU A 1 382 ? 30.316 -5.974 -34.637 1.00 72.44 382 LEU A CA 1
ATOM 3113 C C . LEU A 1 382 ? 31.175 -4.716 -34.425 1.00 72.44 382 LEU A C 1
ATOM 3115 O O . LEU A 1 382 ? 30.701 -3.732 -33.868 1.00 72.44 382 LEU A O 1
ATOM 3119 N N . ASN A 1 383 ? 32.386 -4.699 -34.989 1.00 75.62 383 ASN A N 1
ATOM 3120 C CA . ASN A 1 383 ? 33.295 -3.553 -34.920 1.00 75.62 383 ASN A CA 1
ATOM 3121 C C . ASN A 1 383 ? 32.709 -2.289 -35.567 1.00 75.62 383 ASN A C 1
ATOM 3123 O O . ASN A 1 383 ? 32.902 -1.187 -35.058 1.00 75.62 383 ASN A O 1
ATOM 3127 N N . THR A 1 384 ? 31.976 -2.424 -36.675 1.00 79.69 384 THR A N 1
ATOM 3128 C CA . THR A 1 384 ? 31.302 -1.293 -37.331 1.00 79.69 384 THR A CA 1
ATOM 3129 C C . THR A 1 384 ? 30.148 -0.762 -36.483 1.00 79.69 384 THR A C 1
ATOM 3131 O O . THR A 1 384 ? 30.013 0.452 -36.340 1.00 79.69 384 THR A O 1
ATOM 3134 N N . ARG A 1 385 ? 29.349 -1.654 -35.882 1.00 76.50 385 ARG A N 1
ATOM 3135 C CA . ARG A 1 385 ? 28.228 -1.270 -35.008 1.00 76.50 385 ARG A CA 1
ATOM 3136 C C . ARG A 1 385 ? 28.702 -0.477 -33.799 1.00 76.50 385 ARG A C 1
ATOM 3138 O O . ARG A 1 385 ? 28.180 0.604 -33.546 1.00 76.50 385 ARG A O 1
ATOM 3145 N N . THR A 1 386 ? 29.721 -0.980 -33.110 1.00 74.25 386 THR A N 1
ATOM 3146 C CA . THR A 1 386 ? 30.302 -0.325 -31.935 1.00 74.25 386 THR A CA 1
ATOM 3147 C C . THR A 1 386 ? 30.836 1.064 -32.287 1.00 74.25 386 THR A C 1
ATOM 3149 O O . THR A 1 386 ? 30.515 2.036 -31.609 1.00 74.25 386 THR A O 1
ATOM 3152 N N . LYS A 1 387 ? 31.573 1.198 -33.400 1.00 79.25 387 LYS A N 1
ATOM 3153 C CA . LYS A 1 387 ? 32.077 2.500 -33.875 1.00 79.25 387 LYS A CA 1
ATOM 3154 C C . LYS A 1 387 ? 30.952 3.496 -34.158 1.00 79.25 387 LYS A C 1
ATOM 3156 O O . LYS A 1 387 ? 31.007 4.628 -33.687 1.00 79.25 387 LYS A O 1
ATOM 3161 N N . TYR A 1 388 ? 29.915 3.078 -34.884 1.00 85.56 388 TYR A N 1
ATOM 3162 C CA . TYR A 1 388 ? 28.787 3.960 -35.194 1.00 85.56 388 TYR A CA 1
ATOM 3163 C C . TYR A 1 388 ? 27.981 4.332 -33.952 1.00 85.56 388 TYR A C 1
ATOM 3165 O O . TYR A 1 388 ? 27.558 5.476 -33.829 1.00 85.56 388 TYR A O 1
ATOM 3173 N N . GLN A 1 389 ? 27.821 3.414 -33.000 1.00 77.94 389 GLN A N 1
ATOM 3174 C CA . GLN A 1 389 ? 27.166 3.705 -31.729 1.00 77.94 389 GLN A CA 1
ATOM 3175 C C . GLN A 1 389 ? 27.924 4.781 -30.939 1.00 77.94 389 GLN A C 1
ATOM 3177 O O . GLN A 1 389 ? 27.312 5.749 -30.495 1.00 77.94 389 GLN A O 1
ATOM 3182 N N . TYR A 1 390 ? 29.249 4.663 -30.810 1.00 76.25 390 TYR A N 1
ATOM 3183 C CA . TYR A 1 390 ? 30.060 5.680 -30.132 1.00 76.25 390 TYR A CA 1
ATOM 3184 C C . TYR A 1 390 ? 29.981 7.044 -30.824 1.00 76.25 390 TYR A C 1
ATOM 3186 O O . TYR A 1 390 ? 29.775 8.059 -30.158 1.00 76.25 390 TYR A O 1
ATOM 3194 N N . ALA A 1 391 ? 30.107 7.076 -32.152 1.00 81.19 391 ALA A N 1
ATOM 3195 C CA . ALA A 1 391 ? 30.036 8.315 -32.920 1.00 81.19 391 ALA A CA 1
ATOM 3196 C C . ALA A 1 391 ? 28.650 8.980 -32.843 1.00 81.19 391 ALA A C 1
ATOM 3198 O O . ALA A 1 391 ? 28.560 10.196 -32.685 1.00 81.19 391 ALA A O 1
ATOM 3199 N N . PHE A 1 392 ? 27.567 8.198 -32.892 1.00 82.88 392 PHE A N 1
ATOM 3200 C CA . PHE A 1 392 ? 26.209 8.727 -32.764 1.00 82.88 392 PHE A CA 1
ATOM 3201 C C . PHE A 1 392 ? 25.899 9.199 -31.338 1.00 82.88 392 PHE A C 1
ATOM 3203 O O . PHE A 1 392 ? 25.274 10.239 -31.160 1.00 82.88 392 PHE A O 1
ATOM 3210 N N . ASN A 1 393 ? 26.389 8.502 -30.310 1.00 79.94 393 ASN A N 1
ATOM 3211 C CA . ASN A 1 393 ? 26.240 8.951 -28.925 1.00 79.94 393 ASN A CA 1
ATOM 3212 C C . ASN A 1 393 ? 26.956 10.284 -28.678 1.00 79.94 393 ASN A C 1
ATOM 3214 O O . ASN A 1 393 ? 26.399 11.155 -28.016 1.00 79.94 393 ASN A O 1
ATOM 3218 N N . ALA A 1 394 ? 28.152 10.472 -29.247 1.00 80.25 394 ALA A N 1
ATOM 3219 C CA . ALA A 1 394 ? 28.862 11.747 -29.175 1.00 80.25 394 ALA A CA 1
ATOM 3220 C C . ALA A 1 394 ? 28.061 12.889 -29.829 1.00 80.25 394 ALA A C 1
ATOM 3222 O O . ALA A 1 394 ? 28.006 13.989 -29.277 1.00 80.25 394 ALA A O 1
ATOM 3223 N N . PHE A 1 395 ? 27.390 12.615 -30.953 1.00 85.44 395 PHE A N 1
ATOM 3224 C CA . PHE A 1 395 ? 26.468 13.563 -31.581 1.00 85.44 395 PHE A CA 1
ATOM 3225 C C . PHE A 1 395 ? 25.284 13.892 -30.671 1.00 85.44 395 PHE A C 1
ATOM 3227 O O . PHE A 1 395 ? 25.025 15.064 -30.422 1.00 85.44 395 PHE A O 1
ATOM 3234 N N . CYS A 1 396 ? 24.620 12.881 -30.105 1.00 79.88 396 CYS A N 1
ATOM 3235 C CA . CYS A 1 396 ? 23.505 13.072 -29.177 1.00 79.88 396 CYS A CA 1
ATOM 3236 C C . CYS A 1 396 ? 23.886 13.910 -27.949 1.00 79.88 396 CYS A C 1
ATOM 3238 O O . CYS A 1 396 ? 23.090 14.724 -27.490 1.00 79.88 396 CYS A O 1
ATOM 3240 N N . THR A 1 397 ? 25.088 13.721 -27.402 1.00 80.50 397 THR A N 1
ATOM 3241 C CA . THR A 1 397 ? 25.583 14.536 -26.283 1.00 80.50 397 THR A CA 1
ATOM 3242 C C . THR A 1 397 ? 25.770 15.992 -26.702 1.00 80.50 397 THR A C 1
ATOM 3244 O O . THR A 1 397 ? 25.353 16.895 -25.980 1.00 80.50 397 THR A O 1
ATOM 3247 N N . TRP A 1 398 ? 26.344 16.227 -27.883 1.00 87.19 398 TRP A N 1
ATOM 3248 C CA . TRP A 1 398 ? 26.540 17.576 -28.407 1.00 87.19 398 TRP A CA 1
ATOM 3249 C C . TRP A 1 398 ? 25.213 18.284 -28.701 1.00 87.19 398 TRP A C 1
ATOM 3251 O O . TRP A 1 398 ? 25.020 19.417 -28.272 1.00 87.19 398 TRP A O 1
ATOM 3261 N N . THR A 1 399 ? 24.250 17.623 -29.353 1.00 82.62 399 THR A N 1
ATOM 3262 C CA . THR A 1 399 ? 22.944 18.245 -29.629 1.00 82.62 399 THR A CA 1
ATOM 3263 C C . THR A 1 399 ? 22.199 18.581 -28.340 1.00 82.62 399 THR A C 1
ATOM 3265 O O . THR A 1 399 ? 21.564 19.628 -28.266 1.00 82.62 399 THR A O 1
ATOM 3268 N N . LYS A 1 400 ? 22.318 17.741 -27.302 1.00 77.25 400 LYS A N 1
ATOM 3269 C CA . LYS A 1 400 ? 21.736 18.000 -25.976 1.00 77.25 400 LYS A CA 1
ATOM 3270 C C . LYS A 1 400 ? 22.330 19.233 -25.301 1.00 77.25 400 LYS A C 1
ATOM 3272 O O . LYS A 1 400 ? 21.566 20.032 -24.777 1.00 77.25 400 LYS A O 1
ATOM 3277 N N . LEU A 1 401 ? 23.651 19.429 -25.369 1.00 85.88 401 LEU A N 1
ATOM 3278 C CA . LEU A 1 401 ? 24.309 20.634 -24.838 1.00 85.88 401 LEU A CA 1
ATOM 3279 C C . LEU A 1 401 ? 23.742 21.924 -25.456 1.00 85.88 401 LEU A C 1
ATOM 3281 O O . LEU A 1 401 ? 23.733 22.973 -24.819 1.00 85.88 401 LEU A O 1
ATOM 3285 N N . HIS A 1 402 ? 23.243 21.832 -26.688 1.00 85.19 402 HIS A N 1
ATOM 3286 C CA . HIS A 1 402 ? 22.680 22.946 -27.442 1.00 85.19 402 HIS A CA 1
ATOM 3287 C C . HIS A 1 402 ? 21.141 22.950 -27.497 1.00 85.19 402 HIS A C 1
ATOM 3289 O O . HIS A 1 402 ? 20.578 23.750 -28.239 1.00 85.19 402 HIS A O 1
ATOM 3295 N N . ASN A 1 403 ? 20.455 22.103 -26.715 1.00 84.88 403 ASN A N 1
ATOM 3296 C CA . ASN A 1 403 ? 18.990 21.962 -26.704 1.00 84.88 403 ASN A CA 1
ATOM 3297 C C . ASN A 1 403 ? 18.372 21.633 -28.081 1.00 84.88 403 ASN A C 1
ATOM 3299 O O . ASN A 1 403 ? 17.286 22.103 -28.419 1.00 84.88 403 ASN A O 1
ATOM 3303 N N . ILE A 1 404 ? 19.053 20.809 -28.883 1.00 85.44 404 ILE A N 1
ATOM 3304 C CA . ILE A 1 404 ? 18.600 20.367 -30.209 1.00 85.44 404 ILE A CA 1
ATOM 3305 C C . ILE A 1 404 ? 18.256 18.872 -30.182 1.00 85.44 404 ILE A C 1
ATOM 3307 O O . ILE A 1 404 ? 18.933 18.064 -29.540 1.00 85.44 404 ILE A O 1
ATOM 3311 N N . THR A 1 405 ? 17.213 18.478 -30.914 1.00 78.44 405 THR A N 1
ATOM 3312 C CA . THR A 1 405 ? 16.803 17.076 -31.049 1.00 78.44 405 THR A CA 1
ATOM 3313 C C . THR A 1 405 ? 17.767 16.299 -31.963 1.00 78.44 405 THR A C 1
ATOM 3315 O O . THR A 1 405 ? 17.897 16.646 -33.137 1.00 78.44 405 THR A O 1
ATOM 3318 N N . PRO A 1 406 ? 18.421 15.220 -31.483 1.00 75.19 406 PRO A N 1
ATOM 3319 C CA . PRO A 1 406 ? 19.357 14.433 -32.299 1.00 75.19 406 PRO A CA 1
ATOM 3320 C C . PRO A 1 406 ? 18.675 13.560 -33.359 1.00 75.19 406 PRO A C 1
ATOM 3322 O O . PRO A 1 406 ? 19.329 13.095 -34.294 1.00 75.19 406 PRO A O 1
ATOM 3325 N N . LEU A 1 407 ? 17.381 13.276 -33.191 1.00 77.81 407 LEU A N 1
ATOM 3326 C CA . LEU A 1 407 ? 16.626 12.375 -34.053 1.00 77.81 407 LEU A CA 1
ATOM 3327 C C . LEU A 1 407 ? 15.118 12.707 -33.998 1.00 77.81 407 LEU A C 1
ATOM 3329 O O . LEU A 1 407 ? 14.529 12.563 -32.926 1.00 77.81 407 LEU A O 1
ATOM 3333 N N . PRO A 1 408 ? 14.479 13.105 -35.116 1.00 84.25 408 PRO A N 1
ATOM 3334 C CA . PRO A 1 408 ? 15.107 13.491 -36.381 1.00 84.25 408 PRO A CA 1
ATOM 3335 C C . PRO A 1 408 ? 15.951 14.765 -36.221 1.00 84.25 408 PRO A C 1
ATOM 3337 O O . PRO A 1 408 ? 15.504 15.743 -35.628 1.00 84.25 408 PRO A O 1
ATOM 3340 N N . SER A 1 409 ? 17.163 14.756 -36.768 1.00 83.88 409 SER A N 1
ATOM 3341 C CA . SER A 1 409 ? 18.004 15.947 -36.896 1.00 83.88 409 SER A CA 1
ATOM 3342 C C . SER A 1 409 ? 17.780 16.607 -38.255 1.00 83.88 409 SER A C 1
ATOM 3344 O O . SER A 1 409 ? 17.585 15.919 -39.258 1.00 83.88 409 SER A O 1
ATOM 3346 N N . SER A 1 410 ? 17.876 17.937 -38.300 1.00 88.25 410 SER A N 1
ATOM 3347 C CA . SER A 1 410 ? 17.980 18.672 -39.566 1.00 88.25 410 SER A CA 1
ATOM 3348 C C . SER A 1 410 ? 19.372 18.498 -40.185 1.00 88.25 410 SER A C 1
ATOM 3350 O O . SER A 1 410 ? 20.335 18.174 -39.480 1.00 88.25 410 SER A O 1
ATOM 3352 N N . ASP A 1 411 ? 19.486 18.718 -41.492 1.00 88.44 411 ASP A N 1
ATOM 3353 C CA . ASP A 1 411 ? 20.770 18.794 -42.193 1.00 88.44 411 ASP A CA 1
ATOM 3354 C C . ASP A 1 411 ? 21.636 19.946 -41.664 1.00 88.44 411 ASP A C 1
ATOM 3356 O O . ASP A 1 411 ? 22.813 19.737 -41.386 1.00 88.44 411 ASP A O 1
ATOM 3360 N N . TYR A 1 412 ? 21.033 21.103 -41.386 1.00 89.00 412 TYR A N 1
ATOM 3361 C CA . TYR A 1 412 ? 21.681 22.252 -40.751 1.00 89.00 412 TYR A CA 1
ATOM 3362 C C . TYR A 1 412 ? 22.362 21.894 -39.418 1.00 89.00 412 TYR A C 1
ATOM 3364 O O . TYR A 1 412 ? 23.536 22.202 -39.203 1.00 89.00 412 TYR A O 1
ATOM 3372 N N . THR A 1 413 ? 21.656 21.183 -38.533 1.00 88.69 413 THR A N 1
ATOM 3373 C CA . THR A 1 413 ? 22.199 20.728 -37.242 1.00 88.69 413 THR A CA 1
ATOM 3374 C C . THR A 1 413 ? 23.386 19.783 -37.430 1.00 88.69 413 THR A C 1
ATOM 3376 O O . THR A 1 413 ? 24.383 19.894 -36.714 1.00 88.69 413 THR A O 1
ATOM 3379 N N . VAL A 1 414 ? 23.304 18.864 -38.398 1.00 90.69 414 VAL A N 1
ATOM 3380 C CA . VAL A 1 414 ? 24.408 17.943 -38.698 1.00 90.69 414 VAL A CA 1
ATOM 3381 C C . VAL A 1 414 ? 25.612 18.712 -39.238 1.00 90.69 414 VAL A C 1
ATOM 3383 O O . VAL A 1 414 ? 26.727 18.462 -38.787 1.00 90.69 414 VAL A O 1
ATOM 3386 N N . SER A 1 415 ? 25.414 19.683 -40.130 1.00 88.25 415 SER A N 1
ATOM 3387 C CA . SER A 1 415 ? 26.497 20.521 -40.657 1.00 88.25 415 SER A CA 1
ATOM 3388 C C . SER A 1 415 ? 27.225 21.294 -39.556 1.00 88.25 415 SER A C 1
ATOM 3390 O O . SER A 1 415 ? 28.455 21.277 -39.516 1.00 88.25 415 SER A O 1
ATOM 3392 N N . LEU A 1 416 ? 26.492 21.903 -38.615 1.00 89.12 416 LEU A N 1
ATOM 3393 C CA . LEU A 1 416 ? 27.089 22.583 -37.459 1.00 89.12 416 LEU A CA 1
ATOM 3394 C C . LEU A 1 416 ? 27.930 21.631 -36.602 1.00 89.12 416 LEU A C 1
ATOM 3396 O O . LEU A 1 416 ? 29.034 21.981 -36.179 1.00 89.12 416 LEU A O 1
ATOM 3400 N N . TYR A 1 417 ? 27.443 20.409 -36.389 1.00 90.44 417 TYR A N 1
ATOM 3401 C CA . TYR A 1 417 ? 28.189 19.409 -35.635 1.00 90.44 417 TYR A CA 1
ATOM 3402 C C . TYR A 1 417 ? 29.468 18.960 -36.350 1.00 90.44 417 TYR A C 1
ATOM 3404 O O . TYR A 1 417 ? 30.514 18.809 -35.718 1.00 90.44 417 TYR A O 1
ATOM 3412 N N . LEU A 1 418 ? 29.422 18.778 -37.672 1.00 88.62 418 LEU A N 1
ATOM 3413 C CA . LEU A 1 418 ? 30.613 18.424 -38.445 1.00 88.62 418 LEU A CA 1
ATOM 3414 C C . LEU A 1 418 ? 31.662 19.540 -38.416 1.00 88.62 418 LEU A C 1
ATOM 3416 O O . LEU A 1 418 ? 32.849 19.238 -38.301 1.00 88.62 418 LEU A O 1
ATOM 3420 N N . ILE A 1 419 ? 31.243 20.811 -38.439 1.00 87.56 419 ILE A N 1
ATOM 3421 C CA . ILE A 1 419 ? 32.147 21.957 -38.251 1.00 87.56 419 ILE A CA 1
ATOM 3422 C C . ILE A 1 419 ? 32.794 21.888 -36.861 1.00 87.56 419 ILE A C 1
ATOM 3424 O O . ILE A 1 419 ? 34.018 21.962 -36.756 1.00 87.56 419 ILE A O 1
ATOM 3428 N N . HIS A 1 420 ? 32.009 21.654 -35.809 1.00 87.62 420 H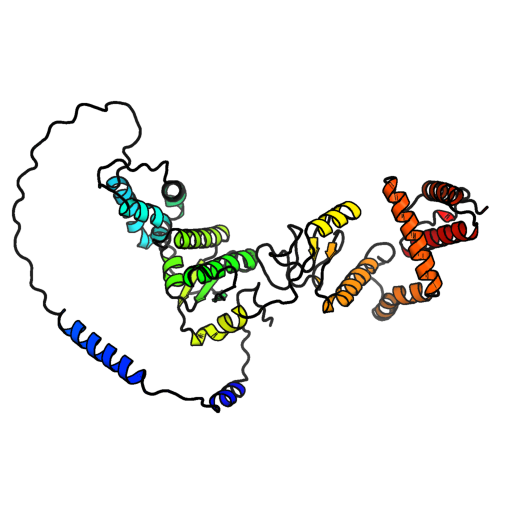IS A N 1
ATOM 3429 C CA . HIS A 1 420 ? 32.516 21.502 -34.442 1.00 87.62 420 HIS A CA 1
ATOM 3430 C C . HIS A 1 420 ? 33.537 20.355 -34.304 1.00 87.62 420 HIS A C 1
ATOM 3432 O O . HIS A 1 420 ? 34.595 20.514 -33.689 1.00 87.62 420 HIS A O 1
ATOM 3438 N N . ILE A 1 421 ? 33.276 19.202 -34.926 1.00 87.12 421 ILE A N 1
ATOM 3439 C CA . ILE A 1 421 ? 34.231 18.086 -34.933 1.00 87.12 421 ILE A CA 1
ATOM 3440 C C . ILE A 1 421 ? 35.474 18.428 -35.753 1.00 87.12 421 ILE A C 1
ATOM 3442 O O . ILE A 1 421 ? 36.574 18.079 -35.345 1.00 87.12 421 ILE A O 1
ATOM 3446 N N . SER A 1 422 ? 35.341 19.125 -36.882 1.00 82.81 422 SER A N 1
ATOM 3447 C CA . SER A 1 422 ? 36.494 19.492 -37.719 1.00 82.81 422 SER A CA 1
ATOM 3448 C C . SER A 1 422 ? 37.479 20.425 -37.005 1.00 82.81 422 SER A C 1
ATOM 3450 O O . SER A 1 422 ? 38.677 20.379 -37.273 1.00 82.81 422 SER A O 1
ATOM 3452 N N . GLN A 1 423 ? 36.996 21.218 -36.043 1.00 81.69 423 GLN A N 1
ATOM 3453 C CA . GLN A 1 423 ? 37.832 22.084 -35.207 1.00 81.69 423 GLN A CA 1
ATOM 3454 C C . GLN A 1 423 ? 38.638 21.300 -34.161 1.00 81.69 423 GLN A C 1
ATOM 3456 O O . GLN A 1 423 ? 39.687 21.763 -33.721 1.00 81.69 423 GLN A O 1
ATOM 3461 N N . SER A 1 424 ? 38.166 20.115 -33.763 1.00 72.69 424 SER A N 1
ATOM 3462 C CA . SER A 1 424 ? 38.765 19.298 -32.698 1.00 72.69 424 SER A CA 1
ATOM 3463 C C . SER A 1 424 ? 39.487 18.043 -33.209 1.00 72.69 424 SER A C 1
ATOM 3465 O O . SER A 1 424 ? 40.445 17.584 -32.586 1.00 72.69 424 SER A O 1
ATOM 3467 N N . ALA A 1 425 ? 39.085 17.492 -34.356 1.00 68.81 425 ALA A N 1
ATOM 3468 C CA . ALA A 1 425 ? 39.619 16.264 -34.932 1.00 68.81 425 ALA A CA 1
ATOM 3469 C C . ALA A 1 425 ? 40.416 16.537 -36.220 1.00 68.81 425 ALA A C 1
ATOM 3471 O O . ALA A 1 425 ? 39.875 16.997 -37.220 1.00 68.81 425 ALA A O 1
ATOM 3472 N N . LYS A 1 426 ? 41.701 16.151 -36.243 1.00 65.00 426 LYS A N 1
ATOM 3473 C CA . LYS A 1 426 ? 42.607 16.326 -37.403 1.00 65.00 426 LYS A CA 1
ATOM 3474 C C . LYS A 1 426 ? 42.451 15.262 -38.507 1.00 65.00 426 LYS A C 1
ATOM 3476 O O . LYS A 1 426 ? 43.359 15.087 -39.313 1.00 65.00 426 LYS A O 1
ATOM 3481 N N . SER A 1 427 ? 41.359 14.490 -38.527 1.00 77.44 427 SER A N 1
ATOM 3482 C CA . SER A 1 427 ? 41.213 13.334 -39.428 1.00 77.44 427 SER A CA 1
ATOM 3483 C C . SER A 1 427 ? 39.856 13.287 -40.125 1.00 77.44 427 SER A C 1
ATOM 3485 O O . SER A 1 427 ? 38.818 13.136 -39.477 1.00 77.44 427 SER A O 1
ATOM 3487 N N . ALA A 1 428 ? 39.886 13.285 -41.462 1.00 78.50 428 ALA A N 1
ATOM 3488 C CA . ALA A 1 428 ? 38.717 13.082 -42.321 1.00 78.50 428 ALA A CA 1
ATOM 3489 C C . ALA A 1 428 ? 37.995 11.751 -42.033 1.00 78.50 428 ALA A C 1
ATOM 3491 O O . ALA A 1 428 ? 36.772 11.655 -42.136 1.00 78.50 428 ALA A O 1
ATOM 3492 N N . SER A 1 429 ? 38.723 10.727 -41.569 1.00 81.12 429 SER A N 1
ATOM 3493 C CA . SER A 1 429 ? 38.126 9.438 -41.201 1.00 81.12 429 SER A CA 1
ATOM 3494 C C . SER A 1 429 ? 37.126 9.565 -40.050 1.00 81.12 429 SER A C 1
ATOM 3496 O O . SER A 1 429 ? 36.140 8.827 -40.026 1.00 81.12 429 SER A O 1
ATOM 3498 N N . LYS A 1 430 ? 37.350 10.486 -39.103 1.00 81.12 430 LYS A N 1
ATOM 3499 C CA . LYS A 1 430 ? 36.441 10.687 -37.967 1.00 81.12 430 LYS A CA 1
ATOM 3500 C C . LYS A 1 430 ? 35.159 11.397 -38.397 1.00 81.12 430 LYS A C 1
ATOM 3502 O O . LYS A 1 430 ? 34.079 11.043 -37.933 1.00 81.12 430 LYS A O 1
ATOM 3507 N N . ILE A 1 431 ? 35.279 12.333 -39.336 1.00 84.25 431 ILE A N 1
ATOM 3508 C CA . ILE A 1 431 ? 34.148 13.035 -39.953 1.00 84.25 431 ILE A CA 1
ATOM 3509 C C . ILE A 1 431 ? 33.280 12.035 -40.729 1.00 84.25 431 ILE A C 1
ATOM 3511 O O . ILE A 1 431 ? 32.068 11.976 -40.524 1.00 84.25 431 ILE A O 1
ATOM 3515 N N . HIS A 1 432 ? 33.891 11.171 -41.546 1.00 85.75 432 HIS A N 1
ATOM 3516 C CA . HIS A 1 432 ? 33.166 10.114 -42.253 1.00 85.75 432 HIS A CA 1
ATOM 3517 C C . HIS A 1 432 ? 32.478 9.127 -41.306 1.00 85.75 432 HIS A C 1
ATOM 3519 O O . HIS A 1 432 ? 31.327 8.768 -41.540 1.00 85.75 432 HIS A O 1
ATOM 3525 N N . GLU A 1 433 ? 33.147 8.706 -40.229 1.00 88.31 433 GLU A N 1
ATOM 3526 C CA . GLU A 1 433 ? 32.557 7.828 -39.210 1.00 88.31 433 GLU A CA 1
ATOM 3527 C C . GLU A 1 433 ? 31.274 8.427 -38.623 1.00 88.31 433 GLU A C 1
ATOM 3529 O O . GLU A 1 433 ? 30.257 7.738 -38.544 1.00 88.31 433 GLU A O 1
ATOM 3534 N N . VAL A 1 434 ? 31.298 9.716 -38.284 1.00 87.94 434 VAL A N 1
ATOM 3535 C CA . VAL A 1 434 ? 30.143 10.446 -37.749 1.00 87.94 434 VAL A CA 1
ATOM 3536 C C . VAL A 1 434 ? 29.027 10.568 -38.786 1.00 87.94 434 VAL A C 1
ATOM 3538 O O . VAL A 1 434 ? 27.876 10.268 -38.474 1.00 87.94 434 VAL A O 1
ATOM 3541 N N . ILE A 1 435 ? 29.353 10.921 -40.033 1.00 89.44 435 ILE A N 1
ATOM 3542 C CA . ILE A 1 435 ? 28.379 10.980 -41.135 1.00 89.44 435 ILE A CA 1
ATOM 3543 C C . ILE A 1 435 ? 27.684 9.625 -41.313 1.00 89.44 435 ILE A C 1
ATOM 3545 O O . ILE A 1 435 ? 26.457 9.557 -41.412 1.00 89.44 435 ILE A O 1
ATOM 3549 N N . TYR A 1 436 ? 28.449 8.530 -41.338 1.00 89.88 436 TYR A N 1
ATOM 3550 C CA . TYR A 1 436 ? 27.883 7.192 -41.489 1.00 89.88 436 TYR A CA 1
ATOM 3551 C C . TYR A 1 436 ? 27.049 6.775 -40.280 1.00 89.88 436 TYR A C 1
ATOM 3553 O O . TYR A 1 436 ? 25.991 6.177 -40.469 1.00 89.88 436 TYR A O 1
ATOM 3561 N N . ALA A 1 437 ? 27.473 7.126 -39.067 1.00 86.69 437 ALA A N 1
ATOM 3562 C CA . ALA A 1 437 ? 26.741 6.843 -37.841 1.00 86.69 437 ALA A CA 1
ATOM 3563 C C . ALA A 1 437 ? 25.383 7.562 -37.789 1.00 86.69 437 ALA A C 1
ATOM 3565 O O . ALA A 1 437 ? 24.358 6.916 -37.572 1.00 86.69 437 ALA A O 1
ATOM 3566 N N . ILE A 1 438 ? 25.358 8.872 -38.061 1.00 85.75 438 ILE A N 1
ATOM 3567 C CA . ILE A 1 438 ? 24.132 9.686 -38.075 1.00 85.75 438 ILE A CA 1
ATOM 3568 C C . ILE A 1 438 ? 23.186 9.210 -39.185 1.00 85.75 438 ILE A C 1
ATOM 3570 O O . ILE A 1 438 ? 22.000 8.989 -38.933 1.00 85.75 438 ILE A O 1
ATOM 3574 N N . SER A 1 439 ? 23.718 8.973 -40.387 1.00 88.00 439 SER A N 1
ATOM 3575 C CA . SER A 1 439 ? 22.983 8.416 -41.530 1.00 88.00 439 SER A CA 1
ATOM 3576 C C . SER A 1 439 ? 22.369 7.052 -41.208 1.00 88.00 439 SER A C 1
ATOM 3578 O O . SER A 1 439 ? 21.196 6.807 -41.497 1.00 88.00 439 SER A O 1
ATOM 3580 N N . TRP A 1 440 ? 23.133 6.159 -40.575 1.00 84.94 440 TRP A N 1
ATOM 3581 C CA . TRP A 1 440 ? 22.664 4.828 -40.199 1.00 84.94 440 TRP A CA 1
ATOM 3582 C C . TRP A 1 440 ? 21.586 4.883 -39.114 1.00 84.94 440 TRP A C 1
ATOM 3584 O O . TRP A 1 440 ? 20.565 4.214 -39.256 1.00 84.94 440 TRP A O 1
ATOM 3594 N N . ALA A 1 441 ? 21.747 5.732 -38.096 1.00 80.44 441 ALA A N 1
ATOM 3595 C CA . ALA A 1 441 ? 20.743 5.931 -37.053 1.00 80.44 441 ALA A CA 1
ATOM 3596 C C . ALA A 1 441 ? 19.414 6.464 -37.620 1.00 80.44 441 ALA A C 1
ATOM 3598 O O . ALA A 1 441 ? 18.357 5.901 -37.338 1.00 80.44 441 ALA A O 1
ATOM 3599 N N . HIS A 1 442 ? 19.451 7.471 -38.501 1.00 81.69 442 HIS A N 1
ATOM 3600 C CA . HIS A 1 442 ? 18.248 8.002 -39.160 1.00 81.69 442 HIS A CA 1
ATOM 3601 C C . HIS A 1 442 ? 17.574 6.958 -40.064 1.00 81.69 442 HIS A C 1
ATOM 3603 O O . HIS A 1 442 ? 16.344 6.833 -40.070 1.00 81.69 442 HIS A O 1
ATOM 3609 N N . LYS A 1 443 ? 18.376 6.140 -40.764 1.00 79.62 443 LYS A N 1
ATOM 3610 C CA . LYS A 1 443 ? 17.898 5.015 -41.583 1.00 79.62 443 LYS A CA 1
ATOM 3611 C C . LYS A 1 443 ? 17.326 3.848 -40.770 1.00 79.62 443 LYS A C 1
ATOM 3613 O O . LYS A 1 443 ? 16.428 3.163 -41.249 1.00 79.62 443 LYS A O 1
ATOM 3618 N N . LEU A 1 444 ? 17.805 3.597 -39.560 1.00 72.31 444 LEU A N 1
ATOM 3619 C CA . LEU A 1 444 ? 17.195 2.596 -38.683 1.00 72.31 444 LEU A CA 1
ATOM 3620 C C . LEU A 1 444 ? 15.891 3.107 -38.061 1.00 72.31 444 LEU A C 1
ATOM 3622 O O . LEU A 1 444 ? 14.962 2.332 -37.850 1.00 72.31 444 LEU A O 1
ATOM 3626 N N . ALA A 1 445 ? 15.816 4.405 -37.771 1.00 68.56 445 ALA A N 1
ATOM 3627 C CA . ALA A 1 445 ? 14.818 4.924 -36.849 1.00 68.56 445 ALA A CA 1
ATOM 3628 C C . ALA A 1 445 ? 13.517 5.427 -37.456 1.00 68.56 445 ALA A C 1
ATOM 3630 O O . ALA A 1 445 ? 12.521 5.486 -36.741 1.00 68.56 445 ALA A O 1
ATOM 3631 N N . GLY A 1 446 ? 13.488 5.863 -38.713 1.00 70.19 446 GLY A N 1
ATOM 3632 C CA . GLY A 1 446 ? 12.272 6.564 -39.151 1.00 70.19 446 GLY A CA 1
ATOM 3633 C C . GLY A 1 446 ? 12.444 7.551 -40.260 1.00 70.19 446 GLY A C 1
ATOM 3634 O O . GLY A 1 446 ? 11.588 7.667 -41.136 1.00 70.19 446 GLY A O 1
ATOM 3635 N N . PHE A 1 447 ? 13.598 8.191 -40.285 1.00 76.69 447 PHE A N 1
ATOM 3636 C CA . PHE A 1 447 ? 13.649 9.560 -40.738 1.00 76.69 447 PHE A CA 1
ATOM 3637 C C . PHE A 1 447 ? 14.423 9.736 -42.040 1.00 76.69 447 PHE A C 1
ATOM 3639 O O . PHE A 1 447 ? 15.224 8.884 -42.445 1.00 76.69 447 PHE A O 1
ATOM 3646 N N . ASN A 1 448 ? 14.146 10.855 -42.706 1.00 81.94 448 ASN A N 1
ATOM 3647 C CA . ASN A 1 448 ? 14.943 11.307 -43.836 1.00 81.94 448 ASN A CA 1
ATOM 3648 C C . ASN A 1 448 ? 16.396 11.448 -43.387 1.00 81.94 448 ASN A C 1
ATOM 3650 O O . ASN A 1 448 ? 16.670 11.818 -42.247 1.00 81.94 448 ASN A O 1
ATOM 3654 N N . ASN A 1 449 ? 17.322 11.086 -44.267 1.00 86.00 449 ASN A N 1
ATOM 3655 C CA . ASN A 1 449 ? 18.736 11.119 -43.944 1.00 86.00 449 ASN A CA 1
ATOM 3656 C C . ASN A 1 449 ? 19.251 12.565 -44.040 1.00 86.00 449 ASN A C 1
ATOM 3658 O O . ASN A 1 449 ? 19.354 13.069 -45.156 1.00 86.00 449 ASN A O 1
ATOM 3662 N N . PRO A 1 450 ? 19.620 13.232 -42.932 1.00 85.81 450 PRO A N 1
ATOM 3663 C CA . PRO A 1 450 ? 20.117 14.607 -42.993 1.00 85.81 450 PRO A CA 1
ATOM 3664 C C . PRO A 1 450 ? 21.475 14.698 -43.702 1.00 85.81 450 PRO A C 1
ATOM 3666 O O . PRO A 1 450 ? 21.836 15.741 -44.230 1.00 85.81 450 PRO A O 1
ATOM 3669 N N . CYS A 1 451 ? 22.223 13.592 -43.779 1.00 85.25 451 CYS A N 1
ATOM 3670 C CA . CYS A 1 451 ? 23.558 13.553 -44.368 1.00 85.25 451 CYS A CA 1
ATOM 3671 C C . CYS A 1 451 ? 23.586 13.455 -45.905 1.00 85.25 451 CYS A C 1
ATOM 3673 O O . CYS A 1 451 ? 24.663 13.272 -46.474 1.00 85.25 451 CYS A O 1
ATOM 3675 N N . THR A 1 452 ? 22.433 13.476 -46.584 1.00 82.56 452 THR A N 1
ATOM 3676 C CA . THR A 1 452 ? 22.361 13.489 -48.060 1.00 82.56 452 THR A CA 1
ATOM 3677 C C . THR A 1 452 ? 22.215 14.889 -48.650 1.00 82.56 452 THR A C 1
ATOM 3679 O O . THR A 1 452 ? 22.279 15.019 -49.866 1.00 82.56 452 THR A O 1
ATOM 3682 N N . SER A 1 453 ? 22.010 15.908 -47.813 1.00 79.62 453 SER A N 1
ATOM 3683 C CA . SER A 1 453 ? 21.927 17.312 -48.230 1.00 79.62 453 SER A CA 1
ATOM 3684 C C . SER A 1 453 ? 23.297 17.846 -48.661 1.00 79.62 453 SER A C 1
ATOM 3686 O O . SER A 1 453 ? 24.318 17.466 -48.085 1.00 79.62 453 SER A O 1
ATOM 3688 N N . GLU A 1 454 ? 23.322 18.762 -49.634 1.00 74.62 454 GLU A N 1
ATOM 3689 C CA . GLU A 1 454 ? 24.547 19.450 -50.080 1.00 74.62 454 GLU A CA 1
ATOM 3690 C C . GLU A 1 454 ? 25.209 20.252 -48.952 1.00 74.62 454 GLU A C 1
ATOM 3692 O O . GLU A 1 454 ? 26.425 20.425 -48.947 1.00 74.62 454 GLU A O 1
ATOM 3697 N N . LEU A 1 455 ? 24.431 20.669 -47.947 1.00 72.44 455 LEU A N 1
ATOM 3698 C CA . LEU A 1 455 ? 24.933 21.355 -46.755 1.00 72.44 455 LEU A CA 1
ATOM 3699 C C . LEU A 1 455 ? 25.852 20.471 -45.900 1.00 72.44 455 LEU A C 1
ATOM 3701 O O . LEU A 1 455 ? 26.654 20.985 -45.117 1.00 72.44 455 LEU A O 1
ATOM 3705 N N . VAL A 1 456 ? 25.760 19.147 -46.035 1.00 73.94 456 VAL A N 1
ATOM 3706 C CA . VAL A 1 456 ? 26.601 18.172 -45.331 1.00 73.94 456 VAL A CA 1
ATOM 3707 C C . VAL A 1 456 ? 27.737 17.744 -46.270 1.00 73.94 456 VAL A C 1
ATOM 3709 O O . V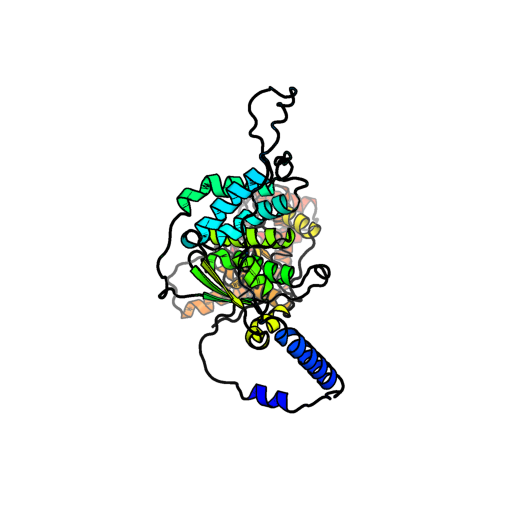AL A 1 456 ? 27.832 16.596 -46.709 1.00 73.94 456 VAL A O 1
ATOM 3712 N N . THR A 1 457 ? 28.597 18.699 -46.638 1.00 59.44 457 THR A N 1
ATOM 3713 C CA . THR A 1 457 ? 29.710 18.467 -47.571 1.00 59.44 457 THR A CA 1
ATOM 3714 C C . THR A 1 457 ? 30.755 17.503 -47.014 1.00 59.44 457 THR A C 1
ATOM 3716 O O . THR A 1 457 ? 31.298 17.692 -45.927 1.00 59.44 457 THR A O 1
ATOM 3719 N N . ARG A 1 458 ? 31.095 16.498 -47.827 1.00 56.81 458 ARG A N 1
ATOM 3720 C CA . ARG A 1 458 ? 32.224 15.581 -47.633 1.00 56.81 458 ARG A CA 1
ATOM 3721 C C . ARG A 1 458 ? 33.492 16.253 -48.175 1.00 56.81 458 ARG A C 1
ATOM 3723 O O . ARG A 1 458 ? 33.803 16.062 -49.346 1.00 56.81 458 ARG A O 1
ATOM 3730 N N . LYS A 1 459 ? 34.162 17.095 -47.388 1.00 50.16 459 LYS A N 1
ATOM 3731 C CA . LYS A 1 459 ? 35.540 17.500 -47.710 1.00 50.16 459 LYS A CA 1
ATOM 3732 C C . LYS A 1 459 ? 36.533 16.561 -47.051 1.00 50.16 459 LYS A C 1
ATOM 3734 O O . LYS A 1 459 ? 36.301 16.216 -45.871 1.00 50.16 459 LYS A O 1
#

Sequence (459 aa):
MSEIREGSPISEADTAAGDWATVREYEANVIASDSEDEKKIHQAESRAMRTAKYKSRRPHPYKTNSRPAPVETAPNPYFVNQEIPYNSARNLAQVTGRIISMSPVIGNITRIMTRYCYMSIKSRMSWDSYLVLESKSFVISELKFWLDNIANVNFKTLNQYSQSHVMIYSDAMRKSTEMLESSTCRELKAIELALMSYQHAFAGKSLKWLTDNQNCVRIVQAGSMKEKLQDKAISIFYICLQKRISINIQWIPRGENLKADYISKIIDFEDWGVSEFFYTFINDLWGPYTVDRFASSRNAKLERFNSLFWNVKTEAVDCFTQNWSGENNWIVPPIYLVLRAIKHVIAYIFRVGRWKQNSDISDELSTLKARLPEYFLSSRSLNTRTKYQYAFNAFCTWTKLHNITPLPSSDYTVSLYLIHISQSAKSASKIHEVIYAISWAHKLAGFNNPCTSELVTRK